Protein AF-A0A9R0S984-F1 (afdb_monomer_lite)

Radius of gyration: 27.21 Å; chains: 1; bounding box: 85×54×96 Å

InterPro domains:
  IPR000587 Creatinase, N-terminal [PF01321] (68-147)
  IPR029149 Creatinase/Aminopeptidase P/Spt16, N-terminal [G3DSA:3.40.350.10] (67-163)
  IPR029149 Creatinase/Aminopeptidase P/Spt16, N-terminal [G3DSA:3.40.350.10] (164-335)
  IPR029149 Creatinase/Aminopeptidase P/Spt16, N-terminal [SSF53092] (66-144)
  IPR050422 Xaa-Pro aminopeptidase P [PTHR43763] (70-369)

pLDDT: mean 73.2, std 27.14, range [20.34, 98.62]

Organism: Triticum turgidum subsp. durum (NCBI:txid4567)

Structure (mmCIF, N/CA/C/O backbone):
data_AF-A0A9R0S984-F1
#
_entry.id   AF-A0A9R0S984-F1
#
loop_
_atom_site.group_PDB
_atom_site.id
_atom_site.type_symbol
_atom_site.label_atom_id
_atom_site.label_alt_id
_atom_site.label_comp_id
_atom_site.label_asym_id
_atom_site.label_entity_id
_atom_site.label_seq_id
_atom_site.pdbx_PDB_ins_code
_atom_site.Cartn_x
_atom_site.Cartn_y
_atom_site.Cartn_z
_atom_site.occupancy
_atom_site.B_iso_or_equiv
_atom_site.auth_seq_id
_atom_site.auth_comp_id
_atom_site.auth_asym_id
_atom_site.auth_atom_id
_atom_site.pdbx_PDB_model_num
ATOM 1 N N . MET A 1 1 ? 3.354 -26.870 -53.452 1.00 26.02 1 MET A N 1
ATOM 2 C CA . MET A 1 1 ? 4.789 -26.563 -53.653 1.00 26.02 1 MET A CA 1
ATOM 3 C C . MET A 1 1 ? 5.150 -25.507 -52.617 1.00 26.02 1 MET A C 1
ATOM 5 O O . MET A 1 1 ? 4.693 -24.390 -52.752 1.00 26.02 1 MET A O 1
ATOM 9 N N . ALA A 1 2 ? 5.509 -25.905 -51.398 1.00 20.50 2 ALA A N 1
ATOM 10 C CA . ALA A 1 2 ? 6.856 -26.271 -50.940 1.00 20.50 2 ALA A CA 1
ATOM 11 C C . ALA A 1 2 ? 7.722 -25.043 -50.560 1.00 20.50 2 ALA A C 1
ATOM 13 O O . ALA A 1 2 ? 8.259 -24.397 -51.448 1.00 20.50 2 ALA A O 1
ATOM 14 N N . ILE A 1 3 ? 7.885 -24.873 -49.228 1.00 22.00 3 ILE A N 1
ATOM 15 C CA . ILE A 1 3 ? 9.034 -24.307 -48.468 1.00 22.00 3 ILE A CA 1
ATOM 16 C C . ILE A 1 3 ? 9.158 -22.758 -48.534 1.00 22.00 3 ILE A C 1
ATOM 18 O O . ILE A 1 3 ? 9.152 -22.205 -49.617 1.00 22.00 3 ILE A O 1
ATOM 22 N N . SER A 1 4 ? 9.214 -21.960 -47.451 1.00 20.34 4 SER A N 1
ATOM 23 C CA . SER A 1 4 ? 10.028 -22.058 -46.222 1.00 20.34 4 SER A CA 1
ATOM 24 C C . SER A 1 4 ? 9.452 -21.300 -44.998 1.00 20.34 4 SER A C 1
ATOM 26 O O . SER A 1 4 ? 9.075 -20.139 -45.098 1.00 20.34 4 SER A O 1
ATOM 28 N N . THR A 1 5 ? 9.452 -21.992 -43.854 1.00 27.11 5 THR A N 1
ATOM 29 C CA . THR A 1 5 ? 9.886 -21.626 -42.479 1.00 27.11 5 THR A CA 1
ATOM 30 C C . THR A 1 5 ? 10.164 -20.166 -42.041 1.00 27.11 5 THR A C 1
ATOM 32 O O . THR A 1 5 ? 10.819 -19.420 -42.759 1.00 27.11 5 THR A O 1
ATOM 35 N N . LEU A 1 6 ? 9.878 -19.928 -40.736 1.00 23.59 6 LEU A N 1
ATOM 36 C CA . LEU A 1 6 ? 10.288 -18.849 -39.787 1.00 23.59 6 LEU A CA 1
ATOM 37 C C . LEU A 1 6 ? 9.182 -17.792 -39.549 1.00 23.59 6 LEU A C 1
ATOM 39 O O . LEU A 1 6 ? 8.668 -17.236 -40.501 1.00 23.59 6 LEU A O 1
ATOM 43 N N . ALA A 1 7 ? 8.724 -17.450 -38.339 1.00 25.91 7 ALA A N 1
ATOM 44 C CA . ALA A 1 7 ? 9.207 -17.664 -36.977 1.00 25.91 7 ALA A CA 1
ATOM 45 C C . ALA A 1 7 ? 8.018 -17.852 -36.005 1.00 25.91 7 ALA A C 1
ATOM 47 O O . ALA A 1 7 ? 6.938 -17.305 -36.204 1.00 25.91 7 ALA A O 1
ATOM 48 N N . ASN A 1 8 ? 8.228 -18.650 -34.958 1.00 25.05 8 ASN A N 1
ATOM 49 C CA . ASN A 1 8 ? 7.218 -19.104 -34.000 1.00 25.05 8 ASN A CA 1
ATOM 50 C C . ASN A 1 8 ? 7.414 -18.365 -32.657 1.00 25.05 8 ASN A C 1
ATOM 52 O O . ASN A 1 8 ? 8.514 -18.467 -32.103 1.00 25.05 8 ASN A O 1
ATOM 56 N N . PRO A 1 9 ? 6.426 -17.643 -32.087 1.00 33.59 9 PRO A N 1
ATOM 57 C CA . PRO A 1 9 ? 6.609 -16.921 -30.834 1.00 33.59 9 PRO A CA 1
ATOM 58 C C . PRO A 1 9 ? 6.365 -17.844 -29.625 1.00 33.59 9 PRO A C 1
ATOM 60 O O . PRO A 1 9 ? 5.528 -17.579 -28.774 1.00 33.59 9 PRO A O 1
ATOM 63 N N . ALA A 1 10 ? 7.138 -18.927 -29.511 1.00 26.45 10 ALA A N 1
ATOM 64 C CA . ALA A 1 10 ? 7.115 -19.852 -28.366 1.00 26.45 10 ALA A CA 1
ATOM 65 C C . ALA A 1 10 ? 8.044 -19.417 -27.205 1.00 26.45 10 ALA A C 1
ATOM 67 O O . ALA A 1 10 ? 8.377 -20.206 -26.319 1.00 26.45 10 ALA A O 1
ATOM 68 N N . TRP A 1 11 ? 8.532 -18.177 -27.242 1.00 33.28 11 TRP A N 1
ATOM 69 C CA . TRP A 1 11 ? 9.704 -17.735 -26.490 1.00 33.28 11 TRP A CA 1
ATOM 70 C C . TRP A 1 11 ? 9.393 -16.964 -25.206 1.00 33.28 11 TRP A C 1
ATOM 72 O O . TRP A 1 11 ? 10.089 -17.162 -24.214 1.00 33.28 11 TRP A O 1
ATOM 82 N N . ALA A 1 12 ? 8.320 -16.166 -25.185 1.00 32.25 12 ALA A N 1
ATOM 83 C CA . ALA A 1 12 ? 7.927 -15.384 -24.010 1.00 32.25 12 ALA A CA 1
ATOM 84 C C . ALA A 1 12 ? 7.606 -16.280 -22.795 1.00 32.25 12 ALA A C 1
ATOM 86 O O . ALA A 1 12 ? 7.868 -15.906 -21.659 1.00 32.25 12 ALA A O 1
ATOM 87 N N . VAL A 1 13 ? 7.139 -17.510 -23.042 1.00 30.78 13 VAL A N 1
ATOM 88 C CA . VAL A 1 13 ? 6.771 -18.481 -21.996 1.00 30.78 13 VAL A CA 1
ATOM 89 C C . VAL A 1 13 ? 7.950 -19.386 -21.590 1.00 30.78 13 VAL A C 1
ATOM 91 O O . VAL A 1 13 ? 8.022 -19.842 -20.452 1.00 30.78 13 VAL A O 1
ATOM 94 N N . LYS A 1 14 ? 8.929 -19.628 -22.478 1.00 28.52 14 LYS A N 1
ATOM 95 C CA . LYS A 1 14 ? 10.096 -20.492 -22.181 1.00 28.52 14 LYS A CA 1
ATOM 96 C C . LYS A 1 14 ? 11.156 -19.822 -21.305 1.00 28.52 14 LYS A C 1
ATOM 98 O O . LYS A 1 14 ? 11.914 -20.522 -20.631 1.00 28.52 14 LYS A O 1
ATOM 103 N N . SER A 1 15 ? 11.206 -18.493 -21.277 1.00 32.97 15 SER A N 1
ATOM 104 C CA . SER A 1 15 ? 12.147 -17.751 -20.429 1.00 32.97 15 SER A CA 1
ATOM 105 C C . SER A 1 15 ? 11.898 -17.950 -18.929 1.00 32.97 15 SER A C 1
ATOM 107 O O . SER A 1 15 ? 12.830 -17.772 -18.150 1.00 32.97 15 SER A O 1
ATOM 109 N N . LEU A 1 16 ? 10.706 -18.422 -18.539 1.00 31.98 16 LEU A N 1
ATOM 110 C CA . LEU A 1 16 ? 10.348 -18.749 -17.156 1.00 31.98 16 LEU A CA 1
ATOM 111 C C . LEU A 1 16 ? 10.917 -20.089 -16.636 1.00 31.98 16 LEU A C 1
ATOM 113 O O . LEU A 1 16 ? 10.839 -20.347 -15.441 1.00 31.98 16 LEU A O 1
ATOM 117 N N . TRP A 1 17 ? 11.463 -20.964 -17.495 1.00 28.81 17 TRP A N 1
ATOM 118 C CA . TRP A 1 17 ? 11.618 -22.399 -17.175 1.00 28.81 17 TRP A CA 1
ATOM 119 C C . TRP A 1 17 ? 13.060 -22.923 -17.018 1.00 28.81 17 TRP A C 1
ATOM 121 O O . TRP A 1 17 ? 13.283 -24.131 -17.057 1.00 28.81 17 TRP A O 1
ATOM 131 N N . CYS A 1 18 ? 14.063 -22.058 -16.833 1.00 26.69 18 CYS A N 1
ATOM 132 C CA . CYS A 1 18 ? 15.466 -22.484 -16.666 1.00 26.69 18 CYS A CA 1
ATOM 133 C C . CYS A 1 18 ? 16.019 -22.227 -15.256 1.00 26.69 18 CYS A C 1
ATOM 135 O O . CYS A 1 18 ? 16.997 -21.505 -15.098 1.00 26.69 18 CYS A O 1
ATOM 137 N N . LEU A 1 19 ? 15.425 -22.862 -14.242 1.00 31.09 19 LEU A N 1
ATOM 138 C CA . LEU A 1 19 ? 15.962 -22.920 -12.874 1.00 31.09 19 LEU A CA 1
ATOM 139 C C . LEU A 1 19 ? 15.913 -24.353 -12.323 1.00 31.09 19 LEU A C 1
ATOM 141 O O . LEU A 1 19 ? 15.275 -24.606 -11.312 1.00 31.09 19 LEU A O 1
ATOM 145 N N . LEU A 1 20 ? 16.566 -25.314 -12.985 1.00 27.12 20 LEU A N 1
ATOM 146 C CA . LEU A 1 20 ? 16.839 -26.634 -12.396 1.00 27.12 20 LEU A CA 1
ATOM 147 C C . LEU A 1 20 ? 18.194 -27.168 -12.890 1.00 27.12 20 LEU A C 1
ATOM 149 O O . LEU A 1 20 ? 18.348 -27.514 -14.059 1.00 27.12 20 LEU A O 1
ATOM 153 N N . GLY A 1 21 ? 19.166 -27.253 -11.978 1.00 24.33 21 GLY A N 1
ATOM 154 C CA . GLY A 1 21 ? 20.442 -27.961 -12.132 1.00 24.33 21 GLY A CA 1
ATOM 155 C C . GLY A 1 21 ? 20.794 -28.685 -10.818 1.00 24.33 21 GLY A C 1
ATOM 156 O O . GLY A 1 21 ? 20.403 -28.200 -9.757 1.00 24.33 21 GLY A O 1
ATOM 157 N N . PRO A 1 22 ? 21.433 -29.871 -10.852 1.00 25.92 22 PRO A N 1
ATOM 158 C CA . PRO A 1 22 ? 21.256 -30.895 -9.822 1.00 25.92 22 PRO A CA 1
ATOM 159 C C . PRO A 1 22 ? 22.266 -30.829 -8.661 1.00 25.92 22 PRO A C 1
ATOM 161 O O . PRO A 1 22 ? 23.467 -30.737 -8.884 1.00 25.92 22 PRO A O 1
ATOM 164 N N . GLY A 1 23 ? 21.764 -31.048 -7.438 1.00 23.47 23 GLY A N 1
ATOM 165 C CA . GLY A 1 23 ? 22.491 -31.704 -6.339 1.00 23.47 23 GLY A CA 1
ATOM 166 C C . GLY A 1 23 ? 23.062 -30.810 -5.227 1.00 23.47 23 GLY A C 1
ATOM 167 O O . GLY A 1 23 ? 23.982 -30.039 -5.466 1.00 23.47 23 GLY A O 1
ATOM 168 N N . GLY A 1 24 ? 22.597 -31.016 -3.981 1.00 22.09 24 GLY A N 1
ATOM 169 C CA . GLY A 1 24 ? 23.358 -30.634 -2.775 1.00 22.09 24 GLY A CA 1
ATOM 170 C C . GLY A 1 24 ? 22.582 -30.178 -1.526 1.00 22.09 24 GLY A C 1
ATOM 171 O O . GLY A 1 24 ? 22.709 -29.029 -1.137 1.00 22.09 24 GLY A O 1
ATOM 172 N N . LEU A 1 25 ? 21.816 -31.085 -0.903 1.00 25.84 25 LEU A N 1
ATOM 173 C CA . LEU A 1 25 ? 21.378 -31.163 0.516 1.00 25.84 25 LEU A CA 1
ATOM 174 C C . LEU A 1 25 ? 21.335 -29.877 1.401 1.00 25.84 25 LEU A C 1
ATOM 176 O O . LEU A 1 25 ? 22.343 -29.455 1.962 1.00 25.84 25 LEU A O 1
ATOM 180 N N . GLY A 1 26 ? 20.111 -29.391 1.664 1.00 20.45 26 GLY A N 1
ATOM 181 C CA . GLY A 1 26 ? 19.684 -28.413 2.692 1.00 20.45 26 GLY A CA 1
ATOM 182 C C . GLY A 1 26 ? 18.138 -28.348 2.732 1.00 20.45 26 GLY A C 1
ATOM 183 O O . GLY A 1 26 ? 17.532 -28.761 1.749 1.00 20.45 26 GLY A O 1
ATOM 184 N N . PRO A 1 27 ? 17.469 -27.974 3.842 1.00 22.88 27 PRO A N 1
ATOM 185 C CA . PRO A 1 27 ? 16.251 -28.638 4.327 1.00 22.88 27 PRO A CA 1
ATOM 186 C C . PRO A 1 27 ? 15.024 -28.524 3.397 1.00 22.88 27 PRO A C 1
ATOM 188 O O . PRO A 1 27 ? 14.542 -27.439 3.103 1.00 22.88 27 PRO A O 1
ATOM 191 N N . ALA A 1 28 ? 14.540 -29.702 2.982 1.00 23.28 28 ALA A N 1
ATOM 192 C CA . ALA A 1 28 ? 13.218 -30.068 2.456 1.00 23.28 28 ALA A CA 1
ATOM 193 C C . ALA A 1 28 ? 12.437 -29.025 1.624 1.00 23.28 28 ALA A C 1
ATOM 195 O O . ALA A 1 28 ? 11.532 -28.357 2.118 1.00 23.28 28 ALA A O 1
ATOM 196 N N . ILE A 1 29 ? 12.696 -29.014 0.313 1.00 22.78 29 ILE A N 1
ATOM 197 C CA . ILE A 1 29 ? 11.795 -28.468 -0.712 1.00 22.78 29 ILE A CA 1
ATOM 198 C C . ILE A 1 29 ? 11.119 -29.658 -1.402 1.00 22.78 29 ILE A C 1
ATOM 200 O O . ILE A 1 29 ? 11.794 -30.515 -1.975 1.00 22.78 29 ILE A O 1
ATOM 204 N N . PHE A 1 30 ? 9.791 -29.737 -1.316 1.00 21.00 30 PHE A N 1
ATOM 205 C CA . PHE A 1 30 ? 9.006 -30.747 -2.026 1.00 21.00 30 PHE A CA 1
ATOM 206 C C . PHE A 1 30 ? 8.997 -30.449 -3.536 1.00 21.00 30 PHE A C 1
ATOM 208 O O . PHE A 1 30 ? 8.638 -29.358 -3.968 1.00 21.00 30 PHE A O 1
ATOM 215 N N . LEU A 1 31 ? 9.408 -31.448 -4.319 1.00 23.72 31 LEU A N 1
ATOM 216 C CA . LEU A 1 31 ? 9.438 -31.504 -5.784 1.00 23.72 31 LEU A CA 1
ATOM 217 C C . LEU A 1 31 ? 8.332 -32.445 -6.285 1.00 23.72 31 LEU A C 1
ATOM 219 O O . LEU A 1 31 ? 8.255 -33.570 -5.795 1.00 23.72 31 LEU A O 1
ATOM 223 N N . CYS A 1 32 ? 7.559 -32.048 -7.302 1.00 21.34 32 CYS A N 1
ATOM 224 C CA . CYS A 1 32 ? 6.867 -32.931 -8.267 1.00 21.34 32 CYS A CA 1
ATOM 225 C C . CYS A 1 32 ? 6.216 -32.032 -9.348 1.00 21.34 32 CYS A C 1
ATOM 227 O O . CYS A 1 32 ? 5.575 -31.069 -8.971 1.00 21.34 32 CYS A O 1
ATOM 229 N N . GLY A 1 33 ? 6.286 -32.177 -10.676 1.00 20.39 33 GLY A N 1
ATOM 230 C CA . GLY A 1 33 ? 6.746 -33.245 -11.558 1.00 20.39 33 GLY A CA 1
ATOM 231 C C . GLY A 1 33 ? 5.634 -33.725 -12.515 1.00 20.39 33 GLY A C 1
ATOM 232 O O . GLY A 1 33 ? 5.029 -34.743 -12.214 1.00 20.39 33 GLY A O 1
ATOM 233 N N . ARG A 1 34 ? 5.385 -33.065 -13.671 1.00 20.84 34 ARG A N 1
ATOM 234 C CA . ARG A 1 34 ? 5.115 -33.697 -15.001 1.00 20.84 34 ARG A CA 1
ATOM 235 C C . ARG A 1 34 ? 4.727 -32.706 -16.114 1.00 20.84 34 ARG A C 1
ATOM 237 O O . ARG A 1 34 ? 3.928 -31.797 -15.933 1.00 20.84 34 ARG A O 1
ATOM 244 N N . VAL A 1 35 ? 5.287 -32.970 -17.294 1.00 21.78 35 VAL A N 1
ATOM 245 C CA . VAL A 1 35 ? 5.087 -32.304 -18.593 1.00 21.78 35 VAL A CA 1
ATOM 246 C C . VAL A 1 35 ? 3.720 -32.649 -19.195 1.00 21.78 35 VAL A C 1
ATOM 248 O O . VAL A 1 35 ? 3.386 -33.829 -19.265 1.00 21.78 35 VAL A O 1
ATOM 251 N N . VAL A 1 36 ? 2.995 -31.653 -19.725 1.00 21.59 36 VAL A N 1
ATOM 252 C CA . VAL A 1 36 ? 2.029 -31.843 -20.826 1.00 21.59 36 VAL A CA 1
ATOM 253 C C . VAL A 1 36 ? 2.131 -30.655 -21.788 1.00 21.59 36 VAL A C 1
ATOM 255 O O . VAL A 1 36 ? 1.968 -29.500 -21.399 1.00 21.59 36 VAL A O 1
ATOM 258 N N . ASP A 1 37 ? 2.449 -30.985 -23.033 1.00 23.14 37 ASP A N 1
ATOM 259 C CA . ASP A 1 37 ? 2.751 -30.119 -24.170 1.00 23.14 37 ASP A CA 1
ATOM 260 C C . ASP A 1 37 ? 1.452 -29.639 -24.847 1.00 23.14 37 ASP A C 1
ATOM 262 O O . ASP A 1 37 ? 0.693 -30.469 -25.351 1.00 23.14 37 ASP A O 1
ATOM 266 N N . LYS A 1 38 ? 1.164 -28.327 -24.841 1.00 21.78 38 LYS A N 1
ATOM 267 C CA . LYS A 1 38 ? 0.164 -27.697 -25.728 1.00 21.78 38 LYS A CA 1
ATOM 268 C C . LYS A 1 38 ? 0.575 -26.263 -26.083 1.00 21.78 38 LYS A C 1
ATOM 270 O O . LYS A 1 38 ? 0.635 -25.382 -25.231 1.00 21.78 38 LYS A O 1
ATOM 275 N N . SER A 1 39 ? 0.839 -26.060 -27.369 1.00 21.28 39 SER A N 1
ATOM 276 C CA . SER A 1 39 ? 1.165 -24.801 -28.043 1.00 21.28 39 SER A CA 1
ATOM 277 C C . SER A 1 39 ? 0.020 -23.779 -27.997 1.00 21.28 39 SER A C 1
ATOM 279 O O . SER A 1 39 ? -1.117 -24.135 -28.309 1.00 21.28 39 SER A O 1
ATOM 281 N N . TRP A 1 40 ? 0.331 -22.512 -27.706 1.00 24.94 40 TRP A N 1
ATOM 282 C CA . TRP A 1 40 ? -0.580 -21.370 -27.869 1.00 24.94 40 TRP A CA 1
ATOM 283 C C . TRP A 1 40 ? -0.202 -20.528 -29.091 1.00 24.94 40 TRP A C 1
ATOM 285 O O . TRP A 1 40 ? 0.974 -20.267 -29.339 1.00 24.94 40 TRP A O 1
ATOM 295 N N . ASN A 1 41 ? -1.223 -20.115 -29.843 1.00 21.06 41 ASN A N 1
ATOM 296 C CA . ASN A 1 41 ? -1.132 -19.280 -31.037 1.00 21.06 41 ASN A CA 1
ATOM 297 C C . ASN A 1 41 ? -1.505 -17.842 -30.632 1.00 21.06 41 ASN A C 1
ATOM 299 O O . ASN A 1 41 ? -2.678 -17.556 -30.396 1.00 21.06 41 ASN A O 1
ATOM 303 N N . ILE A 1 42 ? -0.519 -16.949 -30.508 1.00 27.28 42 ILE A N 1
ATOM 304 C CA . ILE A 1 42 ? -0.767 -15.509 -30.349 1.00 27.28 42 ILE A CA 1
ATOM 305 C C . ILE A 1 42 ? -1.016 -14.950 -31.751 1.00 27.28 42 ILE A C 1
ATOM 307 O O . ILE A 1 42 ? -0.144 -15.040 -32.616 1.00 27.28 42 ILE A O 1
ATOM 311 N N . ASN A 1 43 ? -2.216 -14.411 -31.984 1.00 23.22 43 ASN A N 1
ATOM 312 C CA . ASN A 1 43 ? -2.574 -13.755 -33.241 1.00 23.22 43 ASN A CA 1
ATOM 313 C C . ASN A 1 43 ? -1.544 -12.667 -33.585 1.00 23.22 43 ASN A C 1
ATOM 315 O O . ASN A 1 43 ? -1.243 -11.791 -32.775 1.00 23.22 43 ASN A O 1
ATOM 319 N N . SER A 1 44 ? -1.035 -12.724 -34.812 1.00 25.38 44 SER A N 1
ATOM 320 C CA . SER A 1 44 ? 0.062 -11.929 -35.374 1.00 25.38 44 SER A CA 1
ATOM 321 C C . SER A 1 44 ? -0.268 -10.448 -35.632 1.00 25.38 44 SER A C 1
ATOM 323 O O . SER A 1 44 ? 0.281 -9.857 -36.557 1.00 25.38 44 SER A O 1
ATOM 325 N N . SER A 1 45 ? -1.161 -9.845 -34.845 1.00 23.12 45 SER A N 1
ATOM 326 C CA . SER A 1 45 ? -1.615 -8.457 -35.033 1.00 23.12 45 SER A CA 1
ATOM 327 C C . SER A 1 45 ? -1.064 -7.475 -33.992 1.00 23.12 45 SER A C 1
ATOM 329 O O . SER A 1 45 ? -1.265 -6.277 -34.140 1.00 23.12 45 SER A O 1
ATOM 331 N N . PHE A 1 46 ? -0.352 -7.954 -32.964 1.00 25.95 46 PHE A N 1
ATOM 332 C CA . PHE A 1 46 ? 0.252 -7.115 -31.920 1.00 25.95 46 PHE A CA 1
ATOM 333 C C . PHE A 1 46 ? 1.760 -7.364 -31.828 1.00 25.95 46 PHE A C 1
ATOM 335 O O . PHE A 1 46 ? 2.259 -8.079 -30.959 1.00 25.95 46 PHE A O 1
ATOM 342 N N . SER A 1 47 ? 2.513 -6.783 -32.757 1.00 22.17 47 SER A N 1
ATOM 343 C CA . SER A 1 47 ? 3.960 -6.639 -32.623 1.00 22.17 47 SER A CA 1
ATOM 344 C C . SER A 1 47 ? 4.257 -5.549 -31.587 1.00 22.17 47 SER A C 1
ATOM 346 O O . SER A 1 47 ? 4.215 -4.374 -31.933 1.00 22.17 47 SER A O 1
ATOM 348 N N . GLY A 1 48 ? 4.539 -5.916 -30.331 1.00 26.59 48 GLY A N 1
ATOM 349 C CA . GLY A 1 48 ? 5.099 -4.963 -29.356 1.00 26.59 48 GLY A CA 1
ATOM 350 C C . GLY A 1 48 ? 4.554 -4.978 -27.928 1.00 26.59 48 GLY A C 1
ATOM 351 O O . GLY A 1 48 ? 4.773 -3.998 -27.227 1.00 26.59 48 GLY A O 1
ATOM 352 N N . VAL A 1 49 ? 3.871 -6.036 -27.473 1.00 33.03 49 VAL A N 1
ATOM 353 C CA . VAL A 1 49 ? 3.420 -6.107 -26.069 1.00 33.03 49 VAL A CA 1
ATOM 354 C C . VAL A 1 49 ? 4.628 -6.269 -25.143 1.00 33.03 49 VAL A C 1
ATOM 356 O O . VAL A 1 49 ? 5.318 -7.290 -25.172 1.00 33.03 49 VAL A O 1
ATOM 359 N N . VAL A 1 50 ? 4.874 -5.250 -24.325 1.00 44.53 50 VAL A N 1
ATOM 360 C CA . VAL A 1 50 ? 5.862 -5.255 -23.240 1.00 44.53 50 VAL A CA 1
ATOM 361 C C . VAL A 1 50 ? 5.115 -5.356 -21.921 1.00 44.53 50 VAL A C 1
ATOM 363 O O . VAL A 1 50 ? 4.164 -4.616 -21.711 1.00 44.53 50 VAL A O 1
ATOM 366 N N . VAL A 1 51 ? 5.523 -6.273 -21.047 1.00 49.66 51 VAL A N 1
ATOM 367 C CA . VAL A 1 51 ? 4.873 -6.482 -19.748 1.00 49.66 51 VAL A CA 1
ATOM 368 C C . VAL A 1 51 ? 5.744 -5.850 -18.678 1.00 49.66 51 VAL A C 1
ATOM 370 O O . VAL A 1 51 ? 6.879 -6.275 -18.452 1.00 49.66 51 VAL A O 1
ATOM 373 N N . LEU A 1 52 ? 5.218 -4.824 -18.024 1.00 46.84 52 LEU A N 1
ATOM 374 C CA . LEU A 1 52 ? 5.833 -4.224 -16.853 1.00 46.84 52 LEU A CA 1
ATOM 375 C C . LEU A 1 52 ? 5.212 -4.893 -15.621 1.00 46.84 52 LEU A C 1
ATOM 377 O O . LEU A 1 52 ? 4.047 -4.680 -15.289 1.00 46.84 52 LEU A O 1
ATOM 381 N N . ALA A 1 53 ? 5.995 -5.765 -14.988 1.00 45.91 53 ALA A N 1
ATOM 382 C CA . ALA A 1 53 ? 5.622 -6.451 -13.761 1.00 45.91 53 ALA A CA 1
ATOM 383 C C . ALA A 1 53 ? 6.118 -5.606 -12.582 1.00 45.91 53 ALA A C 1
ATOM 385 O O . ALA A 1 53 ? 7.312 -5.570 -12.263 1.00 45.91 53 ALA A O 1
ATOM 386 N N . VAL A 1 54 ? 5.189 -4.882 -11.961 1.00 42.06 54 VAL A N 1
ATOM 387 C CA . VAL A 1 54 ? 5.453 -4.136 -10.728 1.00 42.06 54 VAL A CA 1
ATOM 388 C C . VAL A 1 54 ? 5.181 -5.055 -9.549 1.00 42.06 54 VAL A C 1
ATOM 390 O O . VAL A 1 54 ? 4.222 -5.818 -9.545 1.00 42.06 54 VAL A O 1
ATOM 393 N N . SER A 1 55 ? 6.070 -5.012 -8.564 1.00 35.94 55 SER A N 1
ATOM 394 C CA . SER A 1 55 ? 5.978 -5.808 -7.348 1.00 35.94 55 SER A CA 1
ATOM 395 C C . SER A 1 55 ? 4.688 -5.512 -6.576 1.00 35.94 55 SER A C 1
ATOM 397 O O . SER A 1 55 ? 4.484 -4.389 -6.118 1.00 35.94 55 SER A O 1
ATOM 399 N N . CYS A 1 56 ? 3.875 -6.541 -6.337 1.00 30.31 56 CYS A N 1
ATOM 400 C CA . CYS A 1 56 ? 3.047 -6.604 -5.141 1.00 30.31 56 CYS A CA 1
ATOM 401 C C . CYS A 1 56 ? 3.185 -7.995 -4.519 1.00 30.31 56 CYS A C 1
ATOM 403 O O . CYS A 1 56 ? 2.601 -8.957 -5.000 1.00 30.31 56 CYS A O 1
ATOM 405 N N . HIS A 1 57 ? 4.051 -8.064 -3.505 1.00 38.25 57 HIS A N 1
ATOM 406 C CA . HIS A 1 57 ? 4.204 -9.028 -2.404 1.00 38.25 57 HIS A CA 1
ATOM 407 C C . HIS A 1 57 ? 4.129 -10.556 -2.615 1.00 38.25 57 HIS A C 1
ATOM 409 O O . HIS A 1 57 ? 4.583 -11.280 -1.730 1.00 38.25 57 HIS A O 1
ATOM 415 N N . GLU A 1 58 ? 3.665 -11.072 -3.749 1.00 40.06 58 GLU A N 1
ATOM 416 C CA . GLU A 1 58 ? 3.472 -12.505 -3.955 1.00 40.06 58 GLU A CA 1
ATOM 417 C C . GLU A 1 58 ? 3.856 -13.024 -5.341 1.00 40.06 58 GLU A C 1
ATOM 419 O O . GLU A 1 58 ? 3.874 -14.232 -5.488 1.00 40.06 58 GLU A O 1
ATOM 424 N N . SER A 1 59 ? 4.219 -12.225 -6.349 1.00 34.69 59 SER A N 1
ATOM 425 C CA . SER A 1 59 ? 4.514 -12.764 -7.694 1.00 34.69 59 SER A CA 1
ATOM 426 C C . SER A 1 59 ? 5.794 -13.634 -7.727 1.00 34.69 59 SER A C 1
ATOM 428 O O . SER A 1 59 ? 6.836 -13.258 -7.191 1.00 34.69 59 SER A O 1
ATOM 430 N N . TYR A 1 60 ? 5.777 -14.782 -8.421 1.00 36.84 60 TYR A N 1
ATOM 431 C CA . TYR A 1 60 ? 6.918 -15.719 -8.556 1.00 36.84 60 TYR A CA 1
ATOM 432 C C . TYR A 1 60 ? 8.215 -15.074 -9.068 1.00 36.84 60 TYR A C 1
ATOM 434 O O . TYR A 1 60 ? 9.305 -15.456 -8.640 1.00 36.84 60 TYR A O 1
ATOM 442 N N . LEU A 1 61 ? 8.106 -14.060 -9.936 1.00 36.53 61 LEU A N 1
ATOM 443 C CA . LEU A 1 61 ? 9.248 -13.261 -10.402 1.00 36.53 61 LEU A CA 1
ATOM 444 C C . LEU A 1 61 ? 9.985 -12.568 -9.243 1.00 36.53 61 LEU A C 1
ATOM 446 O O . LEU A 1 61 ? 11.203 -12.421 -9.288 1.00 36.53 61 LEU A O 1
ATOM 450 N N . VAL A 1 62 ? 9.263 -12.223 -8.174 1.00 36.19 62 VAL A N 1
ATOM 451 C CA . VAL A 1 62 ? 9.794 -11.644 -6.932 1.00 36.19 62 VAL A CA 1
ATOM 452 C C . VAL A 1 62 ? 10.294 -12.733 -5.976 1.00 36.19 62 VAL A C 1
ATOM 454 O O . VAL A 1 62 ? 11.201 -12.494 -5.187 1.00 36.19 62 VAL A O 1
ATOM 457 N N . ARG A 1 63 ? 9.813 -13.976 -6.093 1.00 34.28 63 ARG A N 1
ATOM 458 C CA . ARG A 1 63 ? 10.302 -15.119 -5.297 1.00 34.28 63 ARG A CA 1
ATOM 459 C C . ARG A 1 63 ? 11.710 -15.590 -5.698 1.00 34.28 63 ARG A C 1
ATOM 461 O O . ARG A 1 63 ? 12.380 -16.250 -4.907 1.00 34.28 63 ARG A O 1
ATOM 468 N N . ILE A 1 64 ? 12.195 -15.199 -6.883 1.00 35.94 64 ILE A N 1
ATOM 469 C CA . ILE A 1 64 ? 13.620 -15.294 -7.271 1.00 35.94 64 ILE A CA 1
ATOM 470 C C . ILE A 1 64 ? 14.488 -14.349 -6.408 1.00 35.94 64 ILE A C 1
ATOM 472 O O . ILE A 1 64 ? 15.682 -14.575 -6.226 1.00 35.94 64 ILE A O 1
ATOM 476 N N . LEU A 1 65 ? 13.871 -13.333 -5.803 1.00 36.28 65 LEU A N 1
ATOM 477 C CA . LEU A 1 65 ? 14.483 -12.212 -5.104 1.00 36.28 65 LEU A CA 1
ATOM 478 C C . LEU A 1 65 ? 13.947 -12.138 -3.660 1.00 36.28 65 LEU A C 1
ATOM 480 O O . LEU A 1 65 ? 13.363 -11.137 -3.253 1.00 36.28 65 LEU A O 1
ATOM 484 N N . ASN A 1 66 ? 14.138 -13.207 -2.876 1.00 30.47 66 ASN A N 1
ATOM 485 C CA . ASN A 1 66 ? 13.639 -13.421 -1.497 1.00 30.47 66 ASN A CA 1
ATOM 486 C C . ASN A 1 66 ? 14.001 -12.341 -0.431 1.00 30.47 66 ASN A C 1
ATOM 488 O O . ASN A 1 66 ? 14.008 -12.636 0.765 1.00 30.47 66 ASN A O 1
ATOM 492 N N . SER A 1 67 ? 14.367 -11.104 -0.784 1.00 35.28 67 SER A N 1
ATOM 493 C CA . SER A 1 67 ? 14.742 -10.061 0.192 1.00 35.28 67 SER A CA 1
ATOM 494 C C . SER A 1 67 ? 14.581 -8.608 -0.272 1.00 35.28 67 SER A C 1
ATOM 496 O O . SER A 1 67 ? 15.036 -7.704 0.433 1.00 35.28 67 SER A O 1
ATOM 498 N N . TYR A 1 68 ? 13.974 -8.344 -1.432 1.00 38.19 68 TYR A N 1
ATOM 499 C CA . TYR A 1 68 ? 13.948 -6.990 -1.985 1.00 38.19 68 TYR A CA 1
ATOM 500 C C . TYR A 1 68 ? 12.671 -6.279 -1.576 1.00 38.19 68 TYR A C 1
ATOM 502 O O . TYR A 1 68 ? 11.586 -6.598 -2.047 1.00 38.19 68 TYR A O 1
ATOM 510 N N . ASN A 1 69 ? 12.821 -5.257 -0.739 1.00 55.44 69 ASN A N 1
ATOM 511 C CA . ASN A 1 69 ? 11.762 -4.296 -0.442 1.00 55.44 69 ASN A CA 1
ATOM 512 C C . ASN A 1 69 ? 11.558 -3.299 -1.609 1.00 55.44 69 ASN A C 1
ATOM 514 O O . ASN A 1 69 ? 10.778 -2.356 -1.524 1.00 55.44 69 ASN A O 1
ATOM 518 N N . THR A 1 70 ? 12.331 -3.427 -2.694 1.00 63.00 70 THR A N 1
ATOM 519 C CA . THR A 1 70 ? 12.310 -2.518 -3.846 1.00 63.00 70 THR A CA 1
ATOM 520 C C . THR A 1 70 ? 12.776 -3.271 -5.089 1.00 63.00 70 THR A C 1
ATOM 522 O O . THR A 1 70 ? 13.887 -3.789 -5.115 1.00 63.00 70 THR A O 1
ATOM 525 N N . GLY A 1 71 ? 11.928 -3.349 -6.113 1.00 74.44 71 GLY A N 1
ATOM 526 C CA . GLY A 1 71 ? 12.234 -4.041 -7.361 1.00 74.44 71 GLY A CA 1
ATOM 527 C C . GLY A 1 71 ? 11.143 -3.813 -8.404 1.00 74.44 71 GLY A C 1
ATOM 528 O O . GLY A 1 71 ? 9.961 -3.930 -8.083 1.00 74.44 71 GLY A O 1
ATOM 529 N N . LEU A 1 72 ? 11.529 -3.484 -9.636 1.00 83.88 72 LEU A N 1
ATOM 530 C CA . LEU A 1 72 ? 10.611 -3.352 -10.769 1.00 83.88 72 LEU A CA 1
ATOM 531 C C . LEU A 1 72 ? 11.143 -4.147 -11.954 1.00 83.88 72 LEU A C 1
ATOM 533 O O . LEU A 1 72 ? 12.272 -3.919 -12.391 1.00 83.88 72 LEU A O 1
ATOM 537 N N . ALA A 1 73 ? 10.329 -5.061 -12.479 1.00 86.31 73 ALA A N 1
ATOM 538 C CA . ALA A 1 73 ? 10.694 -5.894 -13.613 1.00 86.31 73 ALA A CA 1
ATOM 539 C C . ALA A 1 73 ? 10.025 -5.402 -14.904 1.00 86.31 73 ALA A C 1
ATOM 541 O O . ALA A 1 73 ? 8.826 -5.124 -14.943 1.00 86.31 73 ALA A O 1
ATOM 542 N N . LEU A 1 74 ? 10.801 -5.339 -15.983 1.00 87.00 74 LEU A N 1
ATOM 543 C CA . LEU A 1 74 ? 10.311 -5.065 -17.330 1.00 87.00 74 LEU A CA 1
ATOM 544 C C . LEU A 1 74 ? 10.665 -6.235 -18.236 1.00 87.00 74 LEU A C 1
ATOM 546 O O . LEU A 1 74 ? 11.841 -6.555 -18.414 1.00 87.00 74 LEU A O 1
ATOM 550 N N . ILE A 1 75 ? 9.650 -6.853 -18.829 1.00 88.19 75 ILE A N 1
ATOM 551 C CA . ILE A 1 75 ? 9.818 -7.953 -19.771 1.00 88.19 75 ILE A CA 1
ATOM 552 C C . ILE A 1 75 ? 9.440 -7.464 -21.156 1.00 88.19 75 ILE A C 1
ATOM 554 O O . ILE A 1 75 ? 8.280 -7.169 -21.444 1.00 88.19 75 ILE A O 1
ATOM 558 N N . THR A 1 76 ? 10.433 -7.413 -22.032 1.00 88.62 76 THR A N 1
ATOM 559 C CA . THR A 1 76 ? 10.220 -7.127 -23.446 1.00 88.62 76 THR A CA 1
ATOM 560 C C . THR A 1 76 ? 10.286 -8.413 -24.256 1.00 88.62 76 THR A C 1
ATOM 562 O O . THR A 1 76 ? 10.789 -9.450 -23.816 1.00 88.62 76 THR A O 1
ATOM 56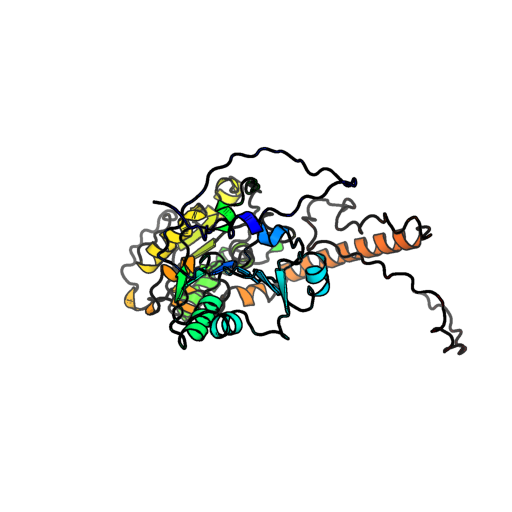5 N N . THR A 1 77 ? 9.874 -8.325 -25.512 1.00 85.50 77 THR A N 1
ATOM 566 C CA . THR A 1 77 ? 10.159 -9.340 -26.520 1.00 85.50 77 THR A CA 1
ATOM 567 C C . THR A 1 77 ? 11.633 -9.299 -26.934 1.00 85.50 77 THR A C 1
ATOM 569 O O . THR A 1 77 ? 11.888 -9.269 -28.128 1.00 85.50 77 THR A O 1
ATOM 572 N N . LYS A 1 78 ? 12.621 -9.198 -26.043 1.00 86.38 78 LYS A N 1
ATOM 573 C CA . LYS A 1 78 ? 14.065 -9.209 -26.387 1.00 86.38 78 LYS A CA 1
ATOM 574 C C . LYS A 1 78 ? 14.928 -9.421 -25.148 1.00 86.38 78 LYS A C 1
ATOM 576 O O . LYS A 1 78 ? 15.892 -10.175 -25.195 1.00 86.38 78 LYS A O 1
ATOM 581 N N . GLU A 1 79 ? 14.559 -8.772 -24.055 1.00 87.44 79 GLU A N 1
ATOM 582 C CA . GLU A 1 79 ? 15.322 -8.707 -22.810 1.00 87.44 79 GLU A CA 1
ATOM 583 C C . GLU A 1 79 ? 14.396 -8.617 -21.590 1.00 87.44 79 GLU A C 1
ATOM 585 O O . GLU A 1 79 ? 13.270 -8.116 -21.681 1.00 87.44 79 GLU A O 1
ATOM 590 N N . ALA A 1 80 ? 14.896 -9.100 -20.452 1.00 88.50 80 ALA A N 1
ATOM 591 C CA . ALA A 1 80 ? 14.287 -8.950 -19.139 1.00 88.50 80 ALA A CA 1
ATOM 592 C C . ALA A 1 80 ? 15.169 -8.025 -18.297 1.00 88.50 80 ALA A C 1
ATOM 594 O O . ALA A 1 80 ? 16.375 -8.253 -18.181 1.00 88.50 80 ALA A O 1
ATOM 595 N N . LEU A 1 81 ? 14.586 -6.977 -17.725 1.00 90.50 81 LEU A N 1
ATOM 596 C CA . LEU A 1 81 ? 15.307 -5.974 -16.950 1.00 90.50 81 LEU A CA 1
ATOM 597 C C . LEU A 1 81 ? 14.748 -5.887 -15.533 1.00 90.50 81 LEU A C 1
ATOM 599 O O . LEU A 1 81 ? 13.537 -5.985 -15.345 1.00 90.50 81 LEU A O 1
ATOM 603 N N . LEU A 1 82 ? 15.621 -5.662 -14.552 1.00 90.25 82 LEU A N 1
ATOM 604 C CA . LEU A 1 82 ? 15.243 -5.438 -13.158 1.00 90.25 82 LEU A CA 1
ATOM 605 C C . LEU A 1 82 ? 15.839 -4.124 -12.654 1.00 90.25 82 LEU A C 1
ATOM 607 O O . LEU A 1 82 ? 17.056 -4.027 -12.516 1.00 90.25 82 LEU A O 1
ATOM 611 N N . TRP A 1 83 ? 14.993 -3.159 -12.297 1.00 91.00 83 TRP A N 1
ATOM 612 C CA . TRP A 1 83 ? 15.406 -1.981 -11.537 1.00 91.00 83 TRP A CA 1
ATOM 613 C C . TRP A 1 83 ? 15.365 -2.264 -10.040 1.00 91.00 83 TRP A C 1
ATOM 615 O O . TRP A 1 83 ? 14.353 -2.730 -9.524 1.00 91.00 83 TRP A O 1
ATOM 625 N N . THR A 1 84 ? 16.438 -1.923 -9.332 1.00 87.12 84 THR A N 1
ATOM 626 C CA . THR A 1 84 ? 16.507 -1.934 -7.860 1.00 87.12 84 THR A CA 1
ATOM 627 C C . THR A 1 84 ? 17.470 -0.851 -7.379 1.00 87.12 84 THR A C 1
ATOM 629 O O . THR A 1 84 ? 18.230 -0.315 -8.182 1.00 87.12 84 THR A O 1
ATOM 632 N N . ASP A 1 85 ? 17.458 -0.518 -6.090 1.00 86.69 85 ASP A N 1
ATOM 633 C CA . ASP A 1 85 ? 18.379 0.455 -5.493 1.00 86.69 85 ASP A CA 1
ATOM 634 C C . ASP A 1 85 ? 19.708 -0.155 -5.002 1.00 86.69 85 ASP A C 1
ATOM 636 O O . ASP A 1 85 ? 19.907 -1.373 -5.004 1.00 86.69 85 ASP A O 1
ATOM 640 N N . GLY A 1 86 ? 20.621 0.715 -4.556 1.00 88.62 86 GLY A N 1
ATOM 641 C CA . GLY A 1 86 ? 21.996 0.369 -4.186 1.00 88.62 86 GLY A CA 1
ATOM 642 C C . GLY A 1 86 ? 22.163 -0.654 -3.065 1.00 88.62 86 GLY A C 1
ATOM 643 O O . GLY A 1 86 ? 23.178 -1.350 -3.040 1.00 88.62 86 GLY A O 1
ATOM 644 N N . ARG A 1 87 ? 21.164 -0.832 -2.188 1.00 83.75 87 ARG A N 1
ATOM 645 C CA . ARG A 1 87 ? 21.193 -1.868 -1.131 1.00 83.75 87 ARG A CA 1
ATOM 646 C C . ARG A 1 87 ? 21.283 -3.282 -1.706 1.00 83.75 87 ARG A C 1
ATOM 648 O O . ARG A 1 87 ? 21.697 -4.218 -1.030 1.00 83.75 87 ARG A O 1
ATOM 655 N N . TYR A 1 88 ? 20.886 -3.415 -2.962 1.00 83.25 88 TYR A N 1
ATOM 656 C CA . TYR A 1 88 ? 20.466 -4.654 -3.579 1.00 83.25 88 TYR A CA 1
ATOM 657 C C . TYR A 1 88 ? 21.272 -5.011 -4.833 1.00 83.25 88 TYR A C 1
ATOM 659 O O . TYR A 1 88 ? 21.083 -6.093 -5.386 1.00 83.25 88 TYR A O 1
ATOM 667 N N . PHE A 1 89 ? 22.209 -4.160 -5.268 1.00 88.94 89 PHE A N 1
ATOM 668 C CA . PHE A 1 89 ? 23.008 -4.392 -6.479 1.00 88.94 89 PHE A CA 1
ATOM 669 C C . PHE A 1 89 ? 23.805 -5.699 -6.430 1.00 88.94 89 PHE A C 1
ATOM 671 O O . PHE A 1 89 ? 23.735 -6.503 -7.362 1.00 88.94 89 PHE A O 1
ATOM 678 N N . LEU A 1 90 ? 24.539 -5.940 -5.337 1.00 87.62 90 LEU A N 1
ATOM 679 C CA . LEU A 1 90 ? 25.350 -7.151 -5.191 1.00 87.62 90 LEU A CA 1
ATOM 680 C C . LEU A 1 90 ? 24.469 -8.398 -5.099 1.00 87.62 90 LEU A C 1
ATOM 682 O O . LEU A 1 90 ? 24.741 -9.400 -5.756 1.00 87.62 90 LEU A O 1
ATOM 686 N N . GLN A 1 91 ? 23.388 -8.321 -4.320 1.00 81.81 91 GLN A N 1
ATOM 687 C CA . GLN A 1 91 ? 22.437 -9.419 -4.218 1.00 81.81 91 GLN A CA 1
ATOM 688 C C . GLN A 1 91 ? 21.820 -9.725 -5.592 1.00 81.81 91 GLN A C 1
ATOM 690 O O . GLN A 1 91 ? 21.722 -10.891 -5.962 1.00 81.81 91 GLN A O 1
ATOM 695 N N . ALA A 1 92 ? 21.465 -8.694 -6.374 1.00 82.81 92 ALA A N 1
ATOM 696 C CA . ALA A 1 92 ? 20.782 -8.877 -7.655 1.00 82.81 92 ALA A CA 1
ATOM 697 C C . ALA A 1 92 ? 21.730 -9.499 -8.665 1.00 82.81 92 ALA A C 1
ATOM 699 O O . ALA A 1 92 ? 21.374 -10.462 -9.327 1.00 82.81 92 ALA A O 1
ATOM 700 N N . THR A 1 93 ? 22.972 -9.023 -8.698 1.00 87.25 93 THR A N 1
ATOM 701 C CA . THR A 1 93 ? 24.024 -9.602 -9.538 1.00 87.25 93 THR A CA 1
ATOM 702 C C . THR A 1 93 ? 24.256 -11.085 -9.229 1.00 87.25 93 THR A C 1
ATOM 704 O O . THR A 1 93 ? 24.512 -11.862 -10.141 1.00 87.25 93 THR A O 1
ATOM 707 N N . ASN A 1 94 ? 24.134 -11.497 -7.962 1.00 86.50 94 ASN A N 1
ATOM 708 C CA . ASN A 1 94 ? 24.331 -12.891 -7.556 1.00 86.50 94 ASN A CA 1
ATOM 709 C C . ASN A 1 94 ? 23.108 -13.795 -7.797 1.00 86.50 94 ASN A C 1
ATOM 711 O O . ASN A 1 94 ? 23.277 -15.005 -7.929 1.00 86.50 94 ASN A O 1
ATOM 715 N N . GLN A 1 95 ? 21.889 -13.246 -7.783 1.00 83.00 95 GLN A N 1
ATOM 716 C CA . GLN A 1 95 ? 20.641 -14.021 -7.883 1.00 83.00 95 GLN A CA 1
ATOM 717 C C . GLN A 1 95 ? 20.054 -14.047 -9.298 1.00 83.00 95 GLN A C 1
ATOM 719 O O . GLN A 1 95 ? 19.346 -14.989 -9.654 1.00 83.00 95 GLN A O 1
ATOM 724 N N . LEU A 1 96 ? 20.339 -13.030 -10.110 1.00 84.38 96 LEU A N 1
ATOM 725 C CA . LEU A 1 96 ? 19.871 -12.949 -11.485 1.00 84.38 96 LEU A CA 1
ATOM 726 C C . LEU A 1 96 ? 20.676 -13.878 -12.400 1.00 84.38 96 LEU A C 1
ATOM 728 O O . LEU A 1 96 ? 21.903 -13.923 -12.353 1.00 84.38 96 LEU A O 1
ATOM 732 N N . SER A 1 97 ? 19.976 -14.599 -13.278 1.00 86.38 97 SER A N 1
ATOM 733 C CA . SER A 1 97 ? 20.620 -15.322 -14.378 1.00 86.38 97 SER A CA 1
ATOM 734 C C . SER A 1 97 ? 21.139 -14.352 -15.444 1.00 86.38 97 SER A C 1
ATOM 736 O O . SER A 1 97 ? 20.642 -13.236 -15.564 1.00 86.38 97 SER A O 1
ATOM 738 N N . ASP A 1 98 ? 22.004 -14.840 -16.328 1.00 88.00 98 ASP A N 1
ATOM 739 C CA . ASP A 1 98 ? 22.498 -14.149 -17.531 1.00 88.00 98 ASP A CA 1
ATOM 740 C C . ASP A 1 98 ? 21.408 -13.566 -18.457 1.00 88.00 98 ASP A C 1
ATOM 742 O O . ASP A 1 98 ? 21.665 -12.631 -19.211 1.00 88.00 98 ASP A O 1
ATOM 746 N N . ARG A 1 99 ? 20.179 -14.089 -18.391 1.00 85.69 99 ARG A N 1
ATOM 747 C CA . ARG A 1 99 ? 19.011 -13.572 -19.130 1.00 85.69 99 ARG A CA 1
ATOM 748 C C . ARG A 1 99 ? 18.469 -12.235 -18.628 1.00 85.69 99 ARG A C 1
ATOM 750 O O . ARG A 1 99 ? 17.665 -11.619 -19.326 1.00 85.69 99 ARG A O 1
ATOM 757 N N . TRP A 1 100 ? 18.844 -11.827 -17.420 1.00 89.75 100 TRP A N 1
ATOM 758 C CA . TRP A 1 100 ? 18.365 -10.602 -16.795 1.00 89.75 100 TRP A CA 1
ATOM 759 C C . TRP A 1 100 ? 19.438 -9.526 -16.835 1.00 89.75 100 TRP A C 1
ATOM 761 O O . TRP A 1 100 ? 20.598 -9.770 -16.506 1.00 89.75 100 TRP A O 1
ATOM 771 N N . ARG A 1 101 ? 19.028 -8.301 -17.163 1.00 92.62 101 ARG A N 1
ATOM 772 C CA . ARG A 1 101 ? 19.865 -7.116 -17.005 1.00 92.62 101 ARG A CA 1
ATOM 773 C C . ARG A 1 101 ? 19.468 -6.361 -15.744 1.00 92.62 101 ARG A C 1
ATOM 775 O O . ARG A 1 101 ? 18.339 -5.890 -15.619 1.00 92.62 101 ARG A O 1
ATOM 782 N N . LEU A 1 102 ? 20.416 -6.224 -14.823 1.00 92.88 102 LEU A N 1
ATOM 783 C CA . LEU A 1 102 ? 20.275 -5.335 -13.677 1.00 92.88 102 LEU A CA 1
ATOM 784 C C . LEU A 1 102 ? 20.351 -3.877 -14.143 1.00 92.88 102 LEU A C 1
ATOM 786 O O . LEU A 1 102 ? 21.312 -3.493 -14.806 1.00 92.88 102 LEU A O 1
ATOM 790 N N . MET A 1 103 ? 19.363 -3.086 -13.742 1.00 93.94 103 MET A N 1
ATOM 791 C CA . MET A 1 103 ? 19.292 -1.641 -13.922 1.00 93.94 103 MET A CA 1
ATOM 792 C C . MET A 1 103 ? 19.427 -0.984 -12.540 1.00 93.94 103 MET A C 1
ATOM 794 O O . MET A 1 103 ? 18.625 -1.214 -11.631 1.00 93.94 103 MET A O 1
ATOM 798 N N . ARG A 1 104 ? 20.483 -0.205 -12.336 1.00 94.06 104 ARG A N 1
ATOM 799 C CA . ARG A 1 104 ? 20.857 0.378 -11.046 1.00 94.06 104 ARG A CA 1
ATOM 800 C C . ARG A 1 104 ? 20.155 1.718 -10.849 1.00 94.06 104 ARG A C 1
ATOM 802 O O . ARG A 1 104 ? 20.526 2.715 -11.460 1.00 94.06 104 ARG A O 1
ATOM 809 N N . MET A 1 105 ? 19.132 1.763 -9.993 1.00 90.19 105 MET A N 1
ATOM 810 C CA . MET A 1 105 ? 18.405 3.006 -9.706 1.00 90.19 105 MET A CA 1
ATOM 811 C C . MET A 1 105 ? 19.361 4.086 -9.178 1.00 90.19 105 MET A C 1
ATOM 813 O O . MET A 1 105 ? 20.136 3.838 -8.256 1.00 90.19 105 MET A O 1
ATOM 817 N N . GLY A 1 106 ? 19.280 5.287 -9.755 1.00 91.12 106 GLY A N 1
ATOM 818 C CA . GLY A 1 106 ? 20.165 6.414 -9.441 1.00 91.12 106 GLY A CA 1
ATOM 819 C C . GLY A 1 106 ? 21.431 6.487 -10.303 1.00 91.12 106 GLY A C 1
ATOM 820 O O . GLY A 1 106 ? 22.062 7.539 -10.333 1.00 91.12 106 GLY A O 1
ATOM 821 N N . GLU A 1 107 ? 21.770 5.419 -11.030 1.00 95.62 107 GLU A N 1
ATOM 822 C CA . GLU A 1 107 ? 22.866 5.397 -12.010 1.00 95.62 107 GLU A CA 1
ATOM 823 C C . GLU A 1 107 ? 22.343 5.234 -13.443 1.00 95.62 107 GLU A C 1
ATOM 825 O O . GLU A 1 107 ? 22.740 5.976 -14.339 1.00 95.62 107 GLU A O 1
ATOM 830 N N . ASP A 1 108 ? 21.435 4.280 -13.649 1.00 96.31 108 ASP A N 1
ATOM 831 C CA . ASP A 1 108 ? 20.808 3.991 -14.935 1.00 96.31 108 ASP A CA 1
ATOM 832 C C . ASP A 1 108 ? 19.512 4.804 -15.132 1.00 96.31 108 ASP A C 1
ATOM 834 O O . ASP A 1 108 ? 18.900 5.251 -14.151 1.00 96.31 108 ASP A O 1
ATOM 838 N N . PRO A 1 109 ? 19.044 4.982 -16.387 1.00 96.00 109 PRO A N 1
ATOM 839 C CA . PRO A 1 109 ? 17.793 5.678 -16.664 1.00 96.00 109 PRO A CA 1
ATOM 840 C C . PRO A 1 109 ? 16.606 5.072 -15.894 1.00 96.00 109 PRO A C 1
ATOM 842 O O . PRO A 1 109 ? 16.496 3.841 -15.815 1.00 96.00 109 PRO A O 1
ATOM 845 N N . PRO A 1 110 ? 15.686 5.903 -15.365 1.00 91.38 110 PRO A N 1
ATOM 846 C CA . PRO A 1 110 ? 14.416 5.432 -14.817 1.00 91.38 110 PRO A CA 1
ATOM 847 C C . PRO A 1 110 ? 13.638 4.601 -15.840 1.00 91.38 110 PRO A C 1
ATOM 849 O O . PRO A 1 110 ? 13.780 4.812 -17.047 1.00 91.38 110 PRO A O 1
ATOM 852 N N . VAL A 1 111 ? 12.801 3.674 -15.368 1.00 89.56 111 VAL A N 1
ATOM 853 C CA . VAL A 1 111 ? 12.094 2.727 -16.246 1.00 89.56 111 VAL A CA 1
ATOM 854 C C . VAL A 1 111 ? 11.258 3.434 -17.314 1.00 89.56 111 VAL A C 1
ATOM 856 O O . VAL A 1 111 ? 11.277 3.029 -18.471 1.00 89.56 111 VAL A O 1
ATOM 859 N N . GLU A 1 112 ? 10.589 4.529 -16.963 1.00 90.88 112 GLU A N 1
ATOM 860 C CA . GLU A 1 112 ? 9.755 5.312 -17.871 1.00 90.88 112 GLU A CA 1
ATOM 861 C C . GLU A 1 112 ? 10.558 5.977 -18.990 1.00 90.88 112 GLU A C 1
ATOM 863 O O . GLU A 1 112 ? 10.124 5.992 -20.140 1.00 90.88 112 GLU A O 1
ATOM 868 N N . VAL A 1 113 ? 11.762 6.459 -18.673 1.00 94.81 113 VAL A N 1
ATOM 869 C CA . VAL A 1 113 ? 12.684 7.046 -19.652 1.00 94.81 113 VAL A CA 1
ATOM 870 C C . VAL A 1 113 ? 13.262 5.945 -20.531 1.00 94.81 113 VAL A C 1
ATOM 872 O O . VAL A 1 113 ? 13.289 6.075 -21.750 1.00 94.81 113 VAL A O 1
ATOM 875 N N . TRP A 1 114 ? 13.663 4.822 -19.929 1.00 94.44 114 TRP A N 1
ATOM 876 C CA . TRP A 1 114 ? 14.196 3.688 -20.673 1.00 94.44 114 TRP A CA 1
ATOM 877 C C . TRP A 1 114 ? 13.175 3.142 -21.676 1.00 94.44 114 TRP A C 1
ATOM 879 O O . TRP A 1 114 ? 13.522 2.928 -22.835 1.00 94.44 114 TRP A O 1
ATOM 889 N N . ILE A 1 115 ? 11.918 2.961 -21.259 1.00 91.38 115 ILE A N 1
ATOM 890 C CA . ILE A 1 115 ? 10.823 2.523 -22.134 1.00 91.38 115 ILE A CA 1
ATOM 891 C C . ILE A 1 115 ? 10.616 3.523 -23.270 1.00 91.38 115 ILE A C 1
ATOM 893 O O . ILE A 1 115 ? 10.605 3.120 -24.437 1.00 91.38 115 ILE A O 1
ATOM 897 N N . ALA A 1 116 ? 10.502 4.813 -22.935 1.00 93.38 116 ALA A N 1
ATOM 898 C CA . ALA A 1 116 ? 10.323 5.864 -23.923 1.00 93.38 116 ALA A CA 1
ATOM 899 C C . ALA A 1 116 ? 11.453 5.843 -24.956 1.00 93.38 116 ALA A C 1
ATOM 901 O O . ALA A 1 116 ? 11.191 5.873 -26.151 1.00 93.38 116 ALA A O 1
ATOM 902 N N . ASP A 1 117 ? 12.708 5.698 -24.546 1.00 94.19 117 ASP A N 1
ATOM 903 C CA . ASP A 1 117 ? 13.842 5.773 -25.465 1.00 94.19 117 ASP A CA 1
ATOM 904 C C . ASP A 1 117 ? 14.058 4.488 -26.281 1.00 94.19 117 ASP A C 1
ATOM 906 O O . ASP A 1 117 ? 14.420 4.576 -27.457 1.00 94.19 117 ASP A O 1
ATOM 910 N N . ASN A 1 118 ? 13.796 3.309 -25.702 1.00 93.94 118 ASN A N 1
ATOM 911 C CA . ASN A 1 118 ? 14.192 2.018 -26.285 1.00 93.94 118 ASN A CA 1
ATOM 912 C C . ASN A 1 118 ? 13.060 1.261 -26.989 1.00 93.94 118 ASN A C 1
ATOM 914 O O . ASN A 1 118 ? 13.342 0.409 -27.837 1.00 93.94 118 ASN A O 1
ATOM 918 N N . LEU A 1 119 ? 11.795 1.537 -26.664 1.00 92.06 119 LEU A N 1
ATOM 919 C CA . LEU A 1 119 ? 10.672 0.958 -27.399 1.00 92.06 119 LEU A CA 1
ATOM 920 C C . LEU A 1 119 ? 10.320 1.798 -28.630 1.00 92.06 119 LEU A C 1
ATOM 922 O O . LEU A 1 119 ? 10.662 2.982 -28.734 1.00 92.06 119 LEU A O 1
ATOM 926 N N . SER A 1 120 ? 9.647 1.151 -29.584 1.00 91.56 120 SER A N 1
ATOM 927 C CA . SER A 1 120 ? 9.172 1.806 -30.799 1.00 91.56 120 SER A CA 1
ATOM 928 C C . SER A 1 120 ? 8.152 2.894 -30.486 1.00 91.56 120 SER A C 1
ATOM 930 O O . SER A 1 120 ? 7.513 2.902 -29.427 1.00 91.56 120 SER A O 1
ATOM 932 N N . ASP A 1 121 ? 7.968 3.786 -31.448 1.00 92.25 121 ASP A N 1
ATOM 933 C CA . ASP A 1 121 ? 6.809 4.666 -31.468 1.00 92.25 121 ASP A CA 1
ATOM 934 C C . ASP A 1 121 ? 5.535 3.804 -31.466 1.00 92.25 121 ASP A C 1
ATOM 936 O O . ASP A 1 121 ? 5.540 2.673 -31.967 1.00 92.25 121 ASP A O 1
ATOM 940 N N . GLU A 1 122 ? 4.478 4.301 -30.824 1.00 93.50 122 GLU A N 1
ATOM 941 C CA . GLU A 1 122 ? 3.179 3.620 -30.696 1.00 93.50 122 GLU A CA 1
ATOM 942 C C . GLU A 1 122 ? 3.221 2.247 -29.992 1.00 93.50 122 GLU A C 1
ATOM 944 O O . GLU A 1 122 ? 2.264 1.473 -30.059 1.00 93.50 122 GLU A O 1
ATOM 949 N N . ALA A 1 123 ? 4.311 1.922 -29.284 1.00 91.19 123 ALA A N 1
ATOM 950 C CA . ALA A 1 123 ? 4.403 0.683 -28.513 1.00 91.19 123 ALA A CA 1
ATOM 951 C C . ALA A 1 123 ? 3.312 0.598 -27.432 1.00 91.19 123 ALA A C 1
ATOM 953 O O . ALA A 1 123 ? 2.931 1.603 -26.829 1.00 91.19 123 ALA A O 1
ATOM 954 N N . VAL A 1 124 ? 2.854 -0.626 -27.154 1.00 92.06 124 VAL A N 1
ATOM 955 C CA . VAL A 1 124 ? 1.837 -0.911 -26.135 1.00 92.06 124 VAL A CA 1
ATOM 956 C C . VAL A 1 124 ? 2.490 -1.570 -24.924 1.00 92.06 124 VAL A C 1
ATOM 958 O O . VAL A 1 124 ? 3.029 -2.676 -25.009 1.00 92.06 124 VAL A O 1
ATOM 961 N N . ILE A 1 125 ? 2.419 -0.894 -23.783 1.00 91.31 125 ILE A N 1
ATOM 962 C CA . ILE A 1 125 ? 3.030 -1.312 -22.525 1.00 91.31 125 ILE A CA 1
ATOM 963 C C . ILE A 1 125 ? 1.933 -1.831 -21.598 1.00 91.31 125 ILE A C 1
ATOM 965 O O . ILE A 1 125 ? 1.156 -1.058 -21.047 1.00 91.31 125 ILE A O 1
ATOM 969 N N . GLY A 1 126 ? 1.867 -3.150 -21.441 1.00 88.38 126 GLY A N 1
ATOM 970 C CA . GLY A 1 126 ? 0.958 -3.839 -20.536 1.00 88.38 126 GLY A CA 1
ATOM 971 C C . GLY A 1 126 ? 1.394 -3.718 -19.077 1.00 88.38 126 GLY A C 1
ATOM 972 O O . GLY A 1 126 ? 2.554 -3.972 -18.750 1.00 88.38 126 GLY A O 1
ATOM 973 N N . ILE A 1 127 ? 0.451 -3.381 -18.201 1.00 85.25 127 ILE A N 1
ATOM 974 C CA . ILE A 1 127 ? 0.630 -3.317 -16.747 1.00 85.25 127 ILE A CA 1
ATOM 975 C C . ILE A 1 127 ? -0.485 -4.053 -16.014 1.00 85.25 127 ILE A C 1
ATOM 977 O O . ILE A 1 127 ? -1.644 -4.012 -16.431 1.00 85.25 127 ILE A O 1
ATOM 981 N N . ASP A 1 128 ? -0.151 -4.657 -14.877 1.00 84.75 128 ASP A N 1
ATOM 982 C CA . ASP A 1 128 ? -1.157 -5.001 -13.876 1.00 84.75 128 ASP A CA 1
ATOM 983 C C . ASP A 1 128 ? -1.547 -3.734 -13.098 1.00 84.75 128 ASP A C 1
ATOM 985 O O . ASP A 1 128 ? -0.735 -3.137 -12.384 1.00 84.75 128 ASP A O 1
ATOM 989 N N . SER A 1 129 ? -2.802 -3.311 -13.252 1.00 88.25 129 SER A N 1
ATOM 990 C CA . SER A 1 129 ? -3.328 -2.102 -12.620 1.00 88.25 129 SER A CA 1
ATOM 991 C C . SER A 1 129 ? -3.484 -2.232 -11.100 1.00 88.25 129 SER A C 1
ATOM 993 O O . SER A 1 129 ? -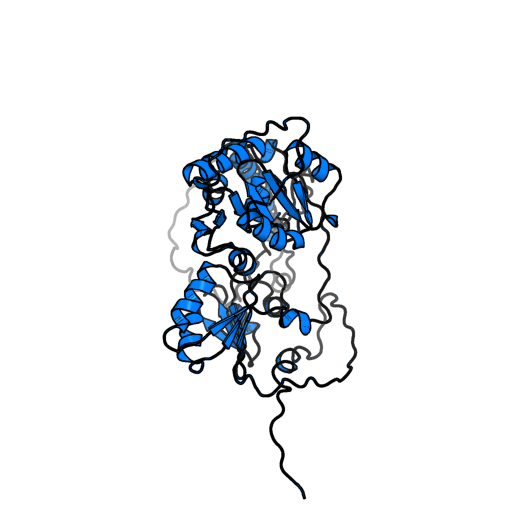3.588 -1.210 -10.418 1.00 88.25 129 SER A O 1
ATOM 995 N N . TRP A 1 130 ? -3.458 -3.447 -10.543 1.00 87.56 130 TRP A N 1
ATOM 996 C CA . TRP A 1 130 ? -3.463 -3.673 -9.095 1.00 87.56 130 TRP A CA 1
ATOM 997 C C . TRP A 1 130 ? -2.092 -3.454 -8.454 1.00 87.56 130 TRP A C 1
ATOM 999 O O . TRP A 1 130 ? -2.024 -3.065 -7.289 1.00 87.56 130 TRP A O 1
ATOM 1009 N N . CYS A 1 131 ? -1.015 -3.635 -9.221 1.00 84.25 131 CYS A N 1
ATOM 1010 C CA . CYS A 1 131 ? 0.360 -3.577 -8.726 1.00 84.25 131 CYS A CA 1
ATOM 1011 C C . CYS A 1 131 ? 1.057 -2.223 -8.946 1.00 84.25 131 CYS A C 1
ATOM 1013 O O . CYS A 1 131 ? 2.195 -2.045 -8.520 1.00 84.25 131 CYS A O 1
ATOM 1015 N N . ILE A 1 132 ? 0.404 -1.258 -9.597 1.00 84.94 132 ILE A N 1
ATOM 1016 C CA . ILE A 1 132 ? 0.962 0.075 -9.865 1.00 84.94 132 ILE A CA 1
ATOM 1017 C C . ILE A 1 132 ? 0.132 1.172 -9.197 1.00 84.94 132 ILE A C 1
ATOM 1019 O O . ILE A 1 132 ? -1.101 1.135 -9.214 1.00 84.94 132 ILE A O 1
ATOM 1023 N N . SER A 1 133 ? 0.809 2.171 -8.628 1.00 88.25 133 SER A N 1
ATOM 1024 C CA . SER A 1 133 ? 0.157 3.347 -8.054 1.00 88.25 133 SER A CA 1
ATOM 1025 C C . SER A 1 133 ? -0.321 4.326 -9.130 1.00 88.25 133 SER A C 1
ATOM 1027 O O . SER A 1 133 ? 0.179 4.338 -10.259 1.00 88.25 133 SER A O 1
ATOM 1029 N N . VAL A 1 134 ? -1.273 5.188 -8.771 1.00 93.06 134 VAL A N 1
ATOM 1030 C CA . VAL A 1 134 ? -1.749 6.263 -9.660 1.00 93.06 134 VAL A CA 1
ATOM 1031 C C . VAL A 1 134 ? -0.608 7.198 -10.063 1.00 93.06 134 VAL A C 1
ATOM 1033 O O . VAL A 1 134 ? -0.498 7.545 -11.236 1.00 93.06 134 VAL A O 1
ATOM 1036 N N . ASP A 1 135 ? 0.262 7.569 -9.120 1.00 91.38 135 ASP A N 1
ATOM 1037 C CA . ASP A 1 135 ? 1.406 8.450 -9.383 1.00 91.38 135 ASP A CA 1
ATOM 1038 C C . ASP A 1 135 ? 2.378 7.842 -10.409 1.00 91.38 135 ASP A C 1
ATOM 1040 O O . ASP A 1 135 ? 2.761 8.498 -11.381 1.00 91.38 135 ASP A O 1
ATOM 1044 N N . SER A 1 136 ? 2.727 6.559 -10.251 1.00 88.94 136 SER A N 1
ATOM 1045 C CA . SER A 1 136 ? 3.586 5.857 -11.210 1.00 88.94 136 SER A CA 1
ATOM 1046 C C . SER A 1 136 ? 2.941 5.757 -12.590 1.00 88.94 136 SER A C 1
ATOM 1048 O O . SER A 1 136 ? 3.605 6.038 -13.585 1.00 88.94 136 SER A O 1
ATOM 1050 N N . ALA A 1 137 ? 1.651 5.419 -12.662 1.00 91.19 137 ALA A N 1
ATOM 1051 C CA . ALA A 1 137 ? 0.931 5.332 -13.930 1.00 91.19 137 ALA A CA 1
ATOM 1052 C C . ALA A 1 137 ? 0.897 6.682 -14.666 1.00 91.19 137 ALA A C 1
ATOM 1054 O O . ALA A 1 137 ? 1.247 6.741 -15.843 1.00 91.19 137 ALA A O 1
ATOM 1055 N N . GLN A 1 138 ? 0.577 7.775 -13.965 1.00 94.50 138 GLN A N 1
ATOM 1056 C CA . GLN A 1 138 ? 0.580 9.122 -14.546 1.00 94.50 138 GLN A CA 1
ATOM 1057 C C . GLN A 1 138 ? 1.974 9.519 -15.041 1.00 94.50 138 GLN A C 1
ATOM 1059 O O . GLN A 1 138 ? 2.111 10.072 -16.131 1.00 94.50 138 GLN A O 1
ATOM 1064 N N . ARG A 1 139 ? 3.029 9.203 -14.282 1.00 93.06 139 ARG A N 1
ATOM 1065 C CA . ARG A 1 139 ? 4.414 9.455 -14.703 1.00 93.06 139 ARG A CA 1
ATOM 1066 C C . ARG A 1 139 ? 4.772 8.703 -15.985 1.00 93.06 139 ARG A C 1
ATOM 1068 O O . ARG A 1 139 ? 5.420 9.274 -16.861 1.00 93.06 139 ARG A O 1
ATOM 1075 N N . TYR A 1 140 ? 4.340 7.449 -16.101 1.00 92.81 140 TYR A N 1
ATOM 1076 C CA . TYR A 1 140 ? 4.565 6.626 -17.290 1.00 92.81 140 TYR A CA 1
ATOM 1077 C C . TYR A 1 140 ? 3.829 7.203 -18.493 1.00 92.81 140 TYR A C 1
ATOM 1079 O O . TYR A 1 140 ? 4.452 7.454 -19.521 1.00 92.81 140 TYR A O 1
ATOM 1087 N N . GLU A 1 141 ? 2.543 7.521 -18.342 1.00 94.12 141 GLU A N 1
ATOM 1088 C CA . GLU A 1 141 ? 1.750 8.161 -19.393 1.00 94.12 141 GLU A CA 1
ATOM 1089 C C . GLU A 1 141 ? 2.415 9.447 -19.898 1.00 94.12 141 GLU A C 1
ATOM 1091 O O . GLU A 1 141 ? 2.572 9.610 -21.105 1.00 94.12 141 GLU A O 1
ATOM 1096 N N . GLN A 1 142 ? 2.895 10.318 -18.999 1.00 95.81 142 GLN A N 1
ATOM 1097 C CA . GLN A 1 142 ? 3.601 11.546 -19.382 1.00 95.81 142 GLN A CA 1
ATOM 1098 C C . GLN A 1 142 ? 4.897 11.279 -20.161 1.00 95.81 142 GLN A C 1
ATOM 1100 O O . GLN A 1 142 ? 5.180 11.979 -21.137 1.00 95.81 142 GLN A O 1
ATOM 1105 N N . ALA A 1 143 ? 5.686 10.276 -19.764 1.00 94.06 143 ALA A N 1
ATOM 1106 C CA . ALA A 1 143 ? 6.909 9.903 -20.477 1.00 94.06 143 ALA A CA 1
ATOM 1107 C C . ALA A 1 143 ? 6.618 9.368 -21.892 1.00 94.06 143 ALA A C 1
ATOM 1109 O O . ALA A 1 143 ? 7.394 9.599 -22.821 1.00 94.06 143 ALA A O 1
ATOM 1110 N N . PHE A 1 144 ? 5.478 8.701 -22.065 1.00 94.25 144 PHE A N 1
ATOM 1111 C CA . PHE A 1 144 ? 5.091 7.996 -23.288 1.00 94.25 144 PHE A CA 1
ATOM 1112 C C . PHE A 1 144 ? 4.456 8.903 -24.356 1.00 94.25 144 PHE A C 1
ATOM 1114 O O . PHE A 1 144 ? 4.476 8.560 -25.543 1.00 94.25 144 PHE A O 1
ATOM 1121 N N . LEU A 1 145 ? 3.983 10.101 -23.974 1.00 94.31 145 LEU A N 1
ATOM 1122 C CA . LEU A 1 145 ? 3.315 11.057 -24.872 1.00 94.31 145 LEU A CA 1
ATOM 1123 C C . LEU A 1 145 ? 4.122 11.391 -26.132 1.00 94.31 145 LEU A C 1
ATOM 1125 O O . LEU A 1 145 ? 3.561 11.467 -27.221 1.00 94.31 145 LEU A O 1
ATOM 1129 N N . LYS A 1 146 ? 5.442 11.591 -26.011 1.00 93.00 146 LYS A N 1
ATOM 1130 C CA . LYS A 1 146 ? 6.283 12.061 -27.132 1.00 93.00 146 LYS A CA 1
ATOM 1131 C C . LYS A 1 146 ? 6.342 11.084 -28.305 1.00 93.00 146 LYS A C 1
ATOM 1133 O O . LYS A 1 146 ? 6.540 11.518 -29.434 1.00 93.00 146 LYS A O 1
ATOM 1138 N N . LYS A 1 147 ? 6.202 9.789 -28.026 1.00 93.12 147 LYS A N 1
ATOM 1139 C CA . LYS A 1 147 ? 6.272 8.705 -29.012 1.00 93.12 147 LYS A CA 1
ATOM 1140 C C . LYS A 1 147 ? 4.919 8.037 -29.253 1.00 93.12 147 LYS A C 1
ATOM 1142 O O . LYS A 1 147 ? 4.872 6.967 -29.853 1.00 93.12 147 LYS A O 1
ATOM 1147 N N . ASN A 1 148 ? 3.827 8.635 -28.766 1.00 94.00 148 ASN A N 1
ATOM 1148 C CA . ASN A 1 148 ? 2.477 8.063 -28.813 1.00 94.00 148 ASN A CA 1
ATOM 1149 C C . ASN A 1 148 ? 2.399 6.631 -28.250 1.00 94.00 148 ASN A C 1
ATOM 1151 O O . ASN A 1 148 ? 1.569 5.835 -28.680 1.00 94.00 148 ASN A O 1
ATOM 1155 N N . GLN A 1 149 ? 3.281 6.284 -27.311 1.00 92.88 149 GLN A N 1
ATOM 1156 C CA . GLN A 1 149 ? 3.264 4.980 -26.658 1.00 92.88 149 GLN A CA 1
ATOM 1157 C C . GLN A 1 149 ? 2.064 4.900 -25.706 1.00 92.88 149 GLN A C 1
ATOM 1159 O O . GLN A 1 149 ? 1.669 5.897 -25.100 1.00 92.88 149 GLN A O 1
ATOM 1164 N N . MET A 1 150 ? 1.475 3.713 -25.573 1.00 91.19 150 MET A N 1
ATOM 1165 C CA . MET A 1 150 ? 0.235 3.518 -24.826 1.00 91.19 150 MET A CA 1
ATOM 1166 C C . MET A 1 150 ? 0.457 2.618 -23.616 1.00 91.19 150 MET A C 1
ATOM 1168 O O . MET A 1 150 ? 0.886 1.472 -23.750 1.00 91.19 150 MET A O 1
ATOM 1172 N N . LEU A 1 151 ? 0.091 3.118 -22.437 1.00 89.75 151 LEU A N 1
ATOM 1173 C CA . LEU A 1 151 ? -0.026 2.307 -21.233 1.00 89.75 151 LEU A CA 1
ATOM 1174 C C . LEU A 1 151 ? -1.361 1.546 -21.268 1.00 89.75 151 LEU A C 1
ATOM 1176 O O . LEU A 1 151 ? -2.427 2.148 -21.379 1.00 89.75 151 LEU A O 1
ATOM 1180 N N . PHE A 1 152 ? -1.308 0.221 -21.196 1.00 91.06 152 PHE A N 1
ATOM 1181 C CA . PHE A 1 152 ? -2.461 -0.663 -21.330 1.00 91.06 152 PHE A CA 1
ATOM 1182 C C . PHE A 1 152 ? -2.668 -1.481 -20.054 1.00 91.06 152 PHE A C 1
ATOM 1184 O O . PHE A 1 152 ? -1.777 -2.204 -19.613 1.00 91.06 152 PHE A O 1
ATOM 1191 N N . GLN A 1 153 ? -3.861 -1.390 -19.467 1.00 88.69 153 GLN A N 1
ATOM 1192 C CA . GLN A 1 153 ? -4.218 -2.166 -18.280 1.00 88.69 153 GLN A CA 1
ATOM 1193 C C . GLN A 1 153 ? -4.603 -3.591 -18.681 1.00 88.69 153 GLN A C 1
ATOM 1195 O O . GLN A 1 153 ? -5.552 -3.797 -19.439 1.00 88.69 153 GLN A O 1
ATOM 1200 N N . LEU A 1 154 ? -3.865 -4.571 -18.169 1.00 85.62 154 LEU A N 1
ATOM 1201 C CA . LEU A 1 154 ? -4.125 -5.984 -18.414 1.00 85.62 154 LEU A CA 1
ATOM 1202 C C . LEU A 1 154 ? -5.385 -6.440 -17.665 1.00 85.62 154 LEU A C 1
ATOM 1204 O O . LEU A 1 154 ? -5.691 -5.957 -16.576 1.00 85.62 154 LEU A O 1
ATOM 1208 N N . SER A 1 155 ? -6.126 -7.379 -18.257 1.00 83.12 155 SER A N 1
ATOM 1209 C CA . SER A 1 155 ? -7.315 -7.977 -17.632 1.00 83.12 155 SER A CA 1
ATOM 1210 C C . SER A 1 155 ? -6.984 -9.086 -16.631 1.00 83.12 155 SER A C 1
ATOM 1212 O O . SER A 1 155 ? -7.824 -9.421 -15.799 1.00 83.12 155 SER A O 1
ATOM 1214 N N . SER A 1 156 ? -5.797 -9.678 -16.746 1.00 81.06 156 SER A N 1
ATOM 1215 C CA . SER A 1 156 ? -5.278 -10.763 -15.911 1.00 81.06 156 SER A CA 1
ATOM 1216 C C . SER A 1 156 ? -3.781 -10.564 -15.676 1.00 81.06 156 SER A C 1
ATOM 1218 O O . SER A 1 156 ? -3.090 -9.979 -16.516 1.00 81.06 156 SER A O 1
ATOM 1220 N N . ASP A 1 157 ? -3.278 -11.058 -14.542 1.00 79.06 157 ASP A N 1
ATOM 1221 C CA . ASP A 1 157 ? -1.838 -11.143 -14.309 1.00 79.06 157 ASP A CA 1
ATOM 1222 C C . ASP A 1 157 ? -1.253 -12.279 -15.164 1.00 79.06 157 ASP A C 1
ATOM 1224 O O . ASP A 1 157 ? -1.544 -13.462 -14.978 1.00 79.06 157 ASP A O 1
ATOM 1228 N N . LEU A 1 158 ? -0.399 -11.906 -16.117 1.00 82.38 158 LEU A N 1
ATOM 1229 C CA . LEU A 1 158 ? 0.267 -12.842 -17.021 1.00 82.38 158 LEU A CA 1
ATOM 1230 C C . LEU A 1 158 ? 1.268 -13.753 -16.293 1.00 82.38 158 LEU A C 1
ATOM 1232 O O . LEU A 1 158 ? 1.597 -14.823 -16.803 1.00 82.38 158 LEU A O 1
ATOM 1236 N N . VAL A 1 159 ? 1.766 -13.348 -15.120 1.00 81.94 159 VAL A N 1
ATOM 1237 C CA . VAL A 1 159 ? 2.629 -14.174 -14.265 1.00 81.94 159 VAL A CA 1
ATOM 1238 C C . VAL A 1 159 ? 1.817 -15.298 -13.629 1.00 81.94 159 VAL A C 1
ATOM 1240 O O . VAL A 1 159 ? 2.278 -16.440 -13.595 1.00 81.94 159 VAL A O 1
ATOM 1243 N N . ASP A 1 160 ? 0.596 -15.008 -13.183 1.00 78.94 160 ASP A N 1
ATOM 1244 C CA . ASP A 1 160 ? -0.300 -16.011 -12.605 1.00 78.94 160 ASP A CA 1
ATOM 1245 C C . ASP A 1 160 ? -0.706 -17.078 -13.627 1.00 78.94 160 ASP A C 1
ATOM 1247 O O . ASP A 1 160 ? -0.760 -18.263 -13.297 1.00 78.94 160 ASP A O 1
ATOM 1251 N N . GLU A 1 161 ? -0.898 -16.703 -14.895 1.00 83.31 161 GLU A N 1
ATOM 1252 C CA . GLU A 1 161 ? -1.230 -17.651 -15.971 1.00 83.31 161 GLU A CA 1
ATOM 1253 C C . GLU A 1 161 ? -0.153 -18.729 -16.182 1.00 83.31 161 GLU A C 1
ATOM 1255 O O . GLU A 1 161 ? -0.449 -19.859 -16.590 1.00 83.31 161 GLU A O 1
ATOM 1260 N N . VAL A 1 162 ? 1.108 -18.401 -15.897 1.00 82.94 162 VAL A N 1
ATOM 1261 C CA . VAL A 1 162 ? 2.246 -19.318 -16.050 1.00 82.94 162 VAL A CA 1
ATOM 1262 C C . VAL A 1 162 ? 2.673 -19.972 -14.732 1.00 82.94 162 VAL A C 1
ATOM 1264 O O . VAL A 1 162 ? 3.415 -20.961 -14.756 1.00 82.94 162 VAL A O 1
ATOM 1267 N N . TRP A 1 163 ? 2.182 -19.493 -13.586 1.00 82.19 163 TRP A N 1
ATOM 1268 C CA . TRP A 1 163 ? 2.558 -19.988 -12.265 1.00 82.19 163 TRP A CA 1
ATOM 1269 C C . TRP A 1 163 ? 1.643 -21.113 -11.763 1.00 82.19 163 TRP A C 1
ATOM 1271 O O . TRP A 1 163 ? 0.770 -20.942 -10.917 1.00 82.19 163 TRP A O 1
ATOM 1281 N N . LYS A 1 164 ? 1.901 -22.324 -12.263 1.00 83.75 164 LYS A N 1
ATOM 1282 C CA . LYS A 1 164 ? 1.068 -23.512 -11.993 1.00 83.75 164 LYS A CA 1
ATOM 1283 C C . LYS A 1 164 ? 1.045 -23.969 -10.529 1.00 83.75 164 LYS A C 1
ATOM 1285 O O . LYS A 1 164 ? 0.029 -24.485 -10.083 1.00 83.75 164 LYS A O 1
ATOM 1290 N N . ASP A 1 165 ? 2.143 -23.770 -9.802 1.00 84.81 165 ASP A N 1
ATOM 1291 C CA . ASP A 1 165 ? 2.317 -24.219 -8.412 1.00 84.81 165 ASP A CA 1
ATOM 1292 C C . ASP A 1 165 ? 2.269 -23.039 -7.420 1.00 84.81 165 ASP A C 1
ATOM 1294 O O . ASP A 1 165 ? 3.050 -22.981 -6.462 1.00 84.81 165 ASP A O 1
ATOM 1298 N N . ARG A 1 166 ? 1.409 -22.041 -7.677 1.00 77.88 166 ARG A N 1
ATOM 1299 C CA . ARG A 1 166 ? 1.224 -20.904 -6.766 1.00 77.88 166 ARG A CA 1
ATOM 1300 C C . ARG A 1 166 ? 0.679 -21.403 -5.417 1.00 77.88 166 ARG A C 1
ATOM 1302 O O . ARG A 1 166 ? -0.351 -22.080 -5.401 1.00 77.88 166 ARG A O 1
ATOM 1309 N N . PRO A 1 167 ? 1.343 -21.099 -4.284 1.00 79.31 167 PRO A N 1
ATOM 1310 C CA . PRO A 1 167 ? 0.809 -21.432 -2.969 1.00 79.31 167 PRO A CA 1
ATOM 1311 C C . PRO A 1 167 ? -0.550 -20.756 -2.744 1.00 79.31 167 PRO A C 1
ATOM 1313 O O . PRO A 1 167 ? -0.734 -19.619 -3.178 1.00 79.31 167 PRO A O 1
ATOM 1316 N N . PRO A 1 168 ? -1.499 -21.422 -2.070 1.00 78.38 168 PRO A N 1
ATOM 1317 C CA . PRO A 1 168 ? -2.740 -20.773 -1.681 1.00 78.38 168 PRO A CA 1
ATOM 1318 C C . PRO A 1 168 ? -2.466 -19.687 -0.638 1.00 78.38 168 PRO A C 1
ATOM 1320 O O . PRO A 1 168 ? -1.555 -19.816 0.178 1.00 78.38 168 PRO A O 1
ATOM 1323 N N . ASN A 1 169 ? -3.305 -18.654 -0.624 1.00 75.94 169 ASN A N 1
ATOM 1324 C CA . ASN A 1 169 ? -3.230 -17.618 0.398 1.00 75.94 169 ASN A CA 1
ATOM 1325 C C . ASN A 1 169 ? -3.610 -18.200 1.762 1.00 75.94 169 ASN A C 1
ATOM 1327 O O . ASN A 1 169 ? -4.694 -18.777 1.920 1.00 75.94 169 ASN A O 1
ATOM 1331 N N . ASP A 1 170 ? -2.745 -17.992 2.750 1.00 77.00 170 ASP A N 1
ATOM 1332 C CA . ASP A 1 170 ? -3.006 -18.414 4.118 1.00 77.00 170 ASP A CA 1
ATOM 1333 C C . ASP A 1 170 ? -4.145 -17.585 4.732 1.00 77.00 170 ASP A C 1
ATOM 1335 O O . ASP A 1 170 ? -4.179 -16.350 4.685 1.00 77.00 170 ASP A O 1
ATOM 1339 N N . ALA A 1 171 ? -5.105 -18.279 5.342 1.00 82.81 171 ALA A N 1
ATOM 1340 C CA . ALA A 1 171 ? -6.239 -17.666 6.026 1.00 82.81 171 ALA A CA 1
ATOM 1341 C C . ALA A 1 171 ? -5.898 -17.378 7.497 1.00 82.81 171 ALA A C 1
ATOM 1343 O O . ALA A 1 171 ? -6.568 -17.872 8.406 1.00 82.81 171 ALA A O 1
ATOM 1344 N N . THR A 1 172 ? -4.827 -16.614 7.742 1.00 88.56 172 THR A N 1
ATOM 1345 C CA . THR A 1 172 ? -4.470 -16.235 9.117 1.00 88.56 172 THR A CA 1
ATOM 1346 C C . THR A 1 172 ? -5.552 -15.322 9.712 1.00 88.56 172 THR A C 1
ATOM 1348 O O . THR A 1 172 ? -6.007 -14.403 9.026 1.00 88.56 172 THR A O 1
ATOM 1351 N N . PRO A 1 173 ? -6.030 -15.569 10.948 1.00 94.00 173 PRO A N 1
ATOM 1352 C CA . PRO A 1 173 ? -7.107 -14.770 11.523 1.00 94.00 173 PRO A CA 1
ATOM 1353 C C . PRO A 1 173 ? -6.727 -13.302 11.733 1.00 94.00 173 PRO A C 1
ATOM 1355 O O . PRO A 1 173 ? -5.603 -12.980 12.121 1.00 94.00 173 PRO A O 1
ATOM 1358 N N . VAL A 1 174 ? -7.709 -12.419 11.557 1.00 96.50 174 VAL A N 1
ATOM 1359 C CA . VAL A 1 174 ? -7.626 -11.026 12.008 1.00 96.50 174 VAL A CA 1
ATOM 1360 C C . VAL A 1 174 ? -7.703 -10.996 13.533 1.00 96.50 174 VAL A C 1
ATOM 1362 O O . VAL A 1 174 ? -8.502 -11.711 14.138 1.00 96.50 174 VAL A O 1
ATOM 1365 N N . ILE A 1 175 ? -6.892 -10.143 14.153 1.00 95.88 175 ILE A N 1
ATOM 1366 C CA . ILE A 1 175 ? -6.824 -9.974 15.605 1.00 95.88 175 ILE A CA 1
ATOM 1367 C C . ILE A 1 175 ? -7.169 -8.523 15.940 1.00 95.88 175 ILE A C 1
ATOM 1369 O O . ILE A 1 175 ? -6.648 -7.594 15.318 1.00 95.88 175 ILE A O 1
ATOM 1373 N N . VAL A 1 176 ? -8.038 -8.310 16.928 1.00 97.06 176 VAL A N 1
ATOM 1374 C CA . VAL A 1 176 ? -8.326 -6.967 17.447 1.00 97.06 176 VAL A CA 1
ATOM 1375 C C . VAL A 1 176 ? -7.104 -6.462 18.210 1.00 97.06 176 VAL A C 1
ATOM 1377 O O . VAL A 1 176 ? -6.528 -7.179 19.020 1.00 97.06 176 VAL A O 1
ATOM 1380 N N . HIS A 1 177 ? -6.697 -5.221 17.958 1.00 95.81 177 HIS A N 1
ATOM 1381 C CA . HIS A 1 177 ? -5.649 -4.544 18.709 1.00 95.81 177 HIS A CA 1
ATOM 1382 C C . HIS A 1 177 ? -6.273 -3.762 19.875 1.00 95.81 177 HIS A C 1
ATOM 1384 O O . HIS A 1 177 ? -6.956 -2.760 19.636 1.00 95.81 177 HIS A O 1
ATOM 1390 N N . PRO A 1 178 ? -6.052 -4.180 21.134 1.00 95.44 178 PRO A N 1
ATOM 1391 C CA . PRO A 1 178 ? -6.699 -3.556 22.281 1.00 95.44 178 PRO A CA 1
ATOM 1392 C C . PRO A 1 178 ? -6.396 -2.059 22.416 1.00 95.44 178 PRO A C 1
ATOM 1394 O O . PRO A 1 178 ? -5.279 -1.593 22.168 1.00 95.44 178 PRO A O 1
ATOM 1397 N N . VAL A 1 179 ? -7.395 -1.296 22.870 1.00 95.19 179 VAL A N 1
ATOM 1398 C CA . VAL A 1 179 ? -7.288 0.165 23.023 1.00 95.19 179 VAL A CA 1
ATOM 1399 C C . VAL A 1 179 ? -6.238 0.580 24.059 1.00 95.19 179 VAL A C 1
ATOM 1401 O O . VAL A 1 179 ? -5.646 1.645 23.928 1.00 95.19 179 VAL A O 1
ATOM 1404 N N . GLU A 1 180 ? -5.955 -0.271 25.045 1.00 94.50 180 GLU A N 1
ATOM 1405 C CA . GLU A 1 180 ? -4.886 -0.077 26.035 1.00 94.50 180 GLU A CA 1
ATOM 1406 C C . GLU A 1 180 ? -3.488 0.014 25.406 1.00 94.50 180 GLU A C 1
ATOM 1408 O O . GLU A 1 180 ? -2.639 0.752 25.906 1.00 94.50 180 GLU A O 1
ATOM 1413 N N . PHE A 1 181 ? -3.264 -0.666 24.277 1.00 93.19 181 PHE A N 1
ATOM 1414 C CA . PHE A 1 181 ? -2.024 -0.561 23.507 1.00 93.19 181 PHE A CA 1
ATOM 1415 C C . PHE A 1 181 ? -2.110 0.533 22.441 1.00 93.19 181 PHE A C 1
ATOM 1417 O O . PHE A 1 181 ? -1.145 1.269 22.235 1.00 93.19 181 PHE A O 1
ATOM 1424 N N . ALA A 1 182 ? -3.268 0.669 21.787 1.00 94.44 182 ALA A N 1
ATOM 1425 C CA . ALA A 1 182 ? -3.472 1.653 20.728 1.00 94.44 182 ALA A CA 1
ATOM 1426 C C . ALA A 1 182 ? -3.515 3.100 21.248 1.00 94.44 182 ALA A C 1
ATOM 1428 O O . ALA A 1 182 ? -3.228 4.029 20.498 1.00 94.44 182 ALA A O 1
ATOM 1429 N N . GLY A 1 183 ? -3.950 3.318 22.493 1.00 95.25 183 GLY A N 1
ATOM 1430 C CA . GLY A 1 183 ? -4.131 4.630 23.128 1.00 95.25 183 GLY A CA 1
ATOM 1431 C C . GLY A 1 183 ? -5.242 5.511 22.547 1.00 95.25 183 GLY A C 1
ATOM 1432 O O . GLY A 1 183 ? -5.499 6.591 23.073 1.00 95.25 183 GLY A O 1
ATOM 1433 N N . CYS A 1 184 ? -5.898 5.077 21.469 1.00 96.31 184 CYS A N 1
ATOM 1434 C CA . CYS A 1 184 ? -6.957 5.810 20.784 1.00 96.31 184 CYS A CA 1
ATOM 1435 C C . CYS A 1 184 ? -7.960 4.824 20.172 1.00 96.31 184 CYS A C 1
ATOM 1437 O O . CYS A 1 184 ? -7.571 3.859 19.500 1.00 96.31 184 CYS A O 1
ATOM 1439 N N . SER A 1 185 ? -9.251 5.049 20.419 1.00 97.50 185 SER A N 1
ATOM 1440 C CA . SER A 1 185 ? -10.318 4.173 19.932 1.00 97.50 185 SER A CA 1
ATOM 1441 C C . SER A 1 185 ? -10.609 4.396 18.446 1.00 97.50 185 SER A C 1
ATOM 1443 O O . SER A 1 185 ? -10.341 5.462 17.890 1.00 97.50 185 SER A O 1
ATOM 1445 N N . VAL A 1 186 ? -11.221 3.399 17.802 1.00 97.69 186 VAL A N 1
ATOM 1446 C CA . VAL A 1 186 ? -11.676 3.506 16.407 1.00 97.69 186 VAL A CA 1
ATOM 1447 C C . VAL A 1 186 ? -12.645 4.675 16.243 1.00 97.69 186 VAL A C 1
ATOM 1449 O O . VAL A 1 186 ? -12.482 5.477 15.332 1.00 97.69 186 VAL A O 1
ATOM 1452 N N . ALA A 1 187 ? -13.589 4.857 17.171 1.00 96.94 187 ALA A N 1
ATOM 1453 C CA . ALA A 1 187 ? -14.534 5.974 17.137 1.00 96.94 187 ALA A CA 1
ATOM 1454 C C . ALA A 1 187 ? -13.836 7.349 17.130 1.00 96.94 187 ALA A C 1
ATOM 1456 O O . ALA A 1 187 ? -14.227 8.240 16.375 1.00 96.94 187 ALA A O 1
ATOM 1457 N N . GLN A 1 188 ? -12.773 7.521 17.926 1.00 97.50 188 GLN A N 1
ATOM 1458 C CA . GLN A 1 188 ? -11.985 8.758 17.947 1.00 97.50 188 GLN A CA 1
ATOM 1459 C C . GLN A 1 188 ? -11.235 8.978 16.627 1.00 97.50 188 GLN A C 1
ATOM 1461 O O . GLN A 1 188 ? -11.284 10.079 16.077 1.00 97.50 188 GLN A O 1
ATOM 1466 N N . LYS A 1 189 ? -10.592 7.934 16.087 1.00 98.31 189 LYS A N 1
ATOM 1467 C CA . LYS A 1 189 ? -9.886 7.993 14.794 1.00 98.31 189 LYS A CA 1
ATOM 1468 C C . LYS A 1 189 ? -10.843 8.307 13.643 1.00 98.31 189 LYS A C 1
ATOM 1470 O O . LYS A 1 189 ? -10.553 9.170 12.819 1.00 98.31 189 LYS A O 1
ATOM 1475 N N . MET A 1 190 ? -12.012 7.671 13.628 1.00 97.62 190 MET A N 1
ATOM 1476 C CA . MET A 1 190 ? -13.061 7.891 12.629 1.00 97.62 190 MET A CA 1
ATOM 1477 C C . MET A 1 190 ? -13.627 9.309 12.689 1.00 97.62 190 MET A C 1
ATOM 1479 O O . MET A 1 190 ? -13.849 9.917 11.644 1.00 97.62 190 MET A O 1
ATOM 1483 N N . LYS A 1 191 ? -13.817 9.865 13.893 1.00 97.44 191 LYS A N 1
ATOM 1484 C CA . LYS A 1 191 ? -14.217 11.267 14.065 1.00 97.44 191 LYS A CA 1
ATOM 1485 C C . LYS A 1 191 ? -13.190 12.215 13.437 1.00 97.44 191 LYS A C 1
ATOM 1487 O O . LYS A 1 191 ? -13.562 13.022 12.593 1.00 97.44 191 LYS A O 1
ATOM 1492 N N . GLN A 1 192 ? -11.909 12.065 13.781 1.00 97.50 192 GLN A N 1
ATOM 1493 C CA . GLN A 1 192 ? -10.828 12.892 13.225 1.00 97.50 192 GLN A CA 1
ATOM 1494 C C . GLN A 1 192 ? -10.717 12.760 11.700 1.00 97.50 192 GLN A C 1
ATOM 1496 O O . GLN A 1 192 ? -10.491 13.744 10.998 1.00 97.50 192 GLN A O 1
ATOM 1501 N N . LEU A 1 193 ? -10.884 11.545 11.171 1.00 98.19 193 LEU A N 1
ATOM 1502 C CA . LEU A 1 193 ? -10.878 11.305 9.731 1.00 98.19 193 LEU A CA 1
ATOM 1503 C C . LEU A 1 193 ? -12.039 12.033 9.040 1.00 98.19 193 LEU A C 1
ATOM 1505 O O . LEU A 1 193 ? -11.824 12.708 8.038 1.00 98.19 193 LEU A O 1
ATOM 1509 N N . ARG A 1 194 ? -13.255 11.945 9.588 1.00 97.69 194 ARG A N 1
ATOM 1510 C CA . ARG A 1 194 ? -14.442 12.606 9.022 1.00 97.69 194 ARG A CA 1
ATOM 1511 C C . ARG A 1 194 ? -14.372 14.130 9.102 1.00 97.69 194 ARG A C 1
ATOM 1513 O O . ARG A 1 194 ? -14.791 14.782 8.153 1.00 97.69 194 ARG A O 1
ATOM 1520 N N . GLU A 1 195 ? -13.788 14.695 10.157 1.00 97.12 195 GLU A N 1
ATOM 1521 C CA . GLU A 1 195 ? -13.506 16.138 10.238 1.00 97.12 195 GLU A CA 1
ATOM 1522 C C . GLU A 1 195 ? -12.597 16.592 9.081 1.00 97.12 195 GLU A C 1
ATOM 1524 O O . GLU A 1 195 ? -12.860 17.612 8.443 1.00 97.12 195 GLU A O 1
ATOM 1529 N N . LYS A 1 196 ? -11.573 15.798 8.739 1.00 97.31 196 LYS A N 1
ATOM 1530 C CA . LYS A 1 196 ? -10.708 16.071 7.580 1.00 97.31 196 LYS A CA 1
ATOM 1531 C C . LYS A 1 196 ? -11.436 15.907 6.245 1.00 97.31 196 LYS A C 1
ATOM 1533 O O . LYS A 1 196 ? -11.228 16.721 5.354 1.00 97.31 196 LYS A O 1
ATOM 1538 N N . LEU A 1 197 ? -12.303 14.899 6.106 1.00 96.44 197 LEU A N 1
ATOM 1539 C CA . LEU A 1 197 ? -13.135 14.741 4.905 1.00 96.44 197 LEU A CA 1
ATOM 1540 C C . LEU A 1 197 ? -14.019 15.973 4.673 1.00 96.44 197 LEU A C 1
ATOM 1542 O O . LEU A 1 197 ? -14.069 16.481 3.558 1.00 96.44 197 LEU A O 1
ATOM 1546 N N . GLN A 1 198 ? -14.668 16.480 5.724 1.00 95.69 198 GLN A N 1
ATOM 1547 C CA . GLN A 1 198 ? -15.495 17.688 5.647 1.00 95.69 198 GLN A CA 1
ATOM 1548 C C . GLN A 1 198 ? -14.668 18.926 5.282 1.00 95.69 198 GLN A C 1
ATOM 1550 O O . GLN A 1 198 ? -15.074 19.698 4.416 1.00 95.69 198 GLN A O 1
ATOM 1555 N N . HIS A 1 199 ? -13.492 19.095 5.897 1.00 95.38 199 HIS A N 1
ATOM 1556 C CA . HIS A 1 199 ? -12.580 20.201 5.588 1.00 95.38 199 HIS A CA 1
ATOM 1557 C C . HIS A 1 199 ? -12.167 20.217 4.108 1.00 95.38 199 HIS A C 1
ATOM 1559 O O . HIS A 1 199 ? -12.241 21.254 3.452 1.00 95.38 199 HIS A O 1
ATOM 1565 N N . GLU A 1 200 ? -11.806 19.052 3.567 1.00 95.56 200 GLU A N 1
ATOM 1566 C CA . GLU A 1 200 ? -11.408 18.887 2.163 1.00 95.56 200 GLU A CA 1
ATOM 1567 C C . GLU A 1 200 ? -12.596 18.740 1.194 1.00 95.56 200 GLU A C 1
ATOM 1569 O O . GLU A 1 200 ? -12.403 18.518 -0.003 1.00 95.56 200 GLU A O 1
ATOM 1574 N N . LYS A 1 201 ? -13.838 18.853 1.688 1.00 94.81 201 LYS A N 1
ATOM 1575 C CA . LYS A 1 201 ? -15.076 18.673 0.907 1.00 94.81 201 LYS A CA 1
ATOM 1576 C C . LYS A 1 201 ? -15.123 17.332 0.158 1.00 94.81 201 LYS A C 1
ATOM 1578 O O . LYS A 1 201 ? -15.645 17.229 -0.957 1.00 94.81 201 LYS A O 1
ATOM 1583 N N . ALA A 1 202 ? -14.581 16.289 0.779 1.00 95.44 202 ALA A N 1
ATOM 1584 C CA . ALA A 1 202 ? -14.593 14.925 0.277 1.00 95.44 202 ALA A CA 1
ATOM 1585 C C . ALA A 1 202 ? -15.785 14.139 0.849 1.00 95.44 202 ALA A C 1
ATOM 1587 O O . ALA A 1 202 ? -16.082 14.197 2.042 1.00 95.44 202 ALA A O 1
ATOM 1588 N N . SER A 1 203 ? -16.466 13.371 -0.000 1.00 94.31 203 SER A N 1
ATOM 1589 C CA . SER A 1 203 ? -17.580 12.494 0.392 1.00 94.31 203 SER A CA 1
ATOM 1590 C C . SER A 1 203 ? -17.108 11.161 0.978 1.00 94.31 203 SER A C 1
ATOM 1592 O O . SER A 1 203 ? -17.835 10.512 1.738 1.00 94.31 203 SER A O 1
ATOM 1594 N N . GLY A 1 204 ? -15.874 10.770 0.668 1.00 96.50 204 GLY A N 1
ATOM 1595 C CA . GLY A 1 204 ? -15.211 9.620 1.257 1.00 96.50 204 GLY A CA 1
ATOM 1596 C C . GLY A 1 204 ? -13.745 9.508 0.859 1.00 96.50 204 GLY A C 1
ATOM 1597 O O . GLY A 1 204 ? -13.238 10.311 0.078 1.00 96.50 204 GLY A O 1
ATOM 1598 N N . ILE A 1 205 ? -13.080 8.499 1.411 1.00 98.31 205 ILE A N 1
ATOM 1599 C CA . ILE A 1 205 ? -11.682 8.151 1.160 1.00 98.31 205 ILE A CA 1
ATOM 1600 C C . ILE A 1 205 ? -11.546 6.655 0.878 1.00 98.31 205 ILE A C 1
ATOM 1602 O O . ILE A 1 205 ? -12.227 5.840 1.507 1.00 98.31 205 ILE A O 1
ATOM 1606 N N . ILE A 1 206 ? -10.653 6.310 -0.050 1.00 98.56 206 ILE A N 1
ATOM 1607 C CA . ILE A 1 206 ? -10.219 4.935 -0.320 1.00 98.56 206 ILE A CA 1
ATOM 1608 C C . ILE A 1 206 ? -8.817 4.765 0.268 1.00 98.56 206 ILE A C 1
ATOM 1610 O O . ILE A 1 206 ? -7.908 5.527 -0.056 1.00 98.56 206 ILE A O 1
ATOM 1614 N N . ILE A 1 207 ? -8.648 3.763 1.127 1.00 98.25 207 ILE A N 1
ATOM 1615 C CA . ILE A 1 207 ? -7.399 3.469 1.829 1.00 98.25 207 ILE A CA 1
ATOM 1616 C C . ILE A 1 207 ? -6.929 2.081 1.398 1.00 98.25 207 ILE A C 1
ATOM 1618 O O . ILE A 1 207 ? -7.623 1.082 1.610 1.00 98.25 207 ILE A O 1
ATOM 1622 N N . THR A 1 208 ? -5.746 2.033 0.791 1.00 94.25 208 THR A N 1
ATOM 1623 C CA . THR A 1 208 ? -5.116 0.812 0.263 1.00 94.25 208 THR A CA 1
ATOM 1624 C C . THR A 1 208 ? -3.877 0.388 1.048 1.00 94.25 208 THR A C 1
ATOM 1626 O O . THR A 1 208 ? -3.483 -0.774 0.992 1.00 94.25 208 THR A O 1
ATOM 1629 N N . ALA A 1 209 ? -3.264 1.304 1.802 1.00 90.75 209 ALA A N 1
ATOM 1630 C CA . ALA A 1 209 ? -2.110 1.006 2.637 1.00 90.75 209 ALA A CA 1
ATOM 1631 C C . ALA A 1 209 ? -2.525 0.144 3.844 1.00 90.75 209 ALA A C 1
ATOM 1633 O O . ALA A 1 209 ? -3.313 0.571 4.693 1.00 90.75 209 ALA A O 1
ATOM 1634 N N . LEU A 1 210 ? -1.993 -1.079 3.926 1.00 94.00 210 LEU A N 1
ATOM 1635 C CA . LEU A 1 210 ? -2.415 -2.081 4.916 1.00 94.00 210 LEU A CA 1
ATOM 1636 C C . LEU A 1 210 ? -2.174 -1.630 6.363 1.00 94.00 210 LEU A C 1
ATOM 1638 O O . LEU A 1 210 ? -2.960 -1.932 7.259 1.00 94.00 210 LEU A O 1
ATOM 1642 N N . ASP A 1 211 ? -1.091 -0.893 6.603 1.00 93.31 211 ASP A N 1
ATOM 1643 C CA . ASP A 1 211 ? -0.745 -0.341 7.910 1.00 93.31 211 ASP A CA 1
ATOM 1644 C C . ASP A 1 211 ? -1.690 0.793 8.333 1.00 93.31 211 ASP A C 1
ATOM 1646 O O . ASP A 1 211 ? -1.975 0.947 9.523 1.00 93.31 211 ASP A O 1
ATOM 1650 N N . GLU A 1 212 ? -2.216 1.564 7.379 1.00 97.44 212 GLU A N 1
ATOM 1651 C CA . GLU A 1 212 ? -3.242 2.572 7.643 1.00 97.44 212 GLU A CA 1
ATOM 1652 C C . GLU A 1 212 ? -4.596 1.937 7.951 1.00 97.44 212 GLU A C 1
ATOM 1654 O O . GLU A 1 212 ? -5.236 2.352 8.917 1.00 97.44 212 GLU A O 1
ATOM 1659 N N . VAL A 1 213 ? -5.000 0.896 7.212 1.00 98.00 213 VAL A N 1
ATOM 1660 C CA . VAL A 1 213 ? -6.223 0.128 7.510 1.00 98.00 213 VAL A CA 1
ATOM 1661 C C . VAL A 1 213 ? -6.130 -0.500 8.906 1.00 98.00 213 VAL A C 1
ATOM 1663 O O . VAL A 1 213 ? -7.017 -0.310 9.743 1.00 98.00 213 VAL A O 1
ATOM 1666 N N . ALA A 1 214 ? -5.014 -1.174 9.200 1.00 97.00 214 ALA A N 1
ATOM 1667 C CA . ALA A 1 214 ? -4.741 -1.789 10.498 1.00 97.00 214 ALA A CA 1
ATOM 1668 C C . ALA A 1 214 ? -4.745 -0.769 11.651 1.00 97.00 214 ALA A C 1
ATOM 1670 O O . ALA A 1 214 ? -5.252 -1.044 12.745 1.00 97.00 214 ALA A O 1
ATOM 1671 N N . TRP A 1 215 ? -4.180 0.423 11.437 1.00 98.31 215 TRP A N 1
ATOM 1672 C CA . TRP A 1 215 ? -4.176 1.484 12.443 1.00 98.31 215 TRP A CA 1
ATOM 1673 C C . TRP A 1 215 ? -5.553 2.118 12.627 1.00 98.31 215 TRP A C 1
ATOM 1675 O O . TRP A 1 215 ? -5.946 2.353 13.769 1.00 98.31 215 TRP A O 1
ATOM 1685 N N . LEU A 1 216 ? -6.285 2.391 11.545 1.00 98.56 216 LEU A N 1
ATOM 1686 C CA . LEU A 1 216 ? -7.590 3.048 11.595 1.00 98.56 216 LEU A CA 1
ATOM 1687 C C . LEU A 1 216 ? -8.608 2.202 12.361 1.00 98.56 216 LEU A C 1
ATOM 1689 O O . LEU A 1 216 ? -9.290 2.716 13.247 1.00 98.56 216 LEU A O 1
ATOM 1693 N N . TYR A 1 217 ? -8.660 0.907 12.050 1.00 98.50 217 TYR A N 1
ATOM 1694 C CA . TYR A 1 217 ? -9.618 -0.028 12.639 1.00 98.50 217 TYR A CA 1
ATOM 1695 C C . TYR A 1 217 ? -9.085 -0.782 13.856 1.00 98.50 217 TYR A C 1
ATOM 1697 O O . TYR A 1 217 ? -9.785 -1.643 14.368 1.00 98.50 217 TYR A O 1
ATOM 1705 N N . ASN A 1 218 ? -7.882 -0.458 14.349 1.00 98.19 218 ASN A N 1
ATOM 1706 C CA . ASN A 1 218 ? -7.252 -1.160 15.473 1.00 98.19 218 ASN A CA 1
ATOM 1707 C C . ASN A 1 218 ? -7.302 -2.688 15.295 1.00 98.19 218 ASN A C 1
ATOM 1709 O O . ASN A 1 218 ? -7.757 -3.417 16.170 1.00 98.19 218 ASN A O 1
ATOM 1713 N N . VAL A 1 219 ? -6.812 -3.178 14.160 1.00 97.88 219 VAL A N 1
ATOM 1714 C CA . VAL A 1 219 ? -6.676 -4.615 13.886 1.00 97.88 219 VAL A CA 1
ATOM 1715 C C . VAL A 1 219 ? -5.257 -4.962 13.473 1.00 97.88 219 VAL A C 1
ATOM 1717 O O . VAL A 1 219 ? -4.497 -4.100 13.034 1.00 97.88 219 VAL A O 1
ATOM 1720 N N . ARG A 1 220 ? -4.876 -6.224 13.640 1.00 96.25 220 ARG A N 1
ATOM 1721 C CA . ARG A 1 220 ? -3.597 -6.798 13.214 1.00 96.25 220 ARG A CA 1
ATOM 1722 C C . ARG A 1 220 ? -3.842 -8.137 12.527 1.00 96.25 220 ARG A C 1
ATOM 1724 O O . ARG A 1 220 ? -4.920 -8.717 12.645 1.00 96.25 220 ARG A O 1
ATOM 1731 N N . GLY A 1 221 ? -2.834 -8.613 11.815 1.00 91.12 221 GLY A N 1
ATOM 1732 C CA . GLY A 1 221 ? -2.837 -9.916 11.155 1.00 91.12 221 GLY A CA 1
ATOM 1733 C C . GLY A 1 221 ? -1.424 -10.415 10.937 1.00 91.12 221 GLY A C 1
ATOM 1734 O O . GLY A 1 221 ? -0.479 -9.838 11.473 1.00 91.12 221 GLY A O 1
ATOM 1735 N N . ASN A 1 222 ? -1.291 -11.480 10.156 1.00 87.44 222 ASN A N 1
ATOM 1736 C CA . ASN A 1 222 ? -0.001 -12.076 9.830 1.00 87.44 222 ASN A CA 1
ATOM 1737 C C . ASN A 1 222 ? 0.083 -12.452 8.343 1.00 87.44 222 ASN A C 1
ATOM 1739 O O . ASN A 1 222 ? 0.704 -13.448 7.984 1.00 87.44 222 ASN A O 1
ATOM 1743 N N . ASP A 1 223 ? -0.576 -11.667 7.487 1.00 83.88 223 ASP A N 1
ATOM 1744 C CA . ASP A 1 223 ? -0.616 -11.928 6.044 1.00 83.88 223 ASP A CA 1
ATOM 1745 C C . ASP A 1 223 ? 0.700 -11.561 5.355 1.00 83.88 223 ASP A C 1
ATOM 1747 O O . ASP A 1 223 ? 1.084 -12.178 4.368 1.00 83.88 223 ASP A O 1
ATOM 1751 N N . VAL A 1 224 ? 1.402 -10.560 5.890 1.00 82.44 224 VAL A N 1
ATOM 1752 C CA . VAL A 1 224 ? 2.694 -10.110 5.378 1.00 82.44 224 VAL A CA 1
ATOM 1753 C C . VAL A 1 224 ? 3.768 -10.490 6.382 1.00 82.44 224 VAL A C 1
ATOM 1755 O O . VAL A 1 224 ? 3.730 -10.073 7.540 1.00 82.44 224 VAL A O 1
ATOM 1758 N N . HIS A 1 225 ? 4.764 -11.259 5.942 1.00 76.44 225 HIS A N 1
ATOM 1759 C CA . HIS A 1 225 ? 5.875 -11.633 6.810 1.00 76.44 225 HIS A CA 1
ATOM 1760 C C . HIS A 1 225 ? 6.509 -10.399 7.461 1.00 76.44 225 HIS A C 1
ATOM 1762 O O . HIS A 1 225 ? 6.826 -9.412 6.797 1.00 76.44 225 HIS A O 1
ATOM 1768 N N . TYR A 1 226 ? 6.702 -10.486 8.777 1.00 76.75 226 TYR A N 1
ATOM 1769 C CA . TYR A 1 226 ? 7.318 -9.454 9.612 1.00 76.75 226 TYR A CA 1
ATOM 1770 C C . TYR A 1 226 ? 6.536 -8.139 9.766 1.00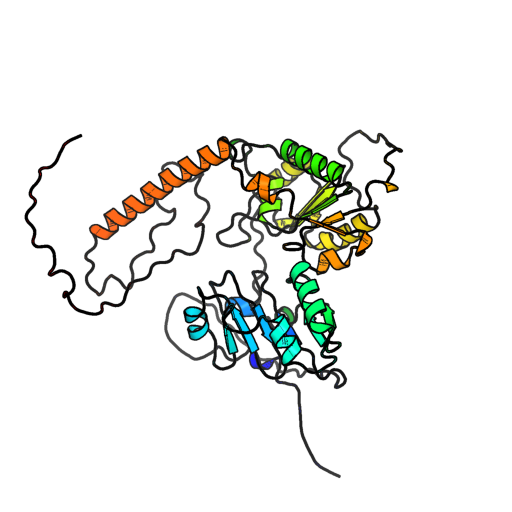 76.75 226 TYR A C 1
ATOM 1772 O O . TYR A 1 226 ? 6.990 -7.230 10.460 1.00 76.75 226 TYR A O 1
ATOM 1780 N N . SER A 1 227 ? 5.346 -8.033 9.171 1.00 82.94 227 SER A N 1
ATOM 1781 C CA . SER A 1 227 ? 4.469 -6.871 9.305 1.00 82.94 227 SER A CA 1
ATOM 1782 C C . SER A 1 227 ? 3.107 -7.326 9.822 1.00 82.94 227 SER A C 1
ATOM 1784 O O . SER A 1 227 ? 2.437 -8.095 9.138 1.00 82.94 227 SER A O 1
ATOM 1786 N N . PRO A 1 228 ? 2.649 -6.862 11.000 1.00 89.56 228 PRO A N 1
ATOM 1787 C CA . PRO A 1 228 ? 1.434 -7.377 11.626 1.00 89.56 228 PRO A CA 1
ATOM 1788 C C . PRO A 1 228 ? 0.159 -6.783 10.994 1.00 89.56 228 PRO A C 1
ATOM 1790 O O . PRO A 1 228 ? -0.656 -6.146 11.666 1.00 89.56 228 PRO A O 1
ATOM 1793 N N . VAL A 1 229 ? 0.005 -6.944 9.683 1.00 89.88 229 VAL A N 1
ATOM 179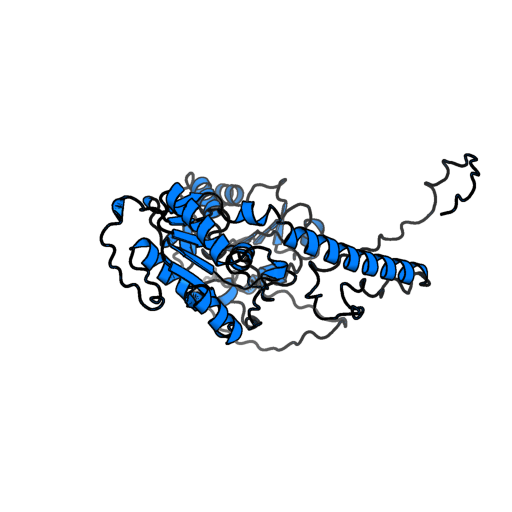4 C CA . VAL A 1 229 ? -1.064 -6.381 8.853 1.00 89.88 229 VAL A CA 1
ATOM 1795 C C . VAL A 1 229 ? -1.881 -7.489 8.185 1.00 89.88 229 VAL A C 1
ATOM 1797 O O . VAL A 1 229 ? -1.488 -8.656 8.162 1.00 89.88 229 VAL A O 1
ATOM 1800 N N . VAL A 1 230 ? -3.048 -7.111 7.669 1.00 91.44 230 VAL A N 1
ATOM 1801 C CA . VAL A 1 230 ? -3.994 -7.992 6.970 1.00 91.44 230 VAL A CA 1
ATOM 1802 C C . VAL A 1 230 ? -4.163 -7.459 5.554 1.00 91.44 230 VAL A C 1
ATOM 1804 O O . VAL A 1 230 ? -4.383 -6.255 5.405 1.00 91.44 230 VAL A O 1
ATOM 1807 N N . HIS A 1 231 ? -4.123 -8.319 4.535 1.00 93.06 231 HIS A N 1
ATOM 1808 C CA . HIS A 1 231 ? -4.497 -7.964 3.165 1.00 93.06 231 HIS A CA 1
ATOM 1809 C C . HIS A 1 231 ? -5.945 -7.472 3.148 1.00 93.06 231 HIS A C 1
ATOM 1811 O O . HIS A 1 231 ? -6.893 -8.245 3.302 1.00 93.06 231 HIS A O 1
ATOM 1817 N N . SER A 1 232 ? -6.107 -6.154 3.035 1.00 96.12 232 SER A N 1
ATOM 1818 C CA . SER A 1 232 ? -7.392 -5.494 3.206 1.00 96.12 232 SER A CA 1
ATOM 1819 C C . SER A 1 232 ? -7.433 -4.116 2.559 1.00 96.12 232 SER A C 1
ATOM 1821 O O . SER A 1 232 ? -6.400 -3.506 2.295 1.00 96.12 232 SER A O 1
ATOM 1823 N N . TYR A 1 233 ? -8.650 -3.619 2.353 1.00 98.50 233 TYR A N 1
ATOM 1824 C CA . TYR A 1 233 ? -8.917 -2.230 1.988 1.00 98.50 233 TYR A CA 1
ATOM 1825 C C . TYR A 1 233 ? -9.868 -1.598 2.998 1.00 98.50 233 TYR A C 1
ATOM 1827 O O . TYR A 1 233 ? -10.629 -2.292 3.682 1.00 98.50 233 TYR A O 1
ATOM 1835 N N . ALA A 1 234 ? -9.886 -0.268 3.040 1.00 98.56 234 ALA A N 1
ATOM 1836 C CA . ALA A 1 234 ? -10.942 0.470 3.711 1.00 98.56 234 ALA A CA 1
ATOM 1837 C C . ALA A 1 234 ? -11.542 1.538 2.798 1.00 98.56 234 ALA A C 1
ATOM 1839 O O . ALA A 1 234 ? -10.835 2.240 2.078 1.00 98.56 234 ALA A O 1
ATOM 1840 N N . ILE A 1 235 ? -12.864 1.677 2.866 1.00 98.62 235 ILE A N 1
ATOM 1841 C CA . ILE A 1 235 ? -13.567 2.848 2.343 1.00 98.62 235 ILE A CA 1
ATOM 1842 C C . ILE A 1 235 ? -14.274 3.498 3.523 1.00 98.62 235 ILE A C 1
ATOM 1844 O O . ILE A 1 235 ? -15.004 2.830 4.254 1.00 98.62 235 ILE A O 1
ATOM 1848 N N . VAL A 1 236 ? -14.068 4.797 3.712 1.00 98.19 236 VAL A N 1
ATOM 1849 C CA . VAL A 1 236 ? -14.762 5.571 4.746 1.00 98.19 236 VAL A CA 1
ATOM 1850 C C . VAL A 1 236 ? -15.487 6.723 4.087 1.00 98.19 236 VAL A C 1
ATOM 1852 O O . VAL A 1 236 ? -14.886 7.490 3.343 1.00 98.19 236 VAL A O 1
ATOM 1855 N N . THR A 1 237 ? -16.775 6.856 4.376 1.00 96.75 237 THR A N 1
ATOM 1856 C CA . THR A 1 237 ? -17.582 8.007 3.968 1.00 96.75 237 THR A CA 1
ATOM 1857 C C . THR A 1 237 ? -17.921 8.859 5.188 1.00 96.75 237 THR A C 1
ATOM 1859 O O . THR A 1 237 ? -17.616 8.505 6.337 1.00 96.75 237 THR A O 1
ATOM 1862 N N . LEU A 1 238 ? -18.601 9.983 4.962 1.00 93.00 238 LEU A N 1
ATOM 1863 C CA . LEU A 1 238 ? -19.114 10.825 6.048 1.00 93.00 238 LEU A CA 1
ATOM 1864 C C . LEU A 1 238 ? -20.021 10.058 7.030 1.00 93.00 238 LEU A C 1
ATOM 1866 O O . LEU A 1 238 ? -20.079 10.412 8.206 1.00 93.00 238 LEU A O 1
ATOM 1870 N N . HIS A 1 239 ? -20.668 8.976 6.582 1.00 90.75 239 HIS A N 1
ATOM 1871 C CA . HIS A 1 239 ? -21.668 8.248 7.374 1.00 90.75 239 HIS A CA 1
ATOM 1872 C C . HIS A 1 239 ? -21.423 6.736 7.481 1.00 90.75 239 HIS A C 1
ATOM 1874 O O . HIS A 1 239 ? -21.985 6.097 8.362 1.00 90.75 239 HIS A O 1
ATOM 1880 N N . GLY A 1 240 ? -20.575 6.154 6.630 1.00 94.69 240 GLY A N 1
ATOM 1881 C CA . GLY A 1 240 ? -20.291 4.717 6.586 1.00 94.69 240 GLY A CA 1
ATOM 1882 C C . GLY A 1 240 ? -18.803 4.407 6.708 1.00 94.69 240 GLY A C 1
ATOM 1883 O O . GLY A 1 240 ? -17.954 5.283 6.527 1.00 94.69 240 GLY A O 1
ATOM 1884 N N . ALA A 1 241 ? -18.495 3.158 7.039 1.00 97.88 241 ALA A N 1
ATOM 1885 C CA . ALA A 1 241 ? -17.142 2.629 7.120 1.00 97.88 241 ALA A CA 1
ATOM 1886 C C . ALA A 1 241 ? -17.156 1.168 6.675 1.00 97.88 241 ALA A C 1
ATOM 1888 O O . ALA A 1 241 ? -18.016 0.402 7.103 1.00 97.88 241 ALA A O 1
ATOM 1889 N N . PHE A 1 242 ? -16.217 0.798 5.815 1.00 98.50 242 PHE A N 1
ATOM 1890 C CA . PHE A 1 242 ? -16.173 -0.504 5.165 1.00 98.50 242 PHE A CA 1
ATOM 1891 C C . PHE A 1 242 ? -14.781 -1.107 5.326 1.00 98.50 242 PHE A C 1
ATOM 1893 O O . PHE A 1 242 ? -13.783 -0.419 5.092 1.00 98.50 242 PHE A O 1
ATOM 1900 N N . PHE A 1 243 ? -14.719 -2.374 5.722 1.00 98.62 243 PHE A N 1
ATOM 1901 C CA . PHE A 1 243 ? -13.504 -3.172 5.837 1.00 98.62 243 PHE A CA 1
ATOM 1902 C C . PHE A 1 243 ? -13.584 -4.345 4.860 1.00 98.62 243 PHE A C 1
ATOM 1904 O O . PHE A 1 243 ? -14.411 -5.244 5.022 1.00 98.62 243 PHE A O 1
ATOM 1911 N N . TYR A 1 244 ? -12.745 -4.312 3.828 1.00 98.50 244 TYR A N 1
ATOM 1912 C CA . TYR A 1 244 ? -12.687 -5.336 2.786 1.00 98.50 244 TYR A CA 1
ATOM 1913 C C . TYR A 1 244 ? -11.593 -6.323 3.141 1.00 98.50 244 TYR A C 1
ATOM 1915 O O . TYR A 1 244 ? -10.424 -5.949 3.190 1.00 98.50 244 TYR A O 1
ATOM 1923 N N . VAL A 1 245 ? -11.967 -7.567 3.407 1.00 97.19 245 VAL A N 1
ATOM 1924 C CA . VAL A 1 245 ? -11.050 -8.611 3.866 1.00 97.19 245 VAL A CA 1
ATOM 1925 C C . VAL A 1 245 ? -11.581 -9.975 3.438 1.00 97.19 245 VAL A C 1
ATOM 1927 O O . VAL A 1 245 ? -12.782 -10.150 3.239 1.00 97.19 245 VAL A O 1
ATOM 1930 N N . ASP A 1 246 ? -10.698 -10.960 3.308 1.00 95.88 246 ASP A N 1
ATOM 1931 C CA . ASP A 1 246 ? -11.114 -12.356 3.180 1.00 95.88 246 ASP A CA 1
ATOM 1932 C C . ASP A 1 246 ? -11.902 -12.772 4.431 1.00 95.88 246 ASP A C 1
ATOM 1934 O O . ASP A 1 246 ? -11.348 -12.861 5.533 1.00 95.88 246 ASP A O 1
ATOM 1938 N N . LYS A 1 247 ? -13.206 -13.034 4.282 1.00 95.56 247 LYS A N 1
ATOM 1939 C CA . LYS A 1 247 ? -14.071 -13.327 5.432 1.00 95.56 247 LYS A CA 1
ATOM 1940 C C . LYS A 1 247 ? -13.700 -14.607 6.170 1.00 95.56 247 LYS A C 1
ATOM 1942 O O . LYS A 1 247 ? -14.077 -14.744 7.332 1.00 95.56 247 LYS A O 1
ATOM 1947 N N . ARG A 1 248 ? -12.924 -15.513 5.564 1.00 95.56 248 ARG A N 1
ATOM 1948 C CA . ARG A 1 248 ? -12.390 -16.699 6.258 1.00 95.56 248 ARG A CA 1
ATOM 1949 C C . ARG A 1 248 ? -11.478 -16.315 7.427 1.00 95.56 248 ARG A C 1
ATOM 1951 O O . ARG A 1 248 ? -11.346 -17.091 8.367 1.00 95.56 248 ARG A O 1
ATOM 1958 N N . LYS A 1 249 ? -10.891 -15.112 7.390 1.00 95.06 249 LYS A N 1
ATOM 1959 C CA . LYS A 1 249 ? -10.012 -14.559 8.432 1.00 95.06 249 LYS A CA 1
ATOM 1960 C C . LYS A 1 249 ? -10.781 -13.893 9.579 1.00 95.06 249 LYS A C 1
ATOM 1962 O O . LYS A 1 249 ? -10.183 -13.528 10.589 1.00 95.06 249 LYS A O 1
ATOM 1967 N N . VAL A 1 250 ? -12.093 -13.696 9.439 1.00 96.75 250 VAL A N 1
ATOM 1968 C CA . VAL A 1 250 ? -12.909 -12.927 10.387 1.00 96.75 250 VAL A CA 1
ATOM 1969 C C . VAL A 1 250 ? -13.533 -13.858 11.422 1.00 96.75 250 VAL A C 1
ATOM 1971 O O . VAL A 1 250 ? -14.467 -14.605 11.136 1.00 96.75 250 VAL A O 1
ATOM 1974 N N . THR A 1 251 ? -13.038 -13.778 12.654 1.00 96.81 251 THR A N 1
ATOM 1975 C CA . THR A 1 251 ? -13.612 -14.494 13.798 1.00 96.81 251 THR A CA 1
ATOM 1976 C C . THR A 1 251 ? -14.896 -13.817 14.293 1.00 96.81 251 THR A C 1
ATOM 1978 O O . THR A 1 251 ? -15.179 -12.659 13.977 1.00 96.81 251 THR A O 1
ATOM 1981 N N . THR A 1 252 ? -15.677 -14.519 15.121 1.00 97.12 252 THR A N 1
ATOM 1982 C CA . THR A 1 252 ? -16.863 -13.942 15.781 1.00 97.12 252 THR A CA 1
ATOM 1983 C C . THR A 1 252 ? -16.511 -12.713 16.624 1.00 97.12 252 THR A C 1
ATOM 1985 O O . THR A 1 252 ? -17.263 -11.744 16.626 1.00 97.12 252 THR A O 1
ATOM 1988 N N . GLU A 1 253 ? -15.354 -12.726 17.291 1.00 96.62 253 GLU A N 1
ATOM 1989 C CA . GLU A 1 253 ? -14.844 -11.592 18.068 1.00 96.62 253 GLU A CA 1
ATOM 1990 C C . GLU A 1 253 ? -14.636 -10.355 17.185 1.00 96.62 253 GLU A C 1
ATOM 1992 O O . GLU A 1 253 ? -15.198 -9.299 17.466 1.00 96.62 253 GLU A O 1
ATOM 1997 N N . VAL A 1 254 ? -13.910 -10.500 16.070 1.00 97.12 254 VAL A N 1
ATOM 1998 C CA . VAL A 1 254 ? -13.668 -9.398 15.123 1.00 97.12 254 VAL A CA 1
ATOM 1999 C C . VAL A 1 254 ? -14.976 -8.912 14.506 1.00 97.12 254 VAL A C 1
ATOM 2001 O O . VAL A 1 254 ? -15.184 -7.709 14.371 1.00 97.12 254 VAL A O 1
ATOM 2004 N N . LYS A 1 255 ? -15.885 -9.829 14.157 1.00 97.38 255 LYS A N 1
ATOM 2005 C CA . LYS A 1 255 ? -17.196 -9.474 13.605 1.00 97.38 255 LYS A CA 1
ATOM 2006 C C . LYS A 1 255 ? -18.001 -8.604 14.574 1.00 97.38 255 LYS A C 1
ATOM 2008 O O . LYS A 1 255 ? -18.562 -7.595 14.149 1.00 97.38 255 LYS A O 1
ATOM 2013 N N . ASN A 1 256 ? -18.037 -8.973 15.853 1.00 97.31 256 ASN A N 1
ATOM 2014 C CA . ASN A 1 256 ? -18.728 -8.201 16.884 1.00 97.31 256 ASN A CA 1
ATOM 2015 C C . ASN A 1 256 ? -18.047 -6.844 17.100 1.00 97.31 256 ASN A C 1
ATOM 2017 O O . ASN A 1 256 ? -18.717 -5.819 17.038 1.00 97.31 256 ASN A O 1
ATOM 2021 N N . TYR A 1 257 ? -16.718 -6.829 17.234 1.00 97.38 257 TYR A N 1
ATOM 2022 C CA . TYR A 1 257 ? -15.923 -5.610 17.399 1.00 97.38 257 TYR A CA 1
ATOM 2023 C C . TYR A 1 257 ? -16.145 -4.584 16.274 1.00 97.38 257 TYR A C 1
ATOM 2025 O O . TYR A 1 257 ? -16.346 -3.393 16.528 1.00 97.38 257 TYR A O 1
ATOM 2033 N N . MET A 1 258 ? -16.146 -5.046 15.018 1.00 96.94 258 MET A N 1
ATOM 2034 C CA . MET A 1 258 ? -16.406 -4.199 13.850 1.00 96.94 258 MET A CA 1
ATOM 2035 C C . MET A 1 258 ? -17.845 -3.683 13.848 1.00 96.94 258 MET A C 1
ATOM 2037 O O . MET A 1 258 ? -18.063 -2.492 13.638 1.00 96.94 258 MET A O 1
ATOM 2041 N N . SER A 1 259 ? -18.820 -4.548 14.149 1.00 95.38 259 SER A N 1
ATOM 2042 C CA . SER A 1 259 ? -20.231 -4.160 14.222 1.00 95.38 259 SER A CA 1
ATOM 2043 C C . SER A 1 259 ? -20.491 -3.119 15.315 1.00 95.38 259 SER A C 1
ATOM 2045 O O . SER A 1 259 ? -21.214 -2.156 15.072 1.00 95.38 259 SER A O 1
ATOM 2047 N N . GLU A 1 260 ? -19.902 -3.281 16.502 1.00 95.31 260 GLU A N 1
ATOM 2048 C CA . GLU A 1 260 ? -19.981 -2.313 17.606 1.00 95.31 260 GLU A CA 1
ATOM 2049 C C . GLU A 1 260 ? -19.314 -0.980 17.246 1.00 95.31 260 GLU A C 1
ATOM 2051 O O . GLU A 1 260 ? -19.772 0.085 17.656 1.00 95.31 260 GLU A O 1
ATOM 2056 N N . SER A 1 261 ? -18.266 -1.031 16.421 1.00 94.75 261 SER A N 1
ATOM 2057 C CA . SER A 1 261 ? -17.574 0.148 15.896 1.00 94.75 261 SER A CA 1
ATOM 2058 C C . SER A 1 261 ? -18.267 0.780 14.676 1.00 94.75 261 SER A C 1
ATOM 2060 O O . SER A 1 261 ? -17.778 1.786 14.160 1.00 94.75 261 SER A O 1
ATOM 2062 N N . GLY A 1 262 ? -19.389 0.219 14.204 1.00 95.44 262 GLY A N 1
ATOM 2063 C CA . GLY A 1 262 ? -20.122 0.704 13.028 1.00 95.44 262 GLY A CA 1
ATOM 2064 C C . GLY A 1 262 ? -19.381 0.497 11.702 1.00 95.44 262 GLY A C 1
ATOM 2065 O O . GLY A 1 262 ? -19.494 1.333 10.804 1.00 95.44 262 GLY A O 1
ATOM 2066 N N . ILE A 1 263 ? -18.591 -0.575 11.597 1.00 97.88 263 ILE A N 1
ATOM 2067 C CA . ILE A 1 263 ? -17.804 -0.939 10.413 1.00 97.88 263 ILE A CA 1
ATOM 2068 C C . ILE A 1 263 ? -18.421 -2.166 9.741 1.00 97.88 263 ILE A C 1
ATOM 2070 O O . ILE A 1 263 ? -18.556 -3.232 10.344 1.00 97.88 263 ILE A O 1
ATOM 2074 N N . ASP A 1 264 ? -18.734 -2.030 8.456 1.00 97.69 264 ASP A N 1
ATOM 2075 C CA . ASP A 1 264 ? -19.239 -3.113 7.622 1.00 97.69 264 ASP A CA 1
ATOM 2076 C C . ASP A 1 264 ? -18.100 -3.969 7.069 1.00 97.69 264 ASP A C 1
ATOM 2078 O O . ASP A 1 264 ? -17.225 -3.478 6.355 1.00 97.69 264 ASP A O 1
ATOM 2082 N N . ILE A 1 265 ? -18.157 -5.275 7.317 1.00 98.12 265 ILE A N 1
ATOM 2083 C CA . ILE A 1 265 ? -17.208 -6.237 6.749 1.00 98.12 265 ILE A CA 1
ATOM 2084 C C . ILE A 1 265 ? -17.707 -6.718 5.381 1.00 98.12 265 ILE A C 1
ATOM 2086 O O . ILE A 1 265 ? -18.814 -7.253 5.265 1.00 98.12 265 ILE A O 1
ATOM 2090 N N . ARG A 1 266 ? -16.869 -6.590 4.350 1.00 97.75 266 ARG A N 1
ATOM 2091 C CA . ARG A 1 266 ? -17.135 -7.043 2.973 1.00 97.75 266 ARG A CA 1
ATOM 2092 C C . ARG A 1 266 ? -16.038 -7.991 2.495 1.00 97.75 266 ARG A C 1
ATOM 2094 O O . ARG A 1 266 ? -14.942 -7.984 3.045 1.00 97.75 266 ARG A O 1
ATOM 2101 N N . GLU A 1 267 ? -16.353 -8.826 1.501 1.00 97.19 267 GLU A N 1
ATOM 2102 C CA . GLU A 1 267 ? -15.319 -9.662 0.865 1.00 97.19 267 GLU A CA 1
ATOM 2103 C C . GLU A 1 267 ? -14.251 -8.773 0.229 1.00 97.19 267 GLU A C 1
ATOM 2105 O O . GLU A 1 267 ? -14.577 -7.710 -0.305 1.00 97.19 267 GLU A O 1
ATOM 2110 N N . TYR A 1 268 ? -13.001 -9.235 0.254 1.00 95.50 268 TYR A N 1
ATOM 2111 C CA . TYR A 1 268 ? -11.845 -8.518 -0.288 1.00 95.50 268 TYR A CA 1
ATOM 2112 C C . TYR A 1 268 ? -12.083 -8.007 -1.720 1.00 95.50 268 TYR A C 1
ATOM 2114 O O . TYR A 1 268 ? -11.946 -6.812 -1.981 1.00 95.50 268 TYR A O 1
ATOM 2122 N N . ASP A 1 269 ? -12.567 -8.878 -2.610 1.00 93.88 269 ASP A N 1
ATOM 2123 C CA . ASP A 1 269 ? -12.747 -8.578 -4.039 1.00 93.88 269 ASP A CA 1
ATOM 2124 C C . ASP A 1 269 ? -13.893 -7.591 -4.333 1.00 93.88 269 ASP A C 1
ATOM 2126 O O . ASP A 1 269 ? -13.977 -7.019 -5.420 1.00 93.88 269 ASP A O 1
ATOM 2130 N N . MET A 1 270 ? -14.779 -7.338 -3.362 1.00 96.94 270 MET A N 1
ATOM 2131 C CA . MET A 1 270 ? -15.917 -6.426 -3.549 1.00 96.94 270 MET A CA 1
ATOM 2132 C C . MET A 1 270 ? -15.506 -4.953 -3.577 1.00 96.94 270 MET A C 1
ATOM 2134 O O . MET A 1 270 ? -16.297 -4.112 -4.009 1.00 96.94 270 MET A O 1
ATOM 2138 N N . VAL A 1 271 ? -14.271 -4.629 -3.174 1.00 97.19 271 VAL A N 1
ATOM 2139 C CA . VAL A 1 271 ? -13.760 -3.252 -3.143 1.00 97.19 271 VAL A CA 1
ATOM 2140 C C . VAL A 1 271 ? -13.911 -2.552 -4.495 1.00 97.19 271 VAL A C 1
ATOM 2142 O O . VAL A 1 271 ? -14.321 -1.397 -4.546 1.00 97.19 271 VAL A O 1
ATOM 2145 N N . GLN A 1 272 ? -13.666 -3.246 -5.610 1.00 95.38 272 GLN A N 1
ATOM 2146 C CA . GLN A 1 272 ? -13.725 -2.641 -6.942 1.00 95.38 272 GLN A CA 1
ATOM 2147 C C . GLN A 1 272 ? -15.153 -2.221 -7.322 1.00 95.38 272 GLN A C 1
ATOM 2149 O O . GLN A 1 272 ? -15.371 -1.141 -7.889 1.00 95.38 272 GLN A O 1
ATOM 2154 N N . LEU A 1 273 ? -16.134 -3.069 -6.997 1.00 96.69 273 LEU A N 1
ATOM 2155 C CA . LEU A 1 273 ? -17.546 -2.759 -7.202 1.00 96.69 273 LEU A CA 1
ATOM 2156 C C . LEU A 1 273 ? -17.958 -1.580 -6.318 1.00 96.69 273 LEU A C 1
ATOM 2158 O O . LEU A 1 273 ? -18.595 -0.642 -6.793 1.00 96.69 273 LEU A O 1
ATOM 2162 N N . ASP A 1 274 ? -17.543 -1.591 -5.056 1.00 97.44 274 ASP A N 1
ATOM 2163 C CA . ASP A 1 274 ? -17.937 -0.573 -4.091 1.00 97.44 274 ASP A CA 1
ATOM 2164 C C . ASP A 1 274 ? -17.284 0.787 -4.332 1.00 97.44 274 ASP A C 1
ATOM 2166 O O . ASP A 1 274 ? -17.916 1.807 -4.065 1.00 97.44 274 ASP A O 1
ATOM 2170 N N . VAL A 1 275 ? -16.088 0.841 -4.926 1.00 96.94 275 VAL A N 1
ATOM 2171 C CA . VAL A 1 275 ? -15.528 2.096 -5.453 1.00 96.94 275 VAL A CA 1
ATOM 2172 C C . VAL A 1 275 ? -16.400 2.648 -6.586 1.00 96.94 275 VAL A C 1
ATOM 2174 O O . VAL A 1 275 ? -16.643 3.852 -6.642 1.00 96.94 275 VAL A O 1
ATOM 2177 N N . SER A 1 276 ? -16.943 1.788 -7.454 1.00 96.19 276 SER A N 1
ATOM 2178 C CA . SER A 1 276 ? -17.860 2.218 -8.524 1.00 96.19 276 SER A CA 1
ATOM 2179 C C . SER A 1 276 ? -19.195 2.730 -7.954 1.00 96.19 276 SER A C 1
ATOM 2181 O O . SER A 1 276 ? -19.752 3.730 -8.421 1.00 96.19 276 SER A O 1
ATOM 2183 N N . LEU A 1 277 ? -19.697 2.090 -6.893 1.00 95.56 277 LEU A N 1
ATOM 2184 C CA . LEU A 1 277 ? -20.869 2.564 -6.149 1.00 95.56 277 LEU A CA 1
ATOM 2185 C C . LEU A 1 277 ? -20.579 3.865 -5.392 1.00 95.56 277 LEU A C 1
ATOM 2187 O O . LEU A 1 277 ? -21.441 4.737 -5.323 1.00 95.56 277 LEU A O 1
ATOM 2191 N N . LEU A 1 278 ? -19.370 4.039 -4.857 1.00 94.56 278 LEU A N 1
ATOM 2192 C CA . LEU A 1 278 ? -18.944 5.283 -4.217 1.00 94.56 278 LEU A CA 1
ATOM 2193 C C . LEU A 1 278 ? -18.913 6.429 -5.236 1.00 94.56 278 LEU A C 1
ATOM 2195 O O . LEU A 1 278 ? -19.491 7.483 -4.982 1.00 94.56 278 LEU A O 1
ATOM 2199 N N . ALA A 1 279 ? -18.319 6.201 -6.412 1.00 93.25 279 ALA A N 1
ATOM 2200 C CA . ALA A 1 279 ? -18.228 7.177 -7.501 1.00 93.25 279 ALA A CA 1
ATOM 2201 C C . ALA A 1 279 ? -19.597 7.652 -8.015 1.00 93.25 279 ALA A C 1
ATOM 2203 O O . ALA A 1 279 ? -19.741 8.805 -8.431 1.00 93.25 279 ALA A O 1
ATOM 2204 N N . SER A 1 280 ? -20.602 6.775 -7.966 1.00 91.50 280 SER A N 1
ATOM 2205 C CA . SER A 1 280 ? -21.988 7.065 -8.354 1.00 91.50 280 SER A CA 1
ATOM 2206 C C . SER A 1 280 ? -22.877 7.541 -7.195 1.00 91.50 280 SER A C 1
ATOM 2208 O O . SER A 1 280 ? -24.052 7.831 -7.415 1.00 91.50 280 SER A O 1
ATOM 2210 N N . GLY A 1 281 ? -22.348 7.640 -5.968 1.00 89.25 281 GLY A N 1
ATOM 2211 C CA . GLY A 1 281 ? -23.109 8.044 -4.778 1.00 89.25 281 GLY A CA 1
ATOM 2212 C C . GLY A 1 281 ? -24.115 6.994 -4.284 1.00 89.25 281 GLY A C 1
ATOM 2213 O O . GLY A 1 281 ? -25.047 7.319 -3.552 1.00 89.25 281 GLY A O 1
ATOM 2214 N N . GLN A 1 282 ? -23.954 5.737 -4.695 1.00 90.06 282 GLN A N 1
ATOM 2215 C CA . GLN A 1 282 ? -24.858 4.620 -4.409 1.00 90.06 282 GLN A CA 1
ATOM 2216 C C . GLN A 1 282 ? -24.325 3.652 -3.345 1.00 90.06 282 GLN A C 1
ATOM 2218 O O . GLN A 1 282 ? -25.023 2.701 -2.986 1.00 90.06 282 GLN A O 1
ATOM 2223 N N . LEU A 1 283 ? -23.113 3.872 -2.825 1.00 92.31 283 LEU A N 1
ATOM 2224 C CA . LEU A 1 283 ? -22.546 3.033 -1.772 1.00 92.31 283 LEU A CA 1
ATOM 2225 C C . LEU A 1 283 ? -23.345 3.196 -0.469 1.00 92.31 283 LEU A C 1
ATOM 2227 O O . LEU A 1 283 ? -23.304 4.241 0.178 1.00 92.31 283 LEU A O 1
ATOM 2231 N N . LYS A 1 284 ? -24.070 2.145 -0.078 1.00 85.50 284 LYS A N 1
ATOM 2232 C CA . LYS A 1 284 ? -24.868 2.097 1.157 1.00 85.50 284 LYS A CA 1
ATOM 2233 C C . LYS A 1 284 ? -24.178 1.233 2.202 1.00 85.50 284 LYS A C 1
ATOM 2235 O O . LYS A 1 284 ? -23.676 0.167 1.855 1.00 85.50 284 LYS A O 1
ATOM 2240 N N . GLY A 1 285 ? -24.191 1.677 3.458 1.00 76.94 285 GLY A N 1
ATOM 2241 C CA . GLY A 1 285 ? -23.811 0.856 4.609 1.00 76.94 285 GLY A CA 1
ATOM 2242 C C . GLY A 1 285 ? -24.980 0.070 5.190 1.00 76.94 285 GLY A C 1
ATOM 2243 O O . GLY A 1 285 ? -26.142 0.376 4.906 1.00 76.94 285 GLY A O 1
ATOM 2244 N N . SER A 1 286 ? -24.681 -0.933 6.011 1.00 64.69 286 SER A N 1
ATOM 2245 C CA . SER A 1 286 ? -25.672 -1.567 6.872 1.00 64.69 286 SER A CA 1
ATOM 2246 C C . SER A 1 286 ? -26.147 -0.517 7.867 1.00 64.69 286 SER A C 1
ATOM 2248 O O . SER A 1 286 ? -25.351 0.081 8.590 1.00 64.69 286 SER A O 1
ATOM 2250 N N . ALA A 1 287 ? -27.450 -0.247 7.879 1.00 48.88 287 ALA A N 1
ATOM 2251 C CA . ALA A 1 287 ? -28.037 0.690 8.821 1.00 48.88 287 ALA A CA 1
ATOM 2252 C C . ALA A 1 287 ? -27.738 0.220 10.253 1.00 48.88 287 ALA A C 1
ATOM 2254 O O . ALA A 1 287 ? -28.271 -0.796 10.699 1.00 48.88 287 ALA A O 1
ATOM 2255 N N . VAL A 1 288 ? -26.889 0.951 10.977 1.00 44.16 288 VAL A N 1
ATOM 2256 C CA . VAL A 1 288 ? -26.754 0.765 12.423 1.00 44.16 288 VAL A CA 1
ATOM 2257 C C . VAL A 1 288 ? -28.106 1.125 13.040 1.00 44.16 288 VAL A C 1
ATOM 2259 O O . VAL A 1 288 ? -28.665 2.184 12.752 1.00 44.16 288 VAL A O 1
ATOM 2262 N N . ASN A 1 289 ? -28.646 0.191 13.823 1.00 36.91 289 ASN A N 1
ATOM 2263 C CA . ASN A 1 289 ? -29.948 0.226 14.486 1.00 36.91 289 ASN A CA 1
ATOM 2264 C C . ASN A 1 289 ? -30.480 1.643 14.788 1.00 36.91 289 ASN A C 1
ATOM 2266 O O . ASN A 1 289 ? -30.003 2.319 15.695 1.00 36.91 289 ASN A O 1
ATOM 2270 N N . GLY A 1 290 ? -31.548 2.039 14.086 1.00 34.97 290 GLY A N 1
ATOM 2271 C CA . GLY A 1 290 ? -32.568 2.928 14.650 1.00 34.97 290 GLY A CA 1
ATOM 2272 C C . GLY A 1 290 ? -32.560 4.410 14.274 1.00 34.97 290 GLY A C 1
ATOM 2273 O O . GLY A 1 290 ? -33.454 5.108 14.736 1.00 34.97 290 GLY A O 1
ATOM 2274 N N . SER A 1 291 ? -31.660 4.907 13.422 1.00 34.38 291 SER A N 1
ATOM 2275 C CA . SER A 1 291 ? -31.750 6.300 12.952 1.00 34.38 291 SER A CA 1
ATOM 2276 C C . SER A 1 291 ? -31.792 6.390 11.430 1.00 34.38 291 SER A C 1
ATOM 2278 O O . SER A 1 291 ? -30.850 6.816 10.771 1.00 34.38 291 SER A O 1
ATOM 2280 N N . LEU A 1 292 ? -32.941 6.015 10.862 1.00 34.91 292 LEU A N 1
ATOM 2281 C CA . LEU A 1 292 ? -33.409 6.606 9.608 1.00 34.91 292 LEU A CA 1
ATOM 2282 C C . LEU A 1 292 ? -33.940 8.015 9.910 1.00 34.91 292 LEU A C 1
ATOM 2284 O O . LEU A 1 292 ? -35.105 8.318 9.665 1.00 34.91 292 LEU A O 1
ATOM 2288 N N . HIS A 1 293 ? -33.088 8.904 10.419 1.00 33.78 293 HIS A N 1
ATOM 2289 C CA . HIS A 1 293 ? -33.258 10.286 10.018 1.00 33.78 293 HIS A CA 1
ATOM 2290 C C . HIS A 1 293 ? -32.783 10.337 8.570 1.00 33.78 293 HIS A C 1
ATOM 2292 O O . HIS A 1 293 ? -31.592 10.379 8.273 1.00 33.78 293 HIS A O 1
ATOM 2298 N N . MET A 1 294 ? -33.750 10.261 7.650 1.00 37.28 294 MET A N 1
ATOM 2299 C CA . MET A 1 294 ? -33.603 10.892 6.347 1.00 37.28 294 MET A CA 1
ATOM 2300 C C . MET A 1 294 ? -33.353 12.380 6.608 1.00 37.28 294 MET A C 1
ATOM 2302 O O . MET A 1 294 ? -34.265 13.195 6.497 1.00 37.28 294 MET A O 1
ATOM 2306 N N . GLU A 1 295 ? -32.119 12.748 6.936 1.00 40.59 295 GLU A N 1
ATOM 2307 C CA . GLU A 1 295 ? -31.614 14.070 6.607 1.00 40.59 295 GLU A CA 1
ATOM 2308 C C . GLU A 1 295 ? -31.446 14.085 5.082 1.00 40.59 295 GLU A C 1
ATOM 2310 O O . GLU A 1 295 ? -30.369 13.932 4.509 1.00 40.59 295 GLU A O 1
ATOM 2315 N N . LYS A 1 296 ? -32.588 14.229 4.394 1.00 40.72 296 LYS A N 1
ATOM 2316 C CA . LYS A 1 296 ? -32.639 15.138 3.256 1.00 40.72 296 LYS A CA 1
ATOM 2317 C C . LYS A 1 296 ? -32.148 16.464 3.823 1.00 40.72 296 LYS A C 1
ATOM 2319 O O . LYS A 1 296 ? -32.889 17.032 4.608 1.00 40.72 296 LYS A O 1
ATOM 2324 N N . ASP A 1 297 ? -30.889 16.807 3.566 1.00 38.88 297 ASP A N 1
ATOM 2325 C CA . ASP A 1 297 ? -30.326 18.171 3.522 1.00 38.88 297 ASP A CA 1
ATOM 2326 C C . ASP A 1 297 ? -28.799 18.164 3.730 1.00 38.88 297 ASP A C 1
ATOM 2328 O O . ASP A 1 297 ? -28.235 18.997 4.431 1.00 38.88 297 ASP A O 1
ATOM 2332 N N . ILE A 1 298 ? -28.082 17.259 3.058 1.00 48.09 298 ILE A N 1
ATOM 2333 C CA . ILE A 1 298 ? -26.720 17.586 2.628 1.00 48.09 298 ILE A CA 1
ATOM 2334 C C . ILE A 1 298 ? -26.819 17.811 1.131 1.00 48.09 298 ILE A C 1
ATOM 2336 O O . ILE A 1 298 ? -27.231 16.918 0.387 1.00 48.09 298 ILE A O 1
ATOM 2340 N N . ASN A 1 299 ? -26.465 19.016 0.686 1.00 43.31 299 ASN A N 1
ATOM 2341 C CA . ASN A 1 299 ? -26.176 19.280 -0.714 1.00 43.31 299 ASN A CA 1
ATOM 2342 C C . ASN A 1 299 ? -25.098 18.278 -1.153 1.00 43.31 299 ASN A C 1
ATOM 2344 O O . ASN A 1 299 ? -23.906 18.522 -0.989 1.00 43.31 299 ASN A O 1
ATOM 2348 N N . VAL A 1 300 ? -25.498 17.140 -1.729 1.00 48.88 300 VAL A N 1
ATOM 2349 C CA . VAL A 1 300 ? -24.586 16.168 -2.366 1.00 48.88 300 VAL A CA 1
ATOM 2350 C C . VAL A 1 300 ? -23.734 16.870 -3.440 1.00 48.88 300 VAL A C 1
ATOM 2352 O O . VAL A 1 300 ? -22.639 16.426 -3.766 1.00 48.88 300 VAL A O 1
ATOM 2355 N N . ALA A 1 301 ? -24.192 18.031 -3.922 1.00 49.16 301 ALA A N 1
ATOM 2356 C CA . ALA A 1 301 ? -23.444 18.940 -4.778 1.00 49.16 301 ALA A CA 1
ATOM 2357 C C . ALA A 1 301 ? -22.179 19.560 -4.132 1.00 49.16 301 ALA A C 1
ATOM 2359 O O . ALA A 1 301 ? -21.248 19.880 -4.866 1.00 49.16 301 ALA A O 1
ATOM 2360 N N . GLU A 1 302 ? -22.102 19.728 -2.803 1.00 54.47 302 GLU A N 1
ATOM 2361 C CA . GLU A 1 302 ? -20.944 20.353 -2.129 1.00 54.47 302 GLU A CA 1
ATOM 2362 C C . GLU A 1 302 ? -19.785 19.383 -1.859 1.00 54.47 302 GLU A C 1
ATOM 2364 O O . GLU A 1 302 ? -18.630 19.805 -1.891 1.00 54.47 302 GLU A O 1
ATOM 2369 N N . HIS A 1 303 ? -20.067 18.093 -1.645 1.00 63.78 303 HIS A N 1
ATOM 2370 C CA . HIS A 1 303 ? -19.059 17.057 -1.384 1.00 63.78 303 HIS A CA 1
ATOM 2371 C C . HIS A 1 303 ? -18.979 16.093 -2.572 1.00 63.78 303 HIS A C 1
ATOM 2373 O O . HIS A 1 303 ? -19.533 14.996 -2.551 1.00 63.78 303 HIS A O 1
ATOM 2379 N N . SER A 1 304 ? -18.315 16.525 -3.645 1.00 81.06 304 SER A N 1
ATOM 2380 C CA . SER A 1 304 ? -18.267 15.788 -4.920 1.00 81.06 304 SER A CA 1
ATOM 2381 C C . SER A 1 304 ? -17.008 14.938 -5.111 1.00 81.06 304 SER A C 1
ATOM 2383 O O . SER A 1 304 ? -16.921 14.190 -6.088 1.00 81.06 304 SER A O 1
ATOM 2385 N N . LYS A 1 305 ? -16.030 15.052 -4.202 1.00 95.31 305 LYS A N 1
ATOM 2386 C CA . LYS A 1 305 ? -14.705 14.448 -4.362 1.00 95.31 305 LYS A CA 1
ATOM 2387 C C . LYS A 1 305 ? -14.504 13.196 -3.516 1.00 95.31 305 LYS A C 1
ATOM 2389 O O . LYS A 1 305 ? -14.986 13.111 -2.391 1.00 95.31 305 LYS A O 1
ATOM 2394 N N . ILE A 1 306 ? -13.726 12.261 -4.042 1.00 97.38 306 ILE A N 1
ATOM 2395 C CA . ILE A 1 306 ? -13.286 11.041 -3.367 1.00 97.38 306 ILE A CA 1
ATOM 2396 C C . ILE A 1 306 ? -11.786 11.156 -3.145 1.00 97.38 306 ILE A C 1
ATOM 2398 O O . ILE A 1 306 ? -11.020 11.265 -4.103 1.00 97.38 306 ILE A O 1
ATOM 2402 N N . TRP A 1 307 ? -11.375 11.152 -1.883 1.00 98.31 307 TRP A N 1
ATOM 2403 C CA . TRP A 1 307 ? -9.974 11.238 -1.506 1.00 98.31 307 TRP A CA 1
ATOM 2404 C C . TRP A 1 307 ? -9.273 9.912 -1.806 1.00 98.31 307 TRP A C 1
ATOM 2406 O O . TRP A 1 307 ? -9.713 8.843 -1.378 1.00 98.31 307 TRP A O 1
ATOM 2416 N N . ILE A 1 308 ? -8.168 9.992 -2.536 1.00 97.88 308 ILE A N 1
ATOM 2417 C CA . ILE A 1 308 ? -7.188 8.919 -2.676 1.00 97.88 308 ILE A CA 1
ATOM 2418 C C . ILE A 1 308 ? -5.774 9.454 -2.418 1.00 97.88 308 ILE A C 1
ATOM 2420 O O . ILE A 1 308 ? -5.484 10.613 -2.717 1.00 97.88 308 ILE A O 1
ATOM 2424 N N . ASP A 1 309 ? -4.886 8.613 -1.899 1.00 96.00 309 ASP A N 1
ATOM 2425 C CA . ASP A 1 309 ? -3.447 8.889 -1.916 1.00 96.00 309 ASP A CA 1
ATOM 2426 C C . ASP A 1 309 ? -2.862 8.315 -3.210 1.00 96.00 309 ASP A C 1
ATOM 2428 O O . ASP A 1 309 ? -2.921 7.107 -3.439 1.00 96.00 309 ASP A O 1
ATOM 2432 N N . SER A 1 310 ? -2.332 9.169 -4.087 1.00 94.81 310 SER A N 1
ATOM 2433 C CA . SER A 1 310 ? -1.829 8.750 -5.401 1.00 94.81 310 SER A CA 1
ATOM 2434 C C . SER A 1 310 ? -0.607 7.832 -5.322 1.00 94.81 310 SER A C 1
ATOM 2436 O O . SER A 1 310 ? -0.356 7.092 -6.273 1.00 94.81 310 SER A O 1
ATOM 2438 N N . ASN A 1 311 ? 0.134 7.845 -4.208 1.00 88.00 311 ASN A N 1
ATOM 2439 C CA . ASN A 1 311 ? 1.320 7.009 -4.031 1.00 88.00 311 ASN A CA 1
ATOM 2440 C C . ASN A 1 311 ? 0.975 5.572 -3.633 1.00 88.00 311 ASN A C 1
ATOM 2442 O O . ASN A 1 311 ? 1.727 4.660 -3.968 1.00 88.00 311 ASN A O 1
ATOM 2446 N N . SER A 1 312 ? -0.132 5.364 -2.914 1.00 86.69 312 SER A N 1
ATOM 2447 C CA . SER A 1 312 ? -0.525 4.045 -2.398 1.00 86.69 312 SER A CA 1
ATOM 2448 C C . SER A 1 312 ? -1.755 3.458 -3.086 1.00 86.69 312 SER A C 1
ATOM 2450 O O . SER A 1 312 ? -1.902 2.235 -3.135 1.00 86.69 312 SER A O 1
ATOM 2452 N N . CYS A 1 313 ? -2.658 4.287 -3.616 1.00 92.94 313 CYS A N 1
ATOM 2453 C CA . CYS A 1 313 ? -3.846 3.817 -4.317 1.00 92.94 313 CYS A CA 1
ATOM 2454 C C . CYS A 1 313 ? -3.443 3.174 -5.646 1.00 92.94 313 CYS A C 1
ATOM 2456 O O . CYS A 1 313 ? -2.720 3.782 -6.439 1.00 92.94 313 CYS A O 1
ATOM 2458 N N . CYS A 1 314 ? -3.911 1.950 -5.889 1.00 90.69 314 CYS A N 1
ATOM 2459 C CA . CYS A 1 314 ? -3.633 1.254 -7.135 1.00 90.69 314 CYS A CA 1
ATOM 2460 C C . CYS A 1 314 ? -4.477 1.808 -8.291 1.00 90.69 314 CYS A C 1
ATOM 2462 O O . CYS A 1 314 ? -5.619 2.259 -8.117 1.00 90.69 314 CYS A O 1
ATOM 2464 N N . LEU A 1 315 ? -3.923 1.734 -9.500 1.00 91.25 315 LEU A N 1
ATOM 2465 C CA . LEU A 1 315 ? -4.576 2.204 -10.719 1.00 91.25 315 LEU A CA 1
ATOM 2466 C C . LEU A 1 315 ? -5.922 1.502 -10.964 1.00 91.25 315 LEU A C 1
ATOM 2468 O O . LEU A 1 315 ? -6.862 2.131 -11.451 1.00 91.25 315 LEU A O 1
ATOM 2472 N N . ALA A 1 316 ? -6.048 0.230 -10.573 1.00 92.38 316 ALA A N 1
ATOM 2473 C CA . ALA A 1 316 ? -7.271 -0.557 -10.715 1.00 92.38 316 ALA A CA 1
ATOM 2474 C C . ALA A 1 316 ? -8.478 0.103 -10.030 1.00 92.38 316 ALA A C 1
ATOM 2476 O O . ALA A 1 316 ? -9.563 0.152 -10.616 1.00 92.38 316 ALA A O 1
ATOM 2477 N N . LEU A 1 317 ? -8.295 0.645 -8.821 1.00 95.81 317 LEU A N 1
ATOM 2478 C CA . LEU A 1 317 ? -9.357 1.338 -8.087 1.00 95.81 317 LEU A CA 1
ATOM 2479 C C . LEU A 1 317 ? -9.568 2.757 -8.617 1.00 95.81 317 LEU A C 1
ATOM 2481 O O . LEU A 1 317 ? -10.711 3.163 -8.827 1.00 95.81 317 LEU A O 1
ATOM 2485 N N . TYR A 1 318 ? -8.489 3.489 -8.907 1.00 96.38 318 TYR A N 1
ATOM 2486 C CA . TYR A 1 318 ? -8.586 4.831 -9.490 1.00 96.38 318 TYR A CA 1
ATOM 2487 C C . TYR A 1 318 ? -9.332 4.845 -10.827 1.00 96.38 318 TYR A C 1
ATOM 2489 O O . TYR A 1 318 ? -10.132 5.744 -11.060 1.00 96.38 318 TYR A O 1
ATOM 2497 N N . SER A 1 319 ? -9.150 3.820 -11.666 1.00 95.25 319 SER A N 1
ATOM 2498 C CA . SER A 1 319 ? -9.826 3.695 -12.967 1.00 95.25 319 SER A CA 1
ATOM 2499 C C . SER A 1 319 ? -11.358 3.653 -12.880 1.00 95.25 319 SER A C 1
ATOM 2501 O O . SER A 1 319 ? -12.043 3.840 -13.885 1.00 95.25 319 SER A O 1
ATOM 2503 N N . LYS A 1 320 ? -11.915 3.395 -11.688 1.00 96.00 320 LYS A N 1
ATOM 2504 C CA . LYS A 1 320 ? -13.363 3.421 -11.428 1.00 96.00 320 LYS A CA 1
ATOM 2505 C C . LYS A 1 320 ? -13.886 4.816 -11.101 1.00 96.00 320 LYS A C 1
ATOM 2507 O O . LYS A 1 320 ? -15.098 5.019 -11.074 1.00 96.00 320 LYS A O 1
ATOM 2512 N N . LEU A 1 321 ? -12.991 5.766 -10.847 1.00 95.38 321 LEU A N 1
ATOM 2513 C CA . LEU A 1 321 ? -13.308 7.160 -10.586 1.00 95.38 321 LEU A CA 1
ATOM 2514 C C . LEU A 1 321 ? -13.158 7.973 -11.872 1.00 95.38 321 LEU A C 1
ATOM 2516 O O . LEU A 1 321 ? -12.301 7.696 -12.709 1.00 95.38 321 LEU A O 1
ATOM 2520 N N . ARG A 1 322 ? -13.951 9.038 -12.010 1.00 92.75 322 ARG A N 1
ATOM 2521 C CA . ARG A 1 322 ? -13.658 10.058 -13.022 1.00 92.75 322 ARG A CA 1
ATOM 2522 C C . ARG A 1 322 ? -12.511 10.957 -12.531 1.00 92.75 322 ARG A C 1
ATOM 2524 O O . ARG A 1 322 ? -12.452 11.237 -11.329 1.00 92.75 322 ARG A O 1
ATOM 2531 N N . PRO A 1 323 ? -11.633 11.472 -13.413 1.00 90.06 323 PRO A N 1
ATOM 2532 C CA . PRO A 1 323 ? -10.535 12.352 -12.999 1.00 90.06 323 PRO A CA 1
ATOM 2533 C C . PRO A 1 323 ? -11.005 13.600 -12.236 1.00 90.06 323 PRO A C 1
ATOM 2535 O O . PRO A 1 323 ? -10.350 14.038 -11.296 1.00 90.06 323 PRO A O 1
ATOM 2538 N N . ASP A 1 324 ? -12.178 14.138 -12.585 1.00 91.44 324 ASP A N 1
ATOM 2539 C CA . ASP A 1 324 ? -12.811 15.266 -11.898 1.00 91.44 324 ASP A CA 1
ATOM 2540 C C . ASP A 1 324 ? -13.423 14.893 -10.541 1.00 91.44 324 ASP A C 1
ATOM 2542 O O . ASP A 1 324 ? -13.786 15.789 -9.787 1.00 91.44 324 ASP A O 1
ATOM 2546 N N . GLN A 1 325 ? -13.531 13.613 -10.187 1.00 93.69 325 GLN A N 1
ATOM 2547 C CA . GLN A 1 325 ? -14.022 13.164 -8.881 1.00 93.69 325 GLN A CA 1
ATOM 2548 C C . GLN A 1 325 ? -12.895 12.832 -7.904 1.00 93.69 325 GLN A C 1
ATOM 2550 O O . GLN A 1 325 ? -13.117 12.879 -6.699 1.00 93.69 325 GLN A O 1
ATOM 2555 N N . ALA A 1 326 ? -11.691 12.520 -8.377 1.00 95.94 326 ALA A N 1
ATOM 2556 C CA . ALA A 1 326 ? -10.582 12.179 -7.495 1.00 95.94 326 ALA A CA 1
ATOM 2557 C C . ALA A 1 326 ? -9.975 13.433 -6.836 1.00 95.94 326 ALA A C 1
ATOM 2559 O O . ALA A 1 326 ? -9.584 14.386 -7.510 1.00 95.94 326 ALA A O 1
ATOM 2560 N N . LEU A 1 327 ? -9.869 13.418 -5.508 1.00 97.12 327 LEU A N 1
ATOM 2561 C CA . LEU A 1 327 ? -9.034 14.329 -4.728 1.00 97.12 327 LEU A CA 1
ATOM 2562 C C . LEU A 1 327 ? -7.745 13.588 -4.371 1.00 97.12 327 LEU A C 1
ATOM 2564 O O . LEU A 1 327 ? -7.743 12.715 -3.507 1.00 97.12 327 LEU A O 1
ATOM 2568 N N . MET A 1 328 ? -6.661 13.914 -5.069 1.00 96.62 328 MET A N 1
ATOM 2569 C CA . MET A 1 328 ? -5.356 13.279 -4.878 1.00 96.62 328 MET A CA 1
ATOM 2570 C C . MET A 1 328 ? -4.538 14.080 -3.863 1.00 96.62 328 MET A C 1
ATOM 2572 O O . MET A 1 328 ? -3.962 15.109 -4.205 1.00 96.62 328 MET A O 1
ATOM 2576 N N . LEU A 1 329 ? -4.513 13.620 -2.613 1.00 96.81 329 LEU A N 1
ATOM 2577 C CA . LEU A 1 329 ? -3.741 14.209 -1.513 1.00 96.81 329 LEU A CA 1
ATOM 2578 C C . LEU A 1 329 ? -3.131 13.085 -0.670 1.00 96.81 329 LEU A C 1
ATOM 2580 O O . LEU A 1 329 ? -3.693 11.993 -0.602 1.00 96.81 329 LEU A O 1
ATOM 2584 N N . GLN A 1 330 ? -2.027 13.363 0.029 1.00 95.94 330 GLN A N 1
ATOM 2585 C CA . GLN A 1 330 ? -1.439 12.407 0.975 1.00 95.94 330 GLN A CA 1
ATOM 2586 C C . GLN A 1 330 ? -2.483 11.926 1.988 1.00 95.94 330 GLN A C 1
ATOM 2588 O O . GLN A 1 330 ? -3.293 12.724 2.464 1.00 95.94 330 GLN A O 1
ATOM 2593 N N . SER A 1 331 ? -2.437 10.642 2.349 1.00 96.00 331 SER A N 1
ATOM 2594 C CA . SER A 1 331 ? -3.382 10.078 3.307 1.00 96.00 331 SER A CA 1
ATOM 2595 C C . SER A 1 331 ? -3.452 10.895 4.611 1.00 96.00 331 SER A C 1
ATOM 2597 O O . SER A 1 331 ? -2.424 11.176 5.244 1.00 96.00 331 SER A O 1
ATOM 2599 N N . PRO A 1 332 ? -4.664 11.229 5.096 1.00 96.94 332 PRO A N 1
ATOM 2600 C CA . PRO A 1 332 ? -4.848 11.940 6.354 1.00 96.94 332 PRO A CA 1
ATOM 2601 C C . PRO A 1 332 ? -4.482 11.095 7.582 1.00 96.94 332 PRO A C 1
ATOM 2603 O O . PRO A 1 332 ? -4.494 11.637 8.693 1.00 96.94 332 PRO A O 1
ATOM 2606 N N . ILE A 1 333 ? -4.191 9.802 7.402 1.00 97.44 333 ILE A N 1
ATOM 2607 C CA . ILE A 1 333 ? -3.829 8.838 8.450 1.00 97.44 333 ILE A CA 1
ATOM 2608 C C . ILE A 1 333 ? -2.312 8.778 8.660 1.00 97.44 333 ILE A C 1
ATOM 2610 O O . ILE A 1 333 ? -1.868 8.569 9.794 1.00 97.44 333 ILE A O 1
ATOM 2614 N N . ALA A 1 334 ? -1.520 9.035 7.615 1.00 92.56 334 ALA A N 1
ATOM 2615 C CA . ALA A 1 334 ? -0.063 8.936 7.648 1.00 92.56 334 ALA A CA 1
ATOM 2616 C C . ALA A 1 334 ? 0.559 9.720 8.819 1.00 92.56 334 ALA A C 1
ATOM 2618 O O . ALA A 1 334 ? 1.309 9.158 9.622 1.00 92.56 334 ALA A O 1
ATOM 2619 N N . LEU A 1 335 ? 0.202 11.003 8.971 1.00 95.25 335 LEU A N 1
ATOM 2620 C CA . LEU A 1 335 ? 0.760 11.862 10.021 1.00 95.25 335 LEU A CA 1
ATOM 2621 C C . LEU A 1 335 ? 0.246 11.518 11.437 1.00 95.25 335 LEU A C 1
ATOM 2623 O O . LEU A 1 335 ? 1.085 11.353 12.325 1.00 95.25 335 LEU A O 1
ATOM 2627 N N . PRO A 1 336 ? -1.072 11.352 11.691 1.00 95.50 336 PRO A N 1
ATOM 2628 C CA . PRO A 1 336 ? -1.561 10.900 12.997 1.00 95.50 336 PRO A CA 1
ATOM 2629 C C . PRO A 1 336 ? -0.941 9.582 13.467 1.00 95.50 336 PRO A C 1
ATOM 2631 O O . PRO A 1 336 ? -0.609 9.454 14.639 1.00 95.50 336 PRO A O 1
ATOM 2634 N N . LYS A 1 337 ? -0.720 8.625 12.559 1.00 95.25 337 LYS A N 1
ATOM 2635 C CA . LYS A 1 337 ? -0.027 7.368 12.872 1.00 95.25 337 LYS A CA 1
ATOM 2636 C C . LYS A 1 337 ? 1.473 7.569 13.127 1.00 95.25 337 LYS A C 1
ATOM 2638 O O . LYS A 1 337 ? 2.093 6.826 13.891 1.00 95.25 337 LYS A O 1
ATOM 2643 N N . ALA A 1 338 ? 2.093 8.556 12.482 1.00 95.31 338 ALA A N 1
ATOM 2644 C CA . ALA A 1 338 ? 3.506 8.861 12.673 1.00 95.31 338 ALA A CA 1
ATOM 2645 C C . ALA A 1 338 ? 3.800 9.480 14.051 1.00 95.31 338 ALA A C 1
ATOM 2647 O O . ALA A 1 338 ? 4.874 9.213 14.599 1.00 95.31 338 ALA A O 1
ATOM 2648 N N . VAL A 1 339 ? 2.866 10.242 14.630 1.00 97.31 339 VAL A N 1
ATOM 2649 C CA . VAL A 1 339 ? 3.007 10.890 15.946 1.00 97.31 339 VAL A CA 1
ATOM 2650 C C . VAL A 1 339 ? 2.403 10.010 17.042 1.00 97.31 339 VAL A C 1
ATOM 2652 O O . VAL A 1 339 ? 1.193 9.962 17.226 1.00 97.31 339 VAL A O 1
ATOM 2655 N N . LYS A 1 340 ? 3.263 9.309 17.788 1.00 96.81 340 LYS A N 1
ATOM 2656 C CA . LYS A 1 340 ? 2.836 8.279 18.746 1.00 96.81 340 LYS A CA 1
ATOM 2657 C C . LYS A 1 340 ? 2.232 8.927 19.984 1.00 96.81 340 LYS A C 1
ATOM 2659 O O . LYS A 1 340 ? 2.824 9.841 20.561 1.00 96.81 340 LYS A O 1
ATOM 2664 N N . ASN A 1 341 ? 1.092 8.415 20.427 1.00 97.25 341 ASN A N 1
ATOM 2665 C CA . ASN A 1 341 ? 0.465 8.863 21.664 1.00 97.25 341 ASN A CA 1
ATOM 2666 C C . ASN A 1 341 ? 1.191 8.293 22.907 1.00 97.25 341 ASN A C 1
ATOM 2668 O O . ASN A 1 341 ? 2.031 7.396 22.787 1.00 97.25 341 ASN A O 1
ATOM 2672 N N . PRO A 1 342 ? 0.898 8.784 24.127 1.00 97.88 342 PRO A N 1
ATOM 2673 C CA . PRO A 1 342 ? 1.589 8.336 25.338 1.00 97.88 342 PRO A CA 1
ATOM 2674 C C . PRO A 1 342 ? 1.521 6.825 25.615 1.00 97.88 342 PRO A C 1
ATOM 2676 O O . PRO A 1 342 ? 2.482 6.274 26.164 1.00 97.88 342 PRO A O 1
ATOM 2679 N N . MET A 1 343 ? 0.430 6.144 25.239 1.00 96.25 343 MET A N 1
ATOM 2680 C CA . MET A 1 343 ? 0.297 4.690 25.414 1.00 96.25 343 MET A CA 1
ATOM 2681 C C . MET A 1 343 ? 1.175 3.940 24.414 1.00 96.25 343 MET A C 1
ATOM 2683 O O . MET A 1 343 ? 1.968 3.096 24.826 1.00 96.25 343 MET A O 1
ATOM 2687 N N . GLU A 1 344 ? 1.147 4.333 23.137 1.00 94.62 344 GLU A N 1
ATOM 2688 C CA . GLU A 1 344 ? 2.036 3.784 22.102 1.00 94.62 344 GLU A CA 1
ATOM 2689 C C . GLU A 1 344 ? 3.516 3.994 22.468 1.00 94.62 344 GLU A C 1
ATOM 2691 O O . GLU A 1 344 ? 4.321 3.069 22.376 1.00 94.62 344 GLU A O 1
ATOM 2696 N N . LEU A 1 345 ? 3.887 5.184 22.962 1.00 97.19 345 LEU A N 1
ATOM 2697 C CA . LEU A 1 345 ? 5.248 5.478 23.431 1.00 97.19 345 LEU A CA 1
ATOM 2698 C C . LEU A 1 345 ? 5.653 4.604 24.622 1.00 97.19 345 LEU A C 1
ATOM 2700 O O . LEU A 1 345 ? 6.797 4.158 24.713 1.00 97.19 345 LEU A O 1
ATOM 2704 N N . THR A 1 346 ? 4.733 4.357 25.552 1.00 95.94 346 THR A N 1
ATOM 2705 C CA . THR A 1 346 ? 4.981 3.475 26.699 1.00 95.94 346 THR A CA 1
ATOM 2706 C C . THR A 1 346 ? 5.160 2.027 26.246 1.00 95.94 346 THR A C 1
ATOM 2708 O O . THR A 1 346 ? 6.105 1.369 26.683 1.00 95.94 346 THR A O 1
ATOM 2711 N N . GLY A 1 347 ? 4.314 1.555 25.327 1.00 91.44 347 GLY A N 1
ATOM 2712 C CA . GLY A 1 347 ? 4.438 0.242 24.696 1.00 91.44 347 GLY A CA 1
ATOM 2713 C C . GLY A 1 347 ? 5.770 0.078 23.963 1.00 91.44 347 GLY A C 1
ATOM 2714 O O . GLY A 1 347 ? 6.474 -0.906 24.189 1.00 91.44 347 GLY A O 1
ATOM 2715 N N . LEU A 1 348 ? 6.178 1.082 23.180 1.00 93.38 348 LEU A N 1
ATOM 2716 C CA . LEU A 1 348 ? 7.472 1.102 22.495 1.00 93.38 348 LEU A CA 1
ATOM 2717 C C . LEU A 1 348 ? 8.640 1.004 23.480 1.00 93.38 348 LEU A C 1
ATOM 2719 O O . LEU A 1 348 ? 9.520 0.174 23.272 1.00 93.38 348 LEU A O 1
ATOM 2723 N N . ARG A 1 349 ? 8.648 1.780 24.573 1.00 95.88 349 ARG A N 1
ATOM 2724 C CA . ARG A 1 349 ? 9.709 1.685 25.596 1.00 95.88 349 ARG A CA 1
ATOM 2725 C C . ARG A 1 349 ? 9.776 0.290 26.216 1.00 95.88 349 ARG A C 1
ATOM 2727 O O . ARG A 1 349 ? 10.859 -0.276 26.315 1.00 95.88 349 ARG A O 1
ATOM 2734 N N . LYS A 1 350 ? 8.628 -0.290 26.586 1.00 91.44 350 LYS A N 1
ATOM 2735 C CA . LYS A 1 350 ? 8.562 -1.659 27.127 1.00 91.44 350 LYS A CA 1
ATOM 2736 C C . LYS A 1 350 ? 9.070 -2.694 26.121 1.00 91.44 350 LYS A C 1
ATOM 2738 O O . LYS A 1 350 ? 9.779 -3.617 26.510 1.00 91.44 350 LYS A O 1
ATOM 2743 N N . ALA A 1 351 ? 8.726 -2.553 24.841 1.00 88.00 351 ALA A N 1
ATOM 2744 C CA . ALA A 1 351 ? 9.231 -3.420 23.781 1.00 88.00 351 ALA A CA 1
ATOM 2745 C C . ALA A 1 351 ? 10.759 -3.317 23.646 1.00 88.00 351 ALA A C 1
ATOM 2747 O O . ALA A 1 351 ? 11.427 -4.342 23.689 1.00 88.00 351 ALA A O 1
ATOM 2748 N N . HIS A 1 352 ? 11.317 -2.102 23.605 1.00 91.19 352 HIS A N 1
ATOM 2749 C CA . HIS A 1 352 ? 12.767 -1.890 23.489 1.00 91.19 352 HIS A CA 1
ATOM 2750 C C . HIS A 1 352 ? 13.551 -2.392 24.707 1.00 91.19 352 HIS A C 1
ATOM 2752 O O . HIS A 1 352 ? 14.660 -2.886 24.549 1.00 91.19 352 HIS A O 1
ATOM 2758 N N . ILE A 1 353 ? 12.997 -2.303 25.922 1.00 91.38 353 ILE A N 1
ATOM 2759 C CA . ILE A 1 353 ? 13.643 -2.865 27.121 1.00 91.38 353 ILE A CA 1
ATOM 2760 C C . ILE A 1 353 ? 13.730 -4.394 27.020 1.00 91.38 353 ILE A C 1
ATOM 2762 O O . ILE A 1 353 ? 14.781 -4.970 27.297 1.00 91.38 353 ILE A O 1
ATOM 2766 N N . ARG A 1 354 ? 12.636 -5.054 26.611 1.00 86.38 354 ARG A N 1
ATOM 2767 C CA . ARG A 1 354 ? 12.607 -6.513 26.418 1.00 86.38 354 ARG A CA 1
ATOM 2768 C C . ARG A 1 354 ? 13.573 -6.948 25.318 1.00 86.38 354 ARG A C 1
ATOM 2770 O O . ARG A 1 354 ? 14.338 -7.886 25.524 1.00 86.38 354 ARG A O 1
ATOM 2777 N N . ASP A 1 355 ? 13.559 -6.242 24.192 1.00 85.00 355 ASP A N 1
ATOM 2778 C CA . ASP A 1 355 ? 14.441 -6.515 23.057 1.00 85.00 355 ASP A CA 1
ATOM 2779 C C . ASP A 1 355 ? 15.917 -6.296 23.424 1.00 85.00 355 ASP A C 1
ATOM 2781 O O . ASP A 1 355 ? 16.752 -7.171 23.209 1.00 85.00 355 ASP A O 1
ATOM 2785 N N . GLY A 1 356 ? 16.230 -5.200 24.123 1.00 89.50 356 GLY A N 1
ATOM 2786 C CA . GLY A 1 356 ? 17.572 -4.926 24.636 1.00 89.50 356 GLY A CA 1
ATOM 2787 C C . GLY A 1 356 ? 18.082 -6.016 25.583 1.00 89.50 356 GLY A C 1
ATOM 2788 O O . GLY A 1 356 ? 19.236 -6.429 25.476 1.00 89.50 356 GLY A O 1
ATOM 2789 N N . ALA A 1 357 ? 17.228 -6.546 26.465 1.00 87.25 357 ALA A N 1
ATOM 2790 C CA . ALA A 1 357 ? 17.593 -7.672 27.324 1.00 87.25 357 ALA A CA 1
ATOM 2791 C C . ALA A 1 357 ? 17.903 -8.945 26.515 1.00 87.25 357 ALA A C 1
ATOM 2793 O O . ALA A 1 357 ? 18.874 -9.636 26.825 1.00 87.25 357 ALA A O 1
ATOM 2794 N N . ALA A 1 358 ? 17.123 -9.238 25.469 1.00 80.25 358 ALA A N 1
ATOM 2795 C CA . ALA A 1 358 ? 17.368 -10.379 24.585 1.00 80.25 358 ALA A CA 1
ATOM 2796 C C . ALA A 1 358 ? 18.693 -10.233 23.814 1.00 80.25 358 ALA A C 1
ATOM 2798 O O . ALA A 1 358 ? 19.477 -11.181 23.754 1.00 80.25 358 ALA A O 1
ATOM 2799 N N . VAL A 1 359 ? 18.990 -9.033 23.301 1.00 86.81 359 VAL A N 1
ATOM 2800 C CA . VAL A 1 359 ? 20.266 -8.730 22.632 1.00 86.81 359 VAL A CA 1
ATOM 2801 C C . VAL A 1 359 ? 21.444 -8.916 23.589 1.00 86.81 359 VAL A C 1
ATOM 2803 O O . VAL A 1 359 ? 22.410 -9.590 23.239 1.00 86.81 359 VAL A O 1
ATOM 2806 N N . VAL A 1 360 ? 21.366 -8.386 24.814 1.00 90.44 360 VAL A N 1
ATOM 2807 C CA . VAL A 1 360 ? 22.433 -8.540 25.819 1.00 90.44 360 VAL A CA 1
ATOM 2808 C C . VAL A 1 360 ? 22.648 -10.010 26.184 1.00 90.44 360 VAL A C 1
ATOM 2810 O O . VAL A 1 360 ? 23.792 -10.455 26.250 1.00 90.44 360 VAL A O 1
ATOM 2813 N N . GLN A 1 361 ? 21.574 -10.785 26.370 1.00 85.44 361 GLN A N 1
ATOM 2814 C CA . GLN A 1 361 ? 21.671 -12.227 26.631 1.00 85.44 361 GLN A CA 1
ATOM 2815 C C . GLN A 1 361 ? 22.354 -12.970 25.481 1.00 85.44 361 GLN A C 1
ATOM 2817 O O . GLN A 1 361 ? 23.216 -13.813 25.728 1.00 85.44 361 GLN A O 1
ATOM 2822 N N . TYR A 1 362 ? 22.007 -12.643 24.235 1.00 82.88 362 TYR A N 1
ATOM 2823 C CA . TYR A 1 362 ? 22.637 -13.248 23.067 1.00 82.88 362 TYR A CA 1
ATOM 2824 C C . TYR A 1 362 ? 24.122 -12.891 22.959 1.00 82.88 362 TYR A C 1
ATOM 2826 O O . TYR A 1 362 ? 24.941 -13.777 22.730 1.00 82.88 362 TYR A O 1
ATOM 2834 N N . LEU A 1 363 ? 24.489 -11.623 23.166 1.00 87.62 363 LEU A N 1
ATOM 2835 C CA . LEU A 1 363 ? 25.887 -11.187 23.123 1.00 87.62 363 LEU A CA 1
ATOM 2836 C C . LEU A 1 363 ? 26.718 -11.834 24.237 1.00 87.62 363 LEU A C 1
ATOM 2838 O O . LEU A 1 363 ? 27.824 -12.297 23.974 1.00 87.62 363 LEU A O 1
ATOM 2842 N N . ALA A 1 364 ? 26.174 -11.937 25.452 1.00 88.88 364 ALA A N 1
ATOM 2843 C CA . ALA A 1 364 ? 26.830 -12.635 26.555 1.00 88.88 364 ALA A CA 1
ATOM 2844 C C . ALA A 1 364 ? 26.990 -14.136 26.268 1.00 88.88 364 ALA A C 1
ATOM 2846 O O . ALA A 1 364 ? 28.028 -14.722 26.568 1.00 88.88 364 ALA A O 1
ATOM 2847 N N . TRP A 1 365 ? 25.981 -14.776 25.672 1.00 87.38 365 TRP A N 1
ATOM 2848 C CA . TRP A 1 365 ? 26.093 -16.164 25.227 1.00 87.38 365 TRP A CA 1
ATOM 2849 C C . TRP A 1 365 ? 27.178 -16.326 24.155 1.00 87.38 365 TRP A C 1
ATOM 2851 O O . TRP A 1 365 ? 27.976 -17.257 24.256 1.00 87.38 365 TRP A O 1
ATOM 2861 N N . LEU A 1 366 ? 27.230 -15.415 23.174 1.00 84.44 366 LEU A N 1
ATOM 2862 C CA . LEU A 1 366 ? 28.182 -15.438 22.063 1.00 84.44 366 LEU A CA 1
ATOM 2863 C C . LEU A 1 366 ? 29.633 -15.293 22.544 1.00 84.44 366 LEU A C 1
ATOM 2865 O O . LEU A 1 366 ? 30.497 -16.019 22.063 1.00 84.44 366 LEU A O 1
ATOM 2869 N N . ASP A 1 367 ? 29.882 -14.409 23.513 1.00 86.94 367 ASP A N 1
ATOM 2870 C CA . ASP A 1 367 ? 31.206 -14.192 24.120 1.00 86.94 367 ASP A CA 1
ATOM 2871 C C . ASP A 1 367 ? 31.727 -15.439 24.860 1.00 86.94 367 ASP A C 1
ATOM 2873 O O . ASP A 1 367 ? 32.927 -15.684 24.942 1.00 86.94 367 ASP A O 1
ATOM 2877 N N . ASN A 1 368 ? 30.813 -16.289 25.340 1.00 84.88 368 ASN A N 1
ATOM 2878 C CA . ASN A 1 368 ? 31.139 -17.561 25.985 1.00 84.88 368 ASN A CA 1
ATOM 2879 C C . ASN A 1 368 ? 31.299 -18.738 25.001 1.00 84.88 368 ASN A C 1
ATOM 2881 O O . ASN A 1 368 ? 31.531 -19.865 25.444 1.00 84.88 368 ASN A O 1
ATOM 2885 N N . GLN A 1 369 ? 31.148 -18.526 23.687 1.00 81.69 369 GLN A N 1
ATOM 2886 C CA . GLN A 1 369 ? 31.345 -19.586 22.692 1.00 81.69 369 GLN A CA 1
ATOM 2887 C C . GLN A 1 369 ? 32.814 -19.691 22.262 1.00 81.69 369 GLN A C 1
ATOM 2889 O O . GLN A 1 369 ? 33.499 -18.690 22.066 1.00 81.69 369 GLN A O 1
ATOM 2894 N N . ASP A 1 370 ? 33.291 -20.916 22.026 1.00 74.88 370 ASP A N 1
ATOM 2895 C CA . ASP A 1 370 ? 34.584 -21.145 21.376 1.00 74.88 370 ASP A CA 1
ATOM 2896 C C . ASP A 1 370 ? 34.458 -20.853 19.869 1.00 74.88 370 ASP A C 1
ATOM 2898 O O . ASP A 1 370 ? 34.026 -21.690 19.073 1.00 74.88 370 ASP A O 1
ATOM 2902 N N . LEU A 1 371 ? 34.798 -19.623 19.474 1.00 67.50 371 LEU A N 1
ATOM 2903 C CA . LEU A 1 371 ? 34.674 -19.114 18.102 1.00 67.50 371 LEU A CA 1
ATOM 2904 C C . LEU A 1 371 ? 35.817 -19.576 17.174 1.00 67.50 371 LEU A C 1
ATOM 2906 O O . LEU A 1 371 ? 36.259 -18.839 16.288 1.00 67.50 371 LEU A O 1
ATOM 2910 N N . THR A 1 372 ? 36.300 -20.810 17.331 1.00 62.75 372 THR A N 1
ATOM 2911 C CA . THR A 1 372 ? 37.176 -21.439 16.334 1.00 62.75 372 THR A CA 1
ATOM 2912 C C . THR A 1 372 ? 36.430 -21.662 15.009 1.00 62.75 372 THR A C 1
ATOM 2914 O O . THR A 1 372 ? 35.216 -21.874 14.961 1.00 62.75 372 THR A O 1
ATOM 2917 N N . SER A 1 373 ? 37.163 -21.604 13.889 1.00 57.00 373 SER A N 1
ATOM 2918 C CA . SER A 1 373 ? 36.632 -21.445 12.517 1.00 57.00 373 SER A CA 1
ATOM 2919 C C . SER A 1 373 ? 35.567 -22.456 12.061 1.00 57.00 373 SER A C 1
ATOM 2921 O O . SER A 1 373 ? 34.875 -22.204 11.076 1.00 57.00 373 SER A O 1
ATOM 2923 N N . ARG A 1 374 ? 35.395 -23.585 12.761 1.00 51.59 374 ARG A N 1
ATOM 2924 C CA . ARG A 1 374 ? 34.377 -24.602 12.449 1.00 51.59 374 ARG A CA 1
ATOM 2925 C C . ARG A 1 374 ? 32.984 -24.297 13.021 1.00 51.59 374 ARG A C 1
ATOM 2927 O O . ARG A 1 374 ? 32.010 -24.780 12.449 1.00 51.59 374 ARG A O 1
ATOM 2934 N N . VAL A 1 375 ? 32.860 -23.480 14.072 1.00 51.72 375 VAL A N 1
ATOM 2935 C CA . VAL A 1 375 ? 31.568 -23.174 14.734 1.00 51.72 375 VAL A CA 1
ATOM 2936 C C . VAL A 1 375 ? 30.805 -22.038 14.032 1.00 51.72 375 VAL A C 1
ATOM 2938 O O . VAL A 1 375 ? 29.576 -22.036 13.999 1.00 51.72 375 VAL A O 1
ATOM 2941 N N . LEU A 1 376 ? 31.516 -21.129 13.357 1.00 52.41 376 LEU A N 1
ATOM 2942 C CA . LEU A 1 376 ? 30.942 -19.939 12.706 1.00 52.41 376 LEU A CA 1
ATOM 2943 C C . LEU A 1 376 ? 29.963 -20.253 11.558 1.00 52.41 376 LEU A C 1
ATOM 2945 O O . LEU A 1 376 ? 29.073 -19.459 11.276 1.00 52.41 376 LEU A O 1
ATOM 2949 N N . SER A 1 377 ? 30.079 -21.425 10.922 1.00 51.81 377 SER A N 1
ATOM 2950 C CA . SER A 1 377 ? 29.171 -21.847 9.839 1.00 51.81 377 SER A CA 1
ATOM 2951 C C . SER A 1 377 ? 27.773 -22.274 10.316 1.00 51.81 377 SER A C 1
ATOM 2953 O O . SER A 1 377 ? 26.909 -22.561 9.488 1.00 51.81 377 SER A O 1
ATOM 2955 N N . ARG A 1 378 ? 27.549 -22.357 11.638 1.00 52.66 378 ARG A N 1
ATOM 2956 C CA . ARG A 1 378 ? 26.310 -22.860 12.259 1.00 52.66 378 ARG A CA 1
ATOM 2957 C C . ARG A 1 378 ? 25.922 -22.099 13.527 1.00 52.66 378 ARG A C 1
ATOM 2959 O O . ARG A 1 378 ? 25.321 -22.689 14.426 1.00 52.66 378 ARG A O 1
ATOM 2966 N N . LEU A 1 379 ? 26.277 -20.819 13.635 1.00 58.22 379 LEU A N 1
ATOM 2967 C CA . LEU A 1 379 ? 25.781 -20.035 14.760 1.00 58.22 379 LEU A CA 1
ATOM 2968 C C . LEU A 1 379 ? 24.253 -19.927 14.641 1.00 58.22 379 LEU A C 1
ATOM 2970 O O . LEU A 1 379 ? 23.760 -19.558 13.570 1.00 58.22 379 LEU A O 1
ATOM 2974 N N . PRO A 1 380 ? 23.495 -20.290 15.693 1.00 58.53 380 PRO A N 1
ATOM 2975 C CA . PRO A 1 380 ? 22.073 -20.013 15.711 1.00 58.53 380 PRO A CA 1
ATOM 2976 C C . PRO A 1 380 ? 21.907 -18.510 15.515 1.00 58.53 380 PRO A C 1
ATOM 2978 O O . PRO A 1 380 ? 22.688 -17.719 16.053 1.00 58.53 380 PRO A O 1
ATOM 2981 N N . LEU A 1 381 ? 20.902 -18.115 14.730 1.00 56.38 381 LEU A N 1
ATOM 2982 C CA . LEU A 1 381 ? 20.502 -16.715 14.715 1.00 56.38 381 LEU A CA 1
ATOM 2983 C C . LEU A 1 381 ? 20.301 -16.273 16.168 1.00 56.38 381 LEU A C 1
ATOM 2985 O O . LEU A 1 381 ? 19.879 -17.109 16.985 1.00 56.38 381 LEU A O 1
ATOM 2989 N N . PRO A 1 382 ? 20.583 -14.995 16.500 1.00 52.22 382 PRO A N 1
ATOM 2990 C CA . PRO A 1 382 ? 20.113 -14.463 17.763 1.00 52.22 382 PRO A CA 1
ATOM 2991 C C . PRO A 1 382 ? 18.673 -14.921 17.921 1.00 52.22 382 PRO A C 1
ATOM 2993 O O . PRO A 1 382 ? 17.925 -14.837 16.937 1.00 52.22 382 PRO A O 1
ATOM 2996 N N . PRO A 1 383 ? 18.280 -15.469 19.080 1.00 49.94 383 PRO A N 1
ATOM 2997 C CA . PRO A 1 383 ? 16.876 -15.614 19.353 1.00 49.94 383 PRO A CA 1
ATOM 2998 C C . PRO A 1 383 ? 16.334 -14.189 19.328 1.00 49.94 383 PRO A C 1
ATOM 3000 O O . PRO A 1 383 ? 16.289 -13.496 20.338 1.00 49.94 383 PRO A O 1
ATOM 3003 N N . CYS A 1 384 ? 15.902 -13.729 18.156 1.00 42.28 384 CYS A N 1
ATOM 3004 C CA . CYS A 1 384 ? 14.728 -12.915 18.111 1.00 42.28 384 CYS A CA 1
ATOM 3005 C C . CYS A 1 384 ? 13.731 -13.735 18.917 1.00 42.28 384 CYS A C 1
ATOM 3007 O O . CYS A 1 384 ? 13.308 -14.795 18.467 1.00 42.28 384 CYS A O 1
ATOM 3009 N N . MET A 1 385 ? 13.378 -13.259 20.107 1.00 47.25 385 MET A N 1
ATOM 3010 C CA . MET A 1 385 ? 11.990 -13.431 20.503 1.00 47.25 385 MET A CA 1
ATOM 3011 C C . MET A 1 385 ? 11.605 -14.911 20.707 1.00 47.25 385 MET A C 1
ATOM 3013 O O . MET A 1 385 ? 10.602 -15.375 20.179 1.00 47.25 385 MET A O 1
ATOM 3017 N N . GLY A 1 386 ? 12.434 -15.665 21.437 1.00 35.28 386 GLY A N 1
ATOM 3018 C CA . GLY A 1 386 ? 12.217 -17.098 21.682 1.00 35.28 386 GLY A CA 1
ATOM 3019 C C . GLY A 1 386 ? 12.715 -17.623 23.030 1.00 35.28 386 GLY A C 1
ATOM 3020 O O . GLY A 1 386 ? 12.485 -18.789 23.346 1.00 35.28 386 GLY A O 1
ATOM 3021 N N . THR A 1 387 ? 13.348 -16.796 23.873 1.00 35.25 387 THR A N 1
ATOM 3022 C CA . THR A 1 387 ? 13.297 -17.097 25.308 1.00 35.25 387 THR A CA 1
ATOM 3023 C C . THR A 1 387 ? 11.833 -16.949 25.713 1.00 35.25 387 THR A C 1
ATOM 3025 O O . THR A 1 387 ? 11.209 -15.970 25.293 1.00 35.25 387 THR A O 1
ATOM 3028 N N . PRO A 1 388 ? 11.238 -17.895 26.466 1.00 34.25 388 PRO A N 1
ATOM 3029 C CA . PRO A 1 388 ? 9.936 -17.645 27.048 1.00 34.25 388 PRO A CA 1
ATOM 3030 C C . PRO A 1 388 ? 10.108 -16.369 27.858 1.00 34.25 388 PRO A C 1
ATOM 3032 O O . PRO A 1 388 ? 10.802 -16.341 28.880 1.00 34.25 388 PRO A O 1
ATOM 3035 N N . ALA A 1 389 ? 9.529 -15.279 27.356 1.00 37.22 389 ALA A N 1
ATOM 3036 C CA . ALA A 1 389 ? 9.255 -14.145 28.194 1.00 37.22 389 ALA A CA 1
ATOM 3037 C C . ALA A 1 389 ? 8.598 -14.730 29.447 1.00 37.22 389 ALA A C 1
ATOM 3039 O O . ALA A 1 389 ? 7.804 -15.672 29.360 1.00 37.22 389 ALA A O 1
ATOM 3040 N N . ARG A 1 390 ? 8.928 -14.196 30.624 1.00 38.34 390 ARG A N 1
ATOM 3041 C CA . ARG A 1 390 ? 8.165 -14.538 31.834 1.00 38.34 390 ARG A CA 1
ATOM 3042 C C . ARG A 1 390 ? 6.649 -14.362 31.620 1.00 38.34 390 ARG A C 1
ATOM 3044 O O . ARG A 1 390 ? 5.895 -14.927 32.399 1.00 38.34 390 ARG A O 1
ATOM 3051 N N . ASP A 1 391 ? 6.248 -13.658 30.554 1.00 37.09 391 ASP A N 1
ATOM 3052 C CA . ASP A 1 391 ? 4.919 -13.697 29.958 1.00 37.09 391 ASP A CA 1
ATOM 3053 C C . ASP A 1 391 ? 4.964 -13.877 28.408 1.00 37.09 391 ASP A C 1
ATOM 3055 O O . ASP A 1 391 ? 5.338 -12.939 27.695 1.00 37.09 391 ASP A O 1
ATOM 3059 N N . PRO A 1 392 ? 4.651 -15.067 27.855 1.00 36.62 392 PRO A N 1
ATOM 3060 C CA . PRO A 1 392 ? 4.670 -15.353 26.414 1.00 36.62 392 PRO A CA 1
ATOM 3061 C C . PRO A 1 392 ? 3.589 -14.636 25.576 1.00 36.62 392 PRO A C 1
ATOM 3063 O O . PRO A 1 392 ? 3.549 -14.837 24.365 1.00 36.62 392 PRO A O 1
ATOM 3066 N N . SER A 1 393 ? 2.726 -13.805 26.171 1.00 44.06 393 SER A N 1
ATOM 3067 C CA . SER A 1 393 ? 1.590 -13.161 25.488 1.00 44.06 393 SER A CA 1
ATOM 3068 C C . SER A 1 393 ? 1.946 -11.991 24.556 1.00 44.06 393 SER A C 1
ATOM 3070 O O . SER A 1 393 ? 1.138 -11.631 23.704 1.00 44.06 393 SER A O 1
ATOM 3072 N N . ASP A 1 394 ? 3.137 -11.393 24.695 1.00 50.09 394 ASP A N 1
ATOM 3073 C CA . ASP A 1 394 ? 3.430 -10.056 24.138 1.00 50.09 394 ASP A CA 1
ATOM 3074 C C . ASP A 1 394 ? 4.491 -10.037 23.017 1.00 50.09 394 ASP A C 1
ATOM 3076 O O . ASP A 1 394 ? 4.957 -8.960 22.617 1.00 50.09 394 ASP A O 1
ATOM 3080 N N . ALA A 1 395 ? 4.956 -11.198 22.552 1.00 51.78 395 ALA A N 1
ATOM 3081 C CA . ALA A 1 395 ? 5.895 -11.320 21.436 1.00 51.78 395 ALA A CA 1
ATOM 3082 C C . ALA A 1 395 ? 5.188 -11.981 20.247 1.00 51.78 395 ALA A C 1
ATOM 3084 O O . ALA A 1 395 ? 4.719 -13.108 20.357 1.00 51.78 395 ALA A O 1
ATOM 3085 N N . VAL A 1 396 ? 5.096 -11.263 19.123 1.00 61.28 396 VAL A N 1
ATOM 3086 C CA . VAL A 1 396 ? 4.319 -11.704 17.951 1.00 61.28 396 VAL A CA 1
ATOM 3087 C C . VAL A 1 396 ? 5.216 -12.404 16.930 1.00 61.28 396 VAL A C 1
ATOM 3089 O O . VAL A 1 396 ? 5.031 -13.583 16.651 1.00 61.28 396 VAL A O 1
ATOM 3092 N N . ALA A 1 397 ? 6.195 -11.687 16.374 1.00 58.91 397 ALA A N 1
ATOM 3093 C CA . ALA A 1 397 ? 7.124 -12.184 15.360 1.00 58.91 397 ALA A CA 1
ATOM 3094 C C . ALA A 1 397 ? 8.294 -11.193 15.176 1.00 58.91 397 ALA A C 1
ATOM 3096 O O . ALA A 1 397 ? 8.180 -10.040 15.609 1.00 58.91 397 ALA A O 1
ATOM 3097 N N . PRO A 1 398 ? 9.393 -11.594 14.503 1.00 53.56 398 PRO A N 1
ATOM 3098 C CA . PRO A 1 398 ? 10.441 -10.669 14.083 1.00 53.56 398 PRO A CA 1
ATOM 3099 C C . PRO A 1 398 ? 9.917 -9.518 13.216 1.00 53.56 398 PRO A C 1
ATOM 3101 O O . PRO A 1 398 ? 8.939 -9.686 12.498 1.00 53.56 398 PRO A O 1
ATOM 3104 N N . LEU A 1 399 ? 10.581 -8.356 13.263 1.00 51.72 399 LEU A N 1
ATOM 3105 C CA . LEU A 1 399 ? 10.233 -7.179 12.442 1.00 51.72 399 LEU A CA 1
ATOM 3106 C C . LEU A 1 399 ? 10.856 -7.205 11.038 1.00 51.72 399 LEU A C 1
ATOM 3108 O O . LEU A 1 399 ? 10.420 -6.477 10.153 1.00 51.72 399 LEU A O 1
ATOM 3112 N N . HIS A 1 400 ? 11.866 -8.047 10.823 1.00 57.53 400 HIS A N 1
ATOM 3113 C CA . HIS A 1 400 ? 12.432 -8.382 9.518 1.00 57.53 400 HIS A CA 1
ATOM 3114 C C . HIS A 1 400 ? 13.241 -9.683 9.632 1.00 57.53 400 HIS A C 1
ATOM 3116 O O . HIS A 1 400 ? 13.526 -10.152 10.739 1.00 57.53 400 HIS A O 1
ATOM 3122 N N . ALA A 1 401 ? 13.661 -10.247 8.496 1.00 59.12 401 ALA A N 1
ATOM 3123 C CA . ALA A 1 401 ? 14.622 -11.347 8.477 1.00 59.12 401 ALA A CA 1
ATOM 3124 C C . ALA A 1 401 ? 15.944 -10.900 9.141 1.00 59.12 401 ALA A C 1
ATOM 3126 O O . ALA A 1 401 ? 16.516 -9.894 8.708 1.00 59.12 401 ALA A O 1
ATOM 3127 N N . PRO A 1 402 ? 16.440 -11.587 10.188 1.00 57.38 402 PRO A N 1
ATOM 3128 C CA . PRO A 1 402 ? 17.681 -11.198 10.852 1.00 57.38 402 PRO A CA 1
ATOM 3129 C C . PRO A 1 402 ? 18.871 -11.230 9.887 1.00 57.38 402 PRO A C 1
ATOM 3131 O O . PRO A 1 402 ? 19.063 -12.207 9.164 1.00 57.38 402 PRO A O 1
ATOM 3134 N N . ILE A 1 403 ? 19.689 -10.177 9.898 1.00 61.78 403 ILE A N 1
ATOM 3135 C CA . ILE A 1 403 ? 20.900 -10.088 9.075 1.00 61.78 403 ILE A CA 1
ATOM 3136 C C . ILE A 1 403 ? 22.101 -10.417 9.963 1.00 61.78 403 ILE A C 1
ATOM 3138 O O . ILE A 1 403 ? 22.463 -9.632 10.838 1.00 61.78 403 ILE A O 1
ATOM 3142 N N . LEU A 1 404 ? 22.723 -11.575 9.731 1.00 63.50 404 LEU A N 1
ATOM 3143 C CA . LEU A 1 404 ? 23.970 -11.984 10.378 1.00 63.50 404 LEU A CA 1
ATOM 3144 C C . LEU A 1 404 ? 25.044 -12.175 9.303 1.00 63.50 404 LEU A C 1
ATOM 3146 O O . LEU A 1 404 ? 24.977 -13.115 8.513 1.00 63.50 404 LEU A O 1
ATOM 3150 N N . GLN A 1 405 ? 26.025 -11.272 9.262 1.00 62.50 405 GLN A N 1
ATOM 3151 C CA . GLN A 1 405 ? 27.099 -11.300 8.272 1.00 62.50 405 GLN A CA 1
ATOM 3152 C C . GLN A 1 405 ? 28.449 -11.506 8.956 1.00 62.50 405 GLN A C 1
ATOM 3154 O O . GLN A 1 405 ? 28.877 -10.693 9.773 1.00 62.50 405 GLN A O 1
ATOM 3159 N N . PHE A 1 406 ? 29.145 -12.577 8.579 1.00 64.81 406 PHE A N 1
ATOM 3160 C CA . PHE A 1 406 ? 30.545 -12.770 8.938 1.00 64.81 406 PHE A CA 1
ATOM 3161 C C . PHE A 1 40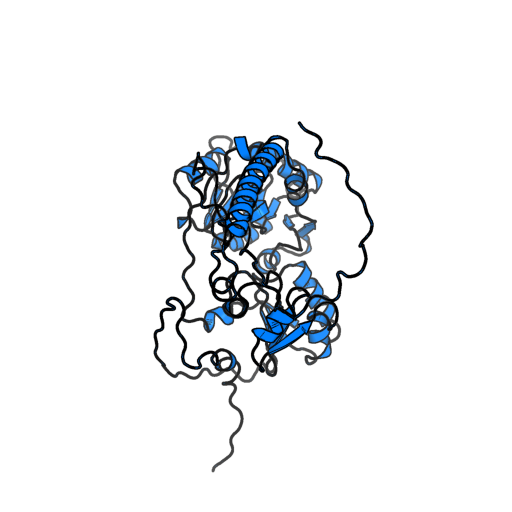6 ? 31.412 -12.128 7.864 1.00 64.81 406 PHE A C 1
ATOM 3163 O O . PHE A 1 406 ? 31.298 -12.459 6.682 1.00 64.81 406 PHE A O 1
ATOM 3170 N N . LEU A 1 407 ? 32.280 -11.203 8.266 1.00 58.97 4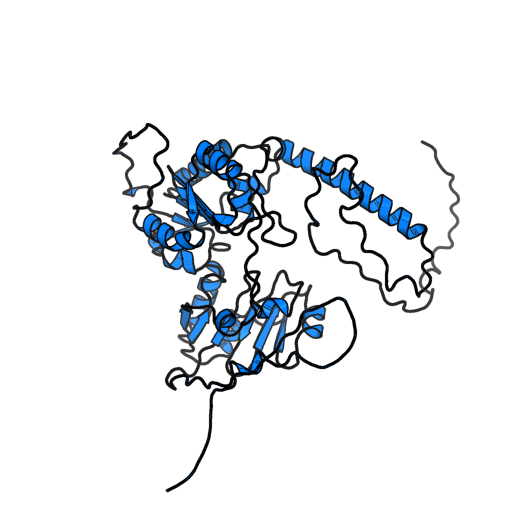07 LEU A N 1
ATOM 3171 C CA . LEU A 1 407 ? 33.290 -10.685 7.357 1.00 58.97 407 LEU A CA 1
ATOM 3172 C C . LEU A 1 407 ? 34.311 -11.796 7.073 1.00 58.97 407 LEU A C 1
ATOM 3174 O O . LEU A 1 407 ? 34.725 -12.491 8.008 1.00 58.97 407 LEU A O 1
ATOM 3178 N N . PRO A 1 408 ? 34.728 -11.994 5.811 1.00 49.94 408 PRO A N 1
ATOM 3179 C CA . PRO A 1 408 ? 35.813 -12.915 5.521 1.00 49.94 408 PRO A CA 1
ATOM 3180 C C . PRO A 1 408 ? 37.061 -12.474 6.295 1.00 49.94 408 PRO A C 1
ATOM 3182 O O . PRO A 1 408 ? 37.427 -11.300 6.282 1.00 49.94 408 PRO A O 1
ATOM 3185 N N . PHE A 1 409 ? 37.714 -13.420 6.976 1.00 44.28 409 PHE A N 1
ATOM 3186 C CA . PHE A 1 409 ? 39.012 -13.204 7.615 1.00 44.28 409 PHE A CA 1
ATOM 3187 C C . PHE A 1 409 ? 40.064 -12.901 6.536 1.00 44.28 409 PHE A C 1
ATOM 3189 O O . PHE A 1 409 ? 40.770 -13.788 6.060 1.00 44.28 409 PHE A O 1
ATOM 3196 N N . SER A 1 410 ? 40.203 -11.639 6.147 1.00 36.03 410 SER A N 1
ATOM 3197 C CA . SER A 1 410 ? 41.440 -11.147 5.550 1.00 36.03 410 SER A CA 1
ATOM 3198 C C . SER A 1 410 ? 42.483 -11.031 6.672 1.00 36.03 410 SER A C 1
ATOM 3200 O O . SER A 1 410 ? 42.370 -10.177 7.549 1.00 36.03 410 SER A O 1
ATOM 3202 N N . GLN A 1 411 ? 43.453 -11.950 6.704 1.00 32.34 411 GLN A N 1
ATOM 3203 C CA . GLN A 1 411 ? 44.592 -11.946 7.641 1.00 32.34 411 GLN A CA 1
ATOM 3204 C C . GLN A 1 411 ? 45.520 -10.722 7.450 1.00 32.34 411 GLN A C 1
ATOM 3206 O O . GLN A 1 411 ? 45.497 -10.129 6.375 1.00 32.34 411 GLN A O 1
ATOM 3211 N N . PRO A 1 412 ? 46.504 -10.467 8.343 1.00 38.34 412 PRO A N 1
ATOM 3212 C CA . PRO A 1 412 ? 46.511 -10.477 9.804 1.00 38.34 412 PRO A CA 1
ATOM 3213 C C . PRO A 1 412 ? 46.703 -9.043 10.363 1.00 38.34 412 PRO A C 1
ATOM 3215 O O . PRO A 1 412 ? 46.922 -8.081 9.634 1.00 38.34 412 PRO A O 1
ATOM 3218 N N . LYS A 1 413 ? 46.650 -8.916 11.693 1.00 42.47 413 LYS A N 1
ATOM 3219 C CA . LYS A 1 413 ? 46.994 -7.726 12.495 1.00 42.47 413 LYS A CA 1
ATOM 3220 C C . LYS A 1 413 ? 48.146 -6.880 11.906 1.00 42.47 413 LYS A C 1
ATOM 3222 O O . LYS A 1 413 ? 49.309 -7.220 12.097 1.00 42.47 413 LYS A O 1
ATOM 3227 N N . SER A 1 414 ? 47.842 -5.732 11.302 1.00 31.48 414 SER A N 1
ATOM 3228 C CA . SER A 1 414 ? 48.836 -4.662 11.077 1.00 31.48 414 SER A CA 1
ATOM 3229 C C . SER A 1 414 ? 48.280 -3.233 11.182 1.00 31.48 414 SER A C 1
ATOM 3231 O O . SER A 1 414 ? 48.993 -2.278 10.901 1.00 31.48 414 SER A O 1
ATOM 3233 N N . LEU A 1 415 ? 47.051 -3.053 11.680 1.00 32.34 415 LEU A N 1
ATOM 3234 C CA . LEU A 1 415 ? 46.436 -1.731 11.898 1.00 32.34 415 LEU A CA 1
ATOM 3235 C C . LEU A 1 415 ? 46.146 -1.416 13.379 1.00 32.34 415 LEU A C 1
ATOM 3237 O O . LEU A 1 415 ? 45.257 -0.635 13.694 1.00 32.34 415 LEU A O 1
ATOM 3241 N N . LEU A 1 416 ? 46.918 -2.006 14.300 1.00 32.47 416 LEU A N 1
ATOM 3242 C CA . LEU A 1 416 ? 46.894 -1.672 15.736 1.00 32.47 416 LEU A CA 1
ATOM 3243 C C . LEU A 1 416 ? 48.304 -1.485 16.327 1.00 32.47 416 LEU A C 1
ATOM 3245 O O . LEU A 1 416 ? 48.556 -1.785 17.490 1.00 32.47 416 LEU A O 1
ATOM 3249 N N . THR A 1 417 ? 49.245 -0.953 15.546 1.00 32.81 417 THR A N 1
ATOM 3250 C CA . THR A 1 417 ? 50.481 -0.357 16.084 1.00 32.81 417 THR A CA 1
ATOM 3251 C C . THR A 1 417 ? 50.388 1.152 15.958 1.00 32.81 417 THR A C 1
ATOM 3253 O O . THR A 1 417 ? 50.956 1.763 15.060 1.00 32.81 417 THR A O 1
ATOM 3256 N N . GLY A 1 418 ? 49.610 1.750 16.849 1.00 31.25 418 GLY A N 1
ATOM 3257 C CA . GLY A 1 418 ? 49.425 3.191 16.883 1.00 31.25 418 GLY A CA 1
ATOM 3258 C C . GLY A 1 418 ? 48.513 3.588 18.021 1.00 31.25 418 GLY A C 1
ATOM 3259 O O . GLY A 1 418 ? 47.462 4.137 17.748 1.00 31.25 418 GLY A O 1
ATOM 3260 N N . LEU A 1 419 ? 48.873 3.198 19.250 1.00 31.06 419 LEU A N 1
ATOM 3261 C CA . LEU A 1 419 ? 48.539 3.844 20.532 1.00 31.06 419 LEU A CA 1
ATOM 3262 C C . LEU A 1 419 ? 49.059 2.961 21.688 1.00 31.06 419 LEU A C 1
ATOM 3264 O O . LEU A 1 419 ? 48.323 2.525 22.565 1.00 31.06 419 LEU A O 1
ATOM 3268 N N . ASN A 1 420 ? 50.373 2.707 21.706 1.00 30.53 420 ASN A N 1
ATOM 3269 C CA . ASN A 1 420 ? 51.067 2.460 22.971 1.00 30.53 420 ASN A CA 1
ATOM 3270 C C . ASN A 1 420 ? 51.276 3.829 23.628 1.00 30.53 420 ASN A C 1
ATOM 3272 O O . ASN A 1 420 ? 52.308 4.473 23.454 1.00 30.53 420 ASN A O 1
ATOM 3276 N N . GLY A 1 421 ? 50.248 4.298 24.328 1.00 29.14 421 GLY A N 1
ATOM 3277 C CA . GLY A 1 421 ? 50.256 5.530 25.104 1.00 29.14 421 GLY A CA 1
ATOM 3278 C C . GLY A 1 421 ? 49.653 5.244 26.468 1.00 29.14 421 GLY A C 1
ATOM 3279 O O . GLY A 1 421 ? 48.456 5.028 26.588 1.00 29.14 421 GLY A O 1
ATOM 3280 N N . ARG A 1 422 ? 50.525 5.177 27.473 1.00 34.62 422 ARG A N 1
ATOM 3281 C CA . ARG A 1 422 ? 50.245 4.978 28.899 1.00 34.62 422 ARG A CA 1
ATOM 3282 C C . ARG A 1 422 ? 48.973 5.698 29.364 1.00 34.62 422 ARG A C 1
ATOM 3284 O O . ARG A 1 422 ? 48.814 6.886 29.109 1.00 34.62 422 ARG A O 1
ATOM 3291 N N . GLY A 1 423 ? 48.155 5.004 30.150 1.00 28.11 423 GLY A N 1
ATOM 3292 C CA . GLY A 1 423 ? 47.008 5.602 30.825 1.00 28.11 423 GLY A CA 1
ATOM 3293 C C . GLY A 1 423 ? 46.292 4.612 31.731 1.00 28.11 423 GLY A C 1
ATOM 3294 O O . GLY A 1 423 ? 45.144 4.271 31.483 1.00 28.11 423 GLY A O 1
ATOM 3295 N N . CYS A 1 424 ? 46.975 4.125 32.768 1.00 33.66 424 CYS A N 1
ATOM 3296 C CA . CYS A 1 424 ? 46.299 3.522 33.911 1.00 33.66 424 CYS A CA 1
ATOM 3297 C C . CYS A 1 424 ? 45.422 4.593 34.573 1.00 33.66 424 CYS A C 1
ATOM 3299 O O . CYS A 1 424 ? 45.974 5.554 35.099 1.00 33.66 424 CYS A O 1
ATOM 3301 N N . TYR A 1 425 ? 44.103 4.406 34.605 1.00 29.83 425 TYR A N 1
ATOM 3302 C CA . TYR A 1 425 ? 43.243 4.997 35.632 1.00 29.83 425 TYR A CA 1
ATOM 3303 C C . TYR A 1 425 ? 42.185 3.970 36.082 1.00 29.83 425 TYR A C 1
ATOM 3305 O O . TYR A 1 425 ? 41.788 3.120 35.284 1.00 29.83 425 TYR A O 1
ATOM 3313 N N . PRO A 1 426 ? 41.837 3.969 37.383 1.00 30.73 426 PRO A N 1
ATOM 3314 C CA . PRO A 1 426 ? 41.319 2.814 38.121 1.00 30.73 426 PRO A CA 1
ATOM 3315 C C . PRO A 1 426 ? 39.805 2.609 37.931 1.00 30.73 426 PRO A C 1
ATOM 3317 O O . PRO A 1 426 ? 39.132 3.499 37.407 1.00 30.73 426 PRO A O 1
ATOM 3320 N N . PRO A 1 427 ? 39.241 1.468 38.379 1.00 34.34 427 PRO A N 1
ATOM 3321 C CA . PRO A 1 427 ? 37.800 1.265 38.343 1.00 34.34 427 PRO A CA 1
ATOM 3322 C C . PRO A 1 427 ? 37.137 2.190 39.368 1.00 34.34 427 PRO A C 1
ATOM 3324 O O . PRO A 1 427 ? 37.486 2.159 40.549 1.00 34.34 427 PRO A O 1
ATOM 3327 N N . CYS A 1 428 ? 36.178 3.004 38.926 1.00 26.19 428 CYS A N 1
ATOM 3328 C CA . CYS A 1 428 ? 35.266 3.676 39.844 1.00 26.19 428 CYS A CA 1
ATOM 3329 C C . CYS A 1 428 ? 34.021 2.803 40.068 1.00 26.19 428 CYS A C 1
ATOM 3331 O O . CYS A 1 428 ? 33.448 2.311 39.094 1.00 26.19 428 CYS A O 1
ATOM 3333 N N . PRO A 1 429 ? 33.614 2.611 41.334 1.00 36.28 429 PRO A N 1
ATOM 3334 C CA . PRO A 1 429 ? 32.438 1.846 41.716 1.00 36.28 429 PRO A CA 1
ATOM 3335 C C . PRO A 1 429 ? 31.184 2.725 41.631 1.00 36.28 429 PRO A C 1
ATOM 3337 O O . PRO A 1 429 ? 31.262 3.903 41.967 1.00 36.28 429 PRO A O 1
ATOM 3340 N N . PHE A 1 430 ? 30.061 2.156 41.191 1.00 34.56 430 PHE A N 1
ATOM 3341 C CA . PHE A 1 430 ? 28.726 2.226 41.810 1.00 34.56 430 PHE A CA 1
ATOM 3342 C C . PHE A 1 430 ? 27.733 1.405 40.989 1.00 34.56 430 PHE A C 1
ATOM 3344 O O . PHE A 1 430 ? 27.755 1.531 39.743 1.00 34.56 430 PHE A O 1
#

Secondary structure (DSSP, 8-state):
----------HHHHTT----------S----------------TT-TTEEEEEE--TT-HHHHTSTT-SS-EEEE-SS-EEEEE-GGGHHHHHHHS-TTEEEEEBTTBPPHHHHHHHHSPTT-EEEE-TTSSBHHHHHHHHHHHGGGT-EEEE-SS-HHHHH-TTPPPPP-PPPEE--HHHHSS-HHHHHHHHHHHHHHTTEEEEEE--HHHHHHHTTEE--SBTTB---SEEEEEESS-EEEEE-GGG--HHHHHHHHHTT-EEE-GGGHHHHHHHHHTT-------TT-------S-TTT--EEEE-TTTSBHHHHTTS-TTTEEE---TTHHHHHS--HHHHHHHHHHHHHHHHHHHHHHHHHHTS---TTTGGGPPP--SS-S--SSGGG----SS-----PPP------S--S-------PPPP-

Sequence (430 aa):
MAISTLANPAWAVKSLWCLLGPGGLGPAIFLCGRVVDKSWNINSSFSGVVVLAVSCHESYLVRILNSYNTGLALITTKEALLWTDGRYFLQATNQLSDRWRLMRMGEDPPVEVWIADNLSDEAVIGIDSWCISVDSAQRYEQAFLKKNQMLFQLSSDLVDEVWKDRPPNDATPVIVHPVEFAGCSVAQKMKQLREKLQHEKASGIIITALDEVAWLYNVRGNDVHYSPVVHSYAIVTLHGAFFYVDKRKVTTEVKNYMSESGIDIREYDMVQLDVSLLASGQLKGSAVNGSLHMEKDINVAEHSKIWIDSNSCCLALYSKLRPDQALMLQSPIALPKAVKNPMELTGLRKAHIRDGAAVVQYLAWLDNQDLTSRVLSRLPLPPCMGTPARDPSDAVAPLHAPILQFLPFSQPKSLLTGLNGRGCYPPCPF

Foldseek 3Di:
DDDDDDDDPPDLLCVVPPDDDDDDDDDDDDDDDDDDDDDDDDPPPADAEKEKEADDQFFVVCVLVVAAPFWIWIGTPPAIEIEGEPVCVVVCVVSDDPRYHYAYPPPHDDPLLCCLVPGAQQHEYEYALQRDFLVRVVSSVVSNVVRNHHYDYDPDDPSVVSCPPRDDQDLWAKAAQDCLQLVDALLRLLVLQLVVLVVVLAQKEKAQPQVLLCNNLRIFTCRHPLGRGFRWIWIDGNQAIEIAHQCSNYDPVNVVSCLVSRYHYHHNVCLLVQLLCVQVVNRDGDDNPDDPPPPPDDPCVRRQAYEYARRRDGSSSVVSHDPVRYDHDHDPSVVVVVDGDPSNVVLVVVVVVVVVVLVVVQVVVVVPDPVDPVCVVPDDQRPPQPDCDVPNPSRDHHNGDDDDDDDPPPDDDDPPPPDPDDDDDDDDDD